Protein AF-A0A2R5GES4-F1 (afdb_monomer_lite)

Radius of gyration: 27.37 Å; chains: 1; bounding box: 61×72×70 Å

Foldseek 3Di:
DQLCQQWWFDDLFKIWHFDDLVQLVVVLVLLVDVVQCVQVVHDRDDSVVSSVVSVVQNPDPQKGKTFIFGCNPPPDPLVCPVVVNVRGFWMKMWGWDDQDPPPDDDPDDDDDRDFTEIEMDIDGSHPVCPPVCSGLLVVLRVVVCCCPRVVGFKYKYKGAPVPVVVVVSVVVLVWDFDDADPVRNITITMDGNPPPVSVVSRPPTPTPPCLCCLQPPPARLLNLLLVCCQQFVQCVQQVLDPPGPNLAHNQLLVQLVVLQVLLQVQPVHLVRQCAFEEEEEQCFLPSNQQNNQLRHVAYEYEHQDPNRLVNNVCVLPDDPPDFDWGWAAAPDRDTDIDTGDRDPSGDSVRYHYFNDALLCLVPTPVQDLVGAGAEYEDAQNQLQAQASLSSVLVNLSRHDLWHKYKYWHLLPHDCSRYNPVRRLPVVPVSVQVSCVVSQKHWDDWDWRWHWRDSHNPDIDIGTIIITMITHDND

InterPro domains:
  IPR000182 GNAT domain [PF13302] (13-176)
  IPR016181 Acyl-CoA N-acyltransferase [SSF55729] (7-182)
  IPR029063 S-adenosyl-L-methionine-dependent methyltransferase superfamily [G3DSA:3.40.50.150] (212-467)
  IPR029063 S-adenosyl-L-methionine-dependent methyltransferase superfamily [SSF53335] (268-453)
  IPR039135 N-acetyltransferase 9-like [PTHR13256] (1-202)

Secondary structure (DSSP, 8-state):
-TTTTT-EEE-SSEEEEE--GGGHHHHHHHTT-HHHHHHTT-----HHHHHHHHHHHHT-TTEEEEEEEE-TT-S-GGGGGGSHHHHEEEEEEEEEEP------S----TT-PPPPEEEEEEEE--GGGTTSSHHHHHHHHHHHHHHHTT---EEEEEEETT-HHHHHHHHHTT-EEEEEETTTTEEEEEEETT-HHHHTTS----EE-TTSTTT-TT-SHHHHHHHHHHHH-HHHHHTTSTT--GGGSSHHHHHHHHHHHHHHHHTT-HHHHTT-EEEEET-TTSHHHHHHTTTSSEEEEEES-HHHHHHHHHHHHPPTT--EEEEEE-STT-EEEEEE---TT--GGGEEEEE--TT-GGG-TT--SSS-EEEEEEES-GGG-S-HHHHHHHHHHHEEEEEEEEEEE-----TTTS-GGG---SHHHHHHHHHHHTTEEEEEEEEEEEEEEEETTEEEEEEEEEEEEEEPP-

Organism: NCBI:txid2315210

pLDDT: mean 86.31, std 15.71, range [26.31, 98.88]

Sequence (474 aa):
MRTNWETRLVGKRVVLVPYRRQHVEKYHEWMKDPALLEATASEPLSVEEEYEMQASWRDDDAKCTFIILDASESEDAMSLDSQVLDKMVGDTNLFLQEGDETSDGEEGSSDSKAPPSAEIEIMIAEKSARRKKLASESLLLMMRYGIDALKLGRFVAKIGAANAPSLALFESLGYKRVAYAEAFEEHELHWNASDKEAMKMLPALCLALDTDVESDVYETTTLVDQYMSLHFGGDQSVRSHENAPMHAVAFPVRCAQLLTDLAAQELGGKVALAKMRALDLGCAVGGASFELSKTFAQALGIDKSSSFIARAKALRDAFSGAKCEFHLAVEGGKSRNIAVELDANVRRARVEFSTGDACDLGAISAVSTSAPYHAALLANLLCRLPDPAACLQQLSSLMAPQSVILIVSPYSWMENFTPRDKWLDPGEEKVTALMDSLGFERVLVRDVPLLIREHERKYQYIVSQALGFRRRSA

Structure (mmCIF, N/CA/C/O backbone):
data_AF-A0A2R5GES4-F1
#
_entry.id   AF-A0A2R5GES4-F1
#
loop_
_atom_site.group_PDB
_atom_site.id
_atom_site.type_symbol
_atom_site.label_atom_id
_atom_site.label_alt_id
_atom_site.label_comp_id
_atom_site.label_asym_id
_atom_site.label_entity_id
_atom_site.label_seq_id
_atom_site.pdbx_PDB_ins_code
_atom_site.Cartn_x
_atom_site.Cartn_y
_atom_site.Cartn_z
_atom_site.occupancy
_atom_site.B_iso_or_equiv
_atom_site.auth_seq_id
_atom_site.auth_comp_id
_atom_site.auth_asym_id
_atom_site.auth_atom_id
_atom_site.pdbx_PDB_model_num
ATOM 1 N N . MET A 1 1 ? 7.537 -8.526 -22.724 1.00 77.81 1 MET A N 1
ATOM 2 C CA . MET A 1 1 ? 7.943 -7.872 -21.476 1.00 77.81 1 MET A CA 1
ATOM 3 C C . MET A 1 1 ? 6.838 -7.891 -20.426 1.00 77.81 1 MET A C 1
ATOM 5 O O . MET A 1 1 ? 6.860 -7.056 -19.525 1.00 77.81 1 MET A O 1
ATOM 9 N N . ARG A 1 2 ? 5.879 -8.834 -20.462 1.00 74.00 2 ARG A N 1
ATOM 10 C CA . ARG A 1 2 ? 4.813 -8.858 -19.444 1.00 74.00 2 ARG A CA 1
ATOM 11 C C . ARG A 1 2 ? 5.372 -9.119 -18.051 1.00 74.00 2 ARG A C 1
ATOM 13 O O . ARG A 1 2 ? 4.995 -8.439 -17.103 1.00 74.00 2 ARG A O 1
ATOM 20 N N . THR A 1 3 ? 6.331 -10.034 -17.952 1.00 78.31 3 THR A N 1
ATOM 21 C CA . THR A 1 3 ? 6.921 -10.470 -16.681 1.00 78.31 3 THR A CA 1
ATOM 22 C C . THR A 1 3 ? 7.711 -9.376 -15.966 1.00 78.31 3 THR A C 1
ATOM 24 O O . THR A 1 3 ? 7.807 -9.393 -14.742 1.00 78.31 3 THR A O 1
ATOM 27 N N . ASN A 1 4 ? 8.258 -8.403 -16.702 1.00 84.62 4 ASN A N 1
ATOM 28 C CA . ASN A 1 4 ? 9.015 -7.292 -16.130 1.00 84.62 4 ASN A CA 1
ATOM 29 C C . ASN A 1 4 ? 8.319 -5.930 -16.280 1.00 84.62 4 ASN A C 1
ATOM 31 O O . ASN A 1 4 ? 8.945 -4.914 -15.999 1.00 84.62 4 A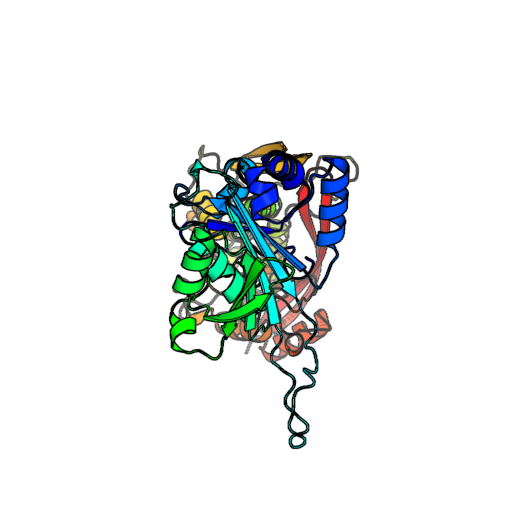SN A O 1
ATOM 35 N N . TRP A 1 5 ? 7.049 -5.886 -16.704 1.00 84.94 5 TRP A N 1
ATOM 36 C CA . TRP A 1 5 ? 6.369 -4.643 -17.104 1.00 84.94 5 TRP A CA 1
ATOM 37 C C . TRP A 1 5 ? 6.262 -3.589 -15.993 1.00 84.94 5 TRP A C 1
ATOM 39 O O . TRP A 1 5 ? 6.318 -2.386 -16.264 1.00 84.94 5 TRP A O 1
ATOM 49 N N . GLU A 1 6 ? 6.147 -4.049 -14.751 1.00 79.69 6 GLU A N 1
ATOM 50 C CA . GLU A 1 6 ? 6.107 -3.197 -13.559 1.00 79.69 6 GLU A CA 1
ATOM 51 C C . GLU A 1 6 ? 7.393 -3.321 -12.719 1.00 79.69 6 GLU A C 1
ATOM 53 O O . GLU A 1 6 ? 7.561 -2.670 -11.705 1.00 79.69 6 GLU A O 1
ATOM 58 N N . THR A 1 7 ? 8.372 -4.122 -13.144 1.00 79.44 7 THR A N 1
ATOM 59 C CA . THR A 1 7 ? 9.595 -4.353 -12.359 1.00 79.44 7 THR A CA 1
ATOM 60 C C . THR A 1 7 ? 10.596 -3.205 -12.488 1.00 79.44 7 THR A C 1
ATOM 62 O O . THR A 1 7 ? 10.817 -2.686 -13.576 1.00 79.44 7 THR A O 1
ATOM 65 N N . ARG A 1 8 ? 11.292 -2.861 -11.402 1.00 85.62 8 ARG A N 1
ATOM 66 C CA . ARG A 1 8 ? 12.355 -1.851 -11.352 1.00 85.62 8 ARG A CA 1
ATOM 67 C C . ARG A 1 8 ? 13.590 -2.322 -10.575 1.00 85.62 8 ARG A C 1
ATOM 69 O O . ARG A 1 8 ? 13.615 -2.312 -9.358 1.00 85.62 8 ARG A O 1
ATOM 76 N N . LEU A 1 9 ? 14.709 -2.618 -11.216 1.00 83.62 9 LEU A N 1
ATOM 77 C CA . LEU A 1 9 ? 15.882 -3.107 -10.470 1.00 83.62 9 LEU A CA 1
ATOM 78 C C . LEU A 1 9 ? 16.734 -1.935 -9.974 1.00 83.62 9 LEU A C 1
ATOM 80 O O . LEU A 1 9 ? 17.181 -1.121 -10.777 1.00 83.62 9 LEU A O 1
ATOM 84 N N . VAL A 1 10 ? 16.972 -1.834 -8.664 1.00 84.69 10 VAL A N 1
ATOM 85 C CA . VAL A 1 10 ? 17.703 -0.702 -8.072 1.00 84.69 10 VAL A CA 1
ATOM 86 C C . VAL A 1 10 ? 19.095 -1.155 -7.651 1.00 84.69 10 VAL A C 1
ATOM 88 O O . VAL A 1 10 ? 19.267 -1.982 -6.762 1.00 84.69 10 VAL A O 1
ATOM 91 N N . GLY A 1 11 ? 20.107 -0.598 -8.303 1.00 80.94 11 GLY A N 1
ATOM 92 C CA . GLY A 1 11 ? 21.505 -0.718 -7.918 1.00 80.94 11 GLY A CA 1
ATOM 93 C C . GLY A 1 11 ? 21.991 0.485 -7.116 1.00 80.94 11 GLY A C 1
ATOM 94 O O . GLY A 1 11 ? 21.268 1.437 -6.837 1.00 80.94 11 GLY A O 1
ATOM 95 N N . LYS A 1 12 ? 23.280 0.463 -6.789 1.00 84.38 12 LYS A N 1
ATOM 96 C CA . LYS A 1 12 ? 24.008 1.584 -6.194 1.00 84.38 12 LYS A CA 1
ATOM 97 C C . LYS A 1 12 ? 24.265 2.711 -7.197 1.00 84.38 12 LYS A C 1
ATOM 99 O O . LYS A 1 12 ? 24.336 3.866 -6.796 1.00 84.38 12 LYS A O 1
ATOM 104 N N . ARG A 1 13 ? 24.504 2.384 -8.471 1.00 88.12 13 ARG A N 1
ATOM 105 C CA . ARG A 1 13 ? 24.809 3.371 -9.527 1.00 88.12 13 ARG A CA 1
ATOM 106 C C . ARG A 1 13 ? 23.789 3.414 -10.645 1.00 88.12 13 ARG A C 1
ATOM 108 O O . ARG A 1 13 ? 23.800 4.367 -11.416 1.00 88.12 13 ARG A O 1
ATOM 115 N N . VAL A 1 14 ? 22.973 2.377 -10.776 1.00 91.81 14 VAL A N 1
ATOM 116 C CA . VAL A 1 14 ? 22.010 2.252 -11.866 1.00 91.81 14 VAL A CA 1
ATOM 117 C C . VAL A 1 14 ? 20.632 1.940 -11.331 1.00 91.81 14 VAL A C 1
ATOM 119 O O . VAL A 1 14 ? 20.495 1.276 -10.308 1.00 91.81 14 VAL A O 1
ATOM 122 N N . VAL A 1 15 ? 19.618 2.373 -12.062 1.00 91.06 15 VAL A N 1
ATOM 123 C CA . VAL A 1 15 ? 18.260 1.855 -11.925 1.00 91.06 15 VAL A CA 1
ATOM 124 C C . VAL A 1 15 ? 17.847 1.286 -13.273 1.00 91.06 15 VAL A C 1
ATOM 126 O O . VAL A 1 15 ? 18.008 1.950 -14.292 1.00 91.06 15 VAL A O 1
ATOM 129 N N . LEU A 1 16 ? 17.311 0.072 -13.280 1.00 93.62 16 LEU A N 1
ATOM 130 C CA . LEU A 1 16 ? 16.751 -0.579 -14.456 1.00 93.62 16 LEU A CA 1
ATOM 131 C C . LEU A 1 16 ? 15.234 -0.411 -14.427 1.00 93.62 16 LEU A C 1
ATOM 133 O O . LEU A 1 16 ? 14.588 -0.881 -13.494 1.00 93.62 16 LEU A O 1
ATOM 137 N N . VAL A 1 17 ? 14.664 0.266 -15.421 1.00 91.94 17 VAL A N 1
ATOM 138 C CA . VAL A 1 17 ? 13.211 0.486 -15.546 1.00 91.94 17 VAL A CA 1
ATOM 139 C C . VAL A 1 17 ? 12.668 -0.187 -16.806 1.00 91.94 17 VAL A C 1
ATOM 141 O O . VAL A 1 17 ? 13.415 -0.324 -17.774 1.00 91.94 17 VAL A O 1
ATOM 144 N N . PRO A 1 18 ? 11.395 -0.606 -16.857 1.00 92.00 18 PRO A N 1
ATOM 145 C CA . PRO A 1 18 ? 10.842 -1.272 -18.033 1.00 92.00 18 PRO A CA 1
ATOM 146 C C . PRO A 1 18 ? 10.929 -0.363 -19.263 1.00 92.00 18 PRO A C 1
ATOM 148 O O . PRO A 1 18 ? 10.672 0.841 -19.174 1.00 92.00 18 PRO A O 1
ATOM 151 N N . TYR A 1 19 ? 11.268 -0.917 -20.428 1.00 92.94 19 TYR A N 1
ATOM 152 C CA . TYR A 1 19 ? 11.208 -0.162 -21.682 1.00 92.94 19 TYR A CA 1
ATOM 153 C C . TYR A 1 19 ? 9.758 0.182 -22.048 1.00 92.94 19 TYR A C 1
ATOM 155 O O . TYR A 1 19 ? 8.929 -0.686 -22.322 1.00 92.94 19 TYR A O 1
ATOM 163 N N . ARG A 1 20 ? 9.444 1.482 -22.014 1.00 90.06 20 ARG A N 1
ATOM 164 C CA . ARG A 1 20 ? 8.110 2.050 -22.221 1.00 90.06 20 ARG A CA 1
ATOM 165 C C . ARG A 1 20 ? 8.111 2.954 -23.443 1.00 90.06 20 ARG A C 1
ATOM 167 O O . ARG A 1 20 ? 9.139 3.506 -23.822 1.00 90.06 20 ARG A O 1
ATOM 174 N N . ARG A 1 21 ? 6.914 3.195 -23.979 1.00 89.31 21 ARG A N 1
ATOM 175 C CA . ARG A 1 21 ? 6.674 4.073 -25.132 1.00 89.31 21 ARG A CA 1
ATOM 176 C C . ARG A 1 21 ? 7.374 5.437 -25.022 1.00 89.31 21 ARG A C 1
ATOM 178 O O . ARG A 1 21 ? 7.887 5.929 -26.012 1.00 89.31 21 ARG A O 1
ATOM 185 N N . GLN A 1 22 ? 7.433 6.029 -23.829 1.00 86.62 22 GLN A N 1
ATOM 186 C CA . GLN A 1 22 ? 8.081 7.330 -23.608 1.00 86.62 22 GLN A CA 1
ATOM 187 C C . GLN A 1 22 ? 9.602 7.333 -23.869 1.00 86.62 22 GLN A C 1
ATOM 189 O O . GLN A 1 22 ? 10.168 8.392 -24.092 1.00 86.62 22 GLN A O 1
ATOM 194 N N . HIS A 1 23 ? 10.268 6.172 -23.836 1.00 92.50 23 HIS A N 1
ATOM 195 C CA . HIS A 1 23 ? 11.716 6.048 -24.049 1.00 92.50 23 HIS A CA 1
ATOM 196 C C . HIS A 1 23 ? 12.098 5.978 -25.536 1.00 92.50 23 HIS A C 1
ATOM 198 O O . HIS A 1 23 ? 13.266 6.177 -25.866 1.00 92.50 23 HIS A O 1
ATOM 204 N N . VAL A 1 24 ? 11.130 5.696 -26.416 1.00 92.38 24 VAL A N 1
ATOM 205 C CA . VAL A 1 24 ? 11.356 5.383 -27.837 1.00 92.38 24 VAL A CA 1
ATOM 206 C C . VAL A 1 24 ? 12.080 6.511 -28.562 1.00 92.38 24 VAL A C 1
ATOM 208 O O . VAL A 1 24 ? 13.025 6.244 -29.290 1.00 92.38 24 VAL A O 1
ATOM 211 N N . GLU A 1 25 ? 11.709 7.772 -28.332 1.00 91.62 25 GLU A N 1
ATOM 212 C CA . GLU A 1 25 ? 12.339 8.899 -29.036 1.00 91.62 25 GLU A CA 1
ATOM 213 C C . GLU A 1 25 ? 13.836 9.000 -28.730 1.00 91.62 25 GLU A C 1
ATOM 215 O O . GLU A 1 25 ? 14.649 9.113 -29.644 1.00 91.62 25 GLU A O 1
ATOM 220 N N . LYS A 1 26 ? 14.222 8.892 -27.452 1.00 93.62 26 LYS A N 1
ATOM 221 C CA . LYS A 1 26 ? 15.638 8.917 -27.066 1.00 93.62 26 LYS A CA 1
ATOM 222 C C . LYS A 1 26 ? 16.381 7.675 -27.559 1.00 93.62 26 LYS A C 1
ATOM 224 O O . LYS A 1 26 ? 17.514 7.795 -28.016 1.00 93.62 26 LYS A O 1
ATOM 229 N N . TYR A 1 27 ? 15.749 6.504 -27.475 1.00 93.69 27 TYR A N 1
ATOM 230 C CA . TYR A 1 27 ? 16.319 5.256 -27.980 1.00 93.69 27 TYR A CA 1
ATOM 231 C C . TYR A 1 27 ? 16.599 5.343 -29.487 1.00 93.69 27 TYR A C 1
ATOM 233 O O . TYR A 1 27 ? 17.710 5.064 -29.928 1.00 93.69 27 TYR A O 1
ATOM 241 N N . HIS A 1 28 ? 15.636 5.845 -30.259 1.00 95.12 28 HIS A N 1
ATOM 242 C CA . HIS A 1 28 ? 15.771 6.067 -31.694 1.00 95.12 28 HIS A CA 1
ATOM 243 C C . HIS A 1 28 ? 16.923 7.028 -32.028 1.00 95.12 28 HIS A C 1
ATOM 245 O O . HIS A 1 28 ? 17.666 6.787 -32.976 1.00 95.12 28 HIS A O 1
ATOM 251 N N . GLU A 1 29 ? 17.138 8.090 -31.239 1.00 95.31 29 GLU A N 1
ATOM 252 C CA . GLU A 1 29 ? 18.311 8.959 -31.426 1.00 95.31 29 GLU A CA 1
ATOM 253 C C . GLU A 1 29 ? 19.642 8.215 -31.229 1.00 95.31 29 GLU A C 1
ATOM 255 O O . GLU A 1 29 ? 20.605 8.491 -31.947 1.00 95.31 29 GLU A O 1
ATOM 260 N N . TRP A 1 30 ? 19.716 7.252 -30.305 1.00 95.38 30 TRP A N 1
ATOM 261 C CA . TRP A 1 30 ? 20.906 6.408 -30.156 1.00 95.38 30 TRP A CA 1
ATOM 262 C C . TRP A 1 30 ? 21.112 5.485 -31.357 1.00 95.38 30 TRP A C 1
ATOM 264 O O . TRP A 1 30 ? 22.235 5.373 -31.849 1.00 95.38 30 TRP A O 1
ATOM 274 N N . MET A 1 31 ? 20.035 4.898 -31.882 1.00 94.44 31 MET A N 1
ATOM 275 C CA . MET A 1 31 ? 20.077 3.984 -33.032 1.00 94.44 31 MET A CA 1
ATOM 276 C C . MET A 1 31 ? 20.391 4.678 -34.368 1.00 94.44 31 MET A C 1
ATOM 278 O O . MET A 1 31 ? 20.477 4.027 -35.404 1.00 94.44 31 MET A O 1
ATOM 282 N N . LYS A 1 32 ? 20.647 5.993 -34.366 1.00 93.69 32 LYS A N 1
ATOM 283 C CA . LYS A 1 32 ? 21.234 6.717 -35.506 1.00 93.69 32 LYS A CA 1
ATOM 284 C C . LYS A 1 32 ? 22.766 6.683 -35.536 1.00 93.69 32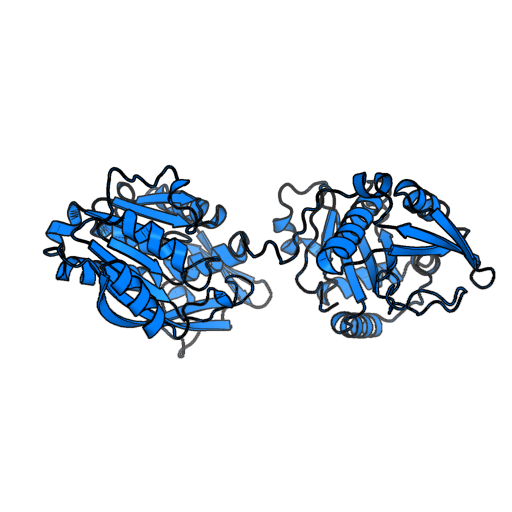 LYS A C 1
ATOM 286 O O . LYS A 1 32 ? 23.334 7.041 -36.567 1.00 93.69 32 LYS A O 1
ATOM 291 N N . ASP A 1 33 ? 23.450 6.313 -34.444 1.00 94.31 33 ASP A N 1
ATOM 292 C CA . ASP A 1 33 ? 24.921 6.208 -34.409 1.00 94.31 33 ASP A CA 1
ATOM 293 C C . ASP A 1 33 ? 25.361 4.891 -35.087 1.00 94.31 33 ASP A C 1
ATOM 295 O O . ASP A 1 33 ? 25.099 3.815 -34.541 1.00 94.31 33 ASP A O 1
ATOM 299 N N . PRO A 1 34 ? 26.071 4.931 -36.236 1.00 92.19 34 PRO A N 1
ATOM 300 C CA . PRO A 1 34 ? 26.498 3.719 -36.940 1.00 92.19 34 PRO A CA 1
ATOM 301 C C . PRO A 1 34 ? 27.367 2.794 -36.086 1.00 92.19 34 PRO A C 1
ATOM 303 O O . PRO A 1 34 ? 27.306 1.580 -36.240 1.00 92.19 34 PRO A O 1
ATOM 306 N N . ALA A 1 35 ? 28.152 3.356 -35.159 1.00 88.31 35 ALA A N 1
ATOM 307 C CA . ALA A 1 35 ? 28.992 2.557 -34.276 1.00 88.31 35 ALA A CA 1
ATOM 308 C C . ALA A 1 35 ? 28.174 1.810 -33.210 1.00 88.31 35 ALA A C 1
ATOM 310 O O . ALA A 1 35 ? 28.640 0.793 -32.700 1.00 88.31 35 ALA A O 1
ATOM 311 N N . LEU A 1 36 ? 26.988 2.315 -32.839 1.00 89.62 36 LEU A N 1
ATOM 312 C CA . LEU A 1 36 ? 26.068 1.588 -31.962 1.00 89.62 36 LEU A CA 1
ATOM 313 C C . LEU A 1 36 ? 25.367 0.473 -32.733 1.00 89.62 36 LEU A C 1
ATOM 315 O O . LEU A 1 36 ? 25.426 -0.658 -32.272 1.00 89.62 36 LEU A O 1
ATOM 319 N N . LEU A 1 37 ? 24.832 0.767 -33.924 1.00 88.69 37 LEU A N 1
ATOM 320 C CA . LEU A 1 37 ? 24.198 -0.231 -34.797 1.00 88.69 37 LEU A CA 1
ATOM 321 C C . LEU A 1 37 ? 25.122 -1.419 -35.097 1.00 88.69 37 LEU A C 1
ATOM 323 O O . LEU A 1 37 ? 24.706 -2.568 -34.989 1.00 88.69 37 LEU A O 1
ATOM 327 N N . GLU A 1 38 ? 26.391 -1.150 -35.418 1.00 86.06 38 GLU A N 1
ATOM 328 C CA . GLU A 1 38 ? 27.396 -2.197 -35.630 1.00 86.06 38 GLU A CA 1
ATOM 329 C C . GLU A 1 38 ? 27.652 -3.003 -34.347 1.00 86.06 38 GLU A C 1
ATOM 331 O O . GLU A 1 38 ? 27.684 -4.231 -34.374 1.00 86.06 38 GLU A O 1
ATOM 336 N N . ALA A 1 39 ? 27.799 -2.330 -33.201 1.00 82.31 39 ALA A N 1
ATOM 337 C CA . ALA A 1 39 ? 28.100 -2.987 -31.930 1.00 82.31 39 ALA A CA 1
ATOM 338 C C . ALA A 1 39 ? 26.936 -3.823 -31.368 1.00 82.31 39 ALA A C 1
ATOM 340 O O . ALA A 1 39 ? 27.197 -4.756 -30.607 1.00 82.31 39 ALA A O 1
ATOM 341 N N . THR A 1 40 ? 25.691 -3.487 -31.713 1.00 83.62 40 THR A N 1
ATOM 342 C CA . THR A 1 40 ? 24.469 -4.210 -31.320 1.00 83.62 40 THR A CA 1
ATOM 343 C C . THR A 1 40 ? 23.916 -5.094 -32.439 1.00 83.62 40 THR A C 1
ATOM 345 O O . THR A 1 40 ? 22.819 -5.626 -32.294 1.00 83.62 40 THR A O 1
ATOM 348 N N . ALA A 1 41 ? 24.635 -5.225 -33.562 1.00 83.75 41 ALA A N 1
ATOM 349 C CA . ALA A 1 41 ? 24.207 -5.969 -34.751 1.00 83.75 41 ALA A CA 1
ATOM 350 C C . ALA A 1 41 ? 22.760 -5.644 -35.190 1.00 83.75 41 ALA A C 1
ATOM 352 O O . ALA A 1 41 ? 21.984 -6.528 -35.544 1.00 83.75 41 ALA A O 1
ATOM 353 N N . SER A 1 42 ? 22.383 -4.364 -35.123 1.00 85.75 42 SER A N 1
ATOM 354 C CA . SER A 1 42 ? 21.017 -3.890 -35.368 1.00 85.75 42 SER A CA 1
ATOM 355 C C . SER A 1 42 ? 20.908 -3.128 -36.688 1.00 85.75 42 SER A C 1
ATOM 357 O O . SER A 1 42 ? 21.852 -2.466 -37.121 1.00 85.75 42 SER A O 1
ATOM 359 N N . GLU A 1 43 ? 19.732 -3.175 -37.313 1.00 87.69 43 GLU A N 1
ATOM 360 C CA . GLU A 1 43 ? 19.419 -2.373 -38.498 1.00 87.69 43 GLU A CA 1
ATOM 361 C C . GLU A 1 43 ? 18.753 -1.043 -38.104 1.00 87.69 43 GLU A C 1
ATOM 363 O O . GLU A 1 43 ? 18.029 -0.989 -37.108 1.00 87.69 43 GLU A O 1
ATOM 368 N N . PRO A 1 44 ? 18.981 0.047 -38.859 1.00 91.06 44 PRO A N 1
ATOM 369 C CA . PRO A 1 44 ? 18.327 1.319 -38.587 1.00 91.06 44 PRO A CA 1
ATOM 370 C C . PRO A 1 44 ? 16.831 1.244 -38.912 1.00 91.06 44 PRO A C 1
ATOM 372 O O . PRO A 1 44 ? 16.450 0.900 -40.031 1.00 91.06 44 PRO A O 1
ATOM 375 N N . LEU A 1 45 ? 15.998 1.650 -37.957 1.00 93.25 45 LEU A N 1
ATOM 376 C CA . LEU A 1 45 ? 14.547 1.753 -38.102 1.00 93.25 45 LEU A CA 1
ATOM 377 C C . LEU A 1 45 ? 14.100 3.219 -38.138 1.00 93.25 45 LEU A C 1
ATOM 379 O O . LEU A 1 45 ? 14.755 4.104 -37.580 1.00 93.25 45 LEU A O 1
ATOM 383 N N . SER A 1 46 ? 12.967 3.494 -38.781 1.00 94.56 46 SER A N 1
ATOM 384 C CA . SER A 1 46 ? 12.237 4.754 -38.596 1.00 94.56 46 SER A CA 1
ATOM 385 C C . SER A 1 46 ? 11.676 4.859 -37.174 1.00 94.56 46 SER A C 1
ATOM 387 O O . SER A 1 46 ? 11.507 3.860 -36.475 1.00 94.56 46 SER A O 1
ATOM 389 N N . VAL A 1 47 ? 11.358 6.076 -36.721 1.00 92.69 47 VAL A N 1
ATOM 390 C CA . VAL A 1 47 ? 10.799 6.270 -35.372 1.00 92.69 47 VAL A CA 1
ATOM 391 C C . VAL A 1 47 ? 9.437 5.582 -35.220 1.00 92.69 47 VAL A C 1
ATOM 393 O O . VAL A 1 47 ? 9.104 5.090 -34.143 1.00 92.69 47 VAL A O 1
ATOM 396 N N . GLU A 1 48 ? 8.648 5.503 -36.292 1.00 93.50 48 GLU A N 1
ATOM 397 C CA . GLU A 1 48 ? 7.387 4.766 -36.320 1.00 93.50 48 GLU A CA 1
ATOM 398 C C . GLU A 1 48 ? 7.605 3.257 -36.143 1.00 93.50 48 GLU A C 1
ATOM 400 O O . GLU A 1 48 ? 6.931 2.641 -35.316 1.00 93.50 48 GLU A O 1
ATOM 405 N N . GLU A 1 49 ? 8.583 2.679 -36.844 1.00 94.31 49 GLU A N 1
ATOM 406 C CA . GLU A 1 49 ? 8.957 1.265 -36.704 1.00 94.31 49 GLU A CA 1
ATOM 407 C C . GLU A 1 49 ? 9.491 0.951 -35.297 1.00 94.31 49 GLU A C 1
ATOM 409 O O . GLU A 1 49 ? 9.157 -0.089 -34.734 1.00 94.31 49 GLU A O 1
ATOM 414 N N . GLU A 1 50 ? 10.234 1.867 -34.670 1.00 92.69 50 GLU A N 1
ATOM 415 C CA . GLU A 1 50 ? 10.674 1.735 -33.271 1.00 92.69 50 GLU A CA 1
ATOM 416 C C . GLU A 1 50 ? 9.487 1.679 -32.295 1.00 92.69 50 GLU A C 1
ATOM 418 O O . GLU A 1 50 ? 9.469 0.885 -31.349 1.00 92.69 50 GLU A O 1
ATOM 423 N N . TYR A 1 51 ? 8.448 2.488 -32.530 1.00 89.00 51 TYR A N 1
ATOM 424 C CA . TYR A 1 51 ? 7.218 2.433 -31.739 1.00 89.00 51 TYR A CA 1
ATOM 425 C C . TYR A 1 51 ? 6.471 1.106 -31.915 1.00 89.00 51 TYR A C 1
ATOM 427 O O . TYR A 1 51 ? 5.927 0.580 -30.938 1.00 89.00 51 TYR A O 1
ATOM 435 N N . GLU A 1 52 ? 6.419 0.575 -33.136 1.00 91.69 52 GLU A N 1
ATOM 436 C CA . GLU A 1 52 ? 5.810 -0.725 -33.427 1.00 91.69 52 GLU A CA 1
ATOM 437 C C . GLU A 1 52 ? 6.606 -1.868 -32.786 1.00 91.69 52 GLU A C 1
ATOM 439 O O . GLU A 1 52 ? 6.026 -2.734 -32.122 1.00 91.69 52 GLU A O 1
ATOM 444 N N . MET A 1 53 ? 7.937 -1.823 -32.880 1.00 91.25 53 MET A N 1
ATOM 445 C CA . MET A 1 53 ? 8.830 -2.781 -32.239 1.00 91.25 53 MET A CA 1
ATOM 446 C C . MET A 1 53 ? 8.664 -2.750 -30.717 1.00 91.25 53 MET A C 1
ATOM 448 O O . MET A 1 53 ? 8.444 -3.801 -30.112 1.00 91.25 53 MET A O 1
ATOM 452 N N . GLN A 1 54 ? 8.661 -1.567 -30.093 1.00 92.62 54 GLN A N 1
ATOM 453 C CA . GLN A 1 54 ? 8.442 -1.425 -28.651 1.00 92.62 54 GLN A CA 1
ATOM 454 C C . GLN A 1 54 ? 7.092 -2.009 -28.218 1.00 92.62 54 GLN A C 1
ATOM 456 O O . GLN A 1 54 ? 7.015 -2.693 -27.193 1.00 92.62 54 GLN A O 1
ATOM 461 N N . ALA A 1 55 ? 6.029 -1.774 -28.992 1.00 86.81 55 ALA A N 1
ATOM 462 C CA . ALA A 1 55 ? 4.716 -2.348 -28.717 1.00 86.81 55 ALA A CA 1
ATOM 463 C C . ALA A 1 55 ? 4.727 -3.881 -28.832 1.00 86.81 55 ALA A C 1
ATOM 465 O O . ALA A 1 55 ? 4.156 -4.552 -27.974 1.00 86.81 55 ALA A O 1
ATOM 466 N N . SER A 1 56 ? 5.419 -4.437 -29.832 1.00 91.31 56 SER A N 1
ATOM 467 C CA . SER A 1 56 ? 5.560 -5.890 -29.979 1.00 91.31 56 SER A CA 1
ATOM 468 C C . SER A 1 56 ? 6.332 -6.515 -28.810 1.00 91.31 56 SER A C 1
ATOM 470 O O . SER A 1 56 ? 5.910 -7.530 -28.262 1.00 91.31 56 SER A O 1
ATOM 472 N N . TRP A 1 57 ? 7.410 -5.870 -28.349 1.00 88.38 57 TRP A N 1
ATOM 473 C CA . TRP A 1 57 ? 8.224 -6.362 -27.236 1.00 88.38 57 TRP A CA 1
ATOM 474 C C . TRP A 1 57 ? 7.489 -6.266 -25.907 1.00 88.38 57 TRP A C 1
ATOM 476 O O . TRP A 1 57 ? 7.637 -7.155 -25.067 1.00 88.38 57 TRP A O 1
ATOM 486 N N . ARG A 1 58 ? 6.655 -5.234 -25.712 1.00 83.50 58 ARG A N 1
ATOM 487 C CA . ARG A 1 58 ? 5.794 -5.114 -24.527 1.00 83.50 58 ARG A CA 1
ATOM 488 C C . ARG A 1 58 ? 5.023 -6.411 -24.285 1.00 83.50 58 ARG A C 1
ATOM 490 O O . ARG A 1 58 ? 5.057 -6.946 -23.175 1.00 83.50 58 ARG A O 1
ATOM 497 N N . ASP A 1 59 ? 4.402 -6.930 -25.336 1.00 82.00 59 ASP A N 1
ATOM 498 C CA . ASP A 1 59 ? 3.440 -8.026 -25.255 1.00 82.00 59 ASP A CA 1
ATOM 499 C C . ASP A 1 59 ? 4.082 -9.430 -25.396 1.00 82.00 59 ASP A C 1
ATOM 501 O O . ASP A 1 59 ? 3.366 -10.423 -25.312 1.00 82.00 59 ASP A O 1
ATOM 505 N N . ASP A 1 60 ? 5.414 -9.518 -25.541 1.00 85.38 60 ASP A N 1
ATOM 506 C CA . ASP A 1 60 ? 6.178 -10.766 -25.736 1.00 85.38 60 ASP A CA 1
ATOM 507 C C . ASP A 1 60 ? 6.621 -11.423 -24.408 1.00 85.38 60 ASP A C 1
ATOM 509 O O . ASP A 1 60 ? 7.499 -10.914 -23.711 1.00 85.38 60 ASP A O 1
ATOM 513 N N . ASP A 1 61 ? 6.041 -12.562 -24.032 1.00 85.00 61 ASP A N 1
ATOM 514 C CA . ASP A 1 61 ? 6.346 -13.246 -22.762 1.00 85.00 61 ASP A CA 1
ATOM 515 C C . ASP A 1 61 ? 7.765 -13.845 -22.697 1.00 85.00 61 ASP A C 1
ATOM 517 O O . ASP A 1 61 ? 8.266 -14.108 -21.602 1.00 85.00 61 ASP A O 1
ATOM 521 N N . ALA A 1 62 ? 8.445 -13.992 -23.838 1.00 89.12 62 ALA A N 1
ATOM 522 C CA . ALA A 1 62 ? 9.808 -14.508 -23.926 1.00 89.12 62 ALA A CA 1
ATOM 523 C C . ALA A 1 62 ? 10.882 -13.409 -23.852 1.00 89.12 62 ALA A C 1
ATOM 525 O O . ALA A 1 62 ? 12.073 -13.709 -23.922 1.00 89.12 62 ALA A O 1
ATOM 526 N N . LYS A 1 63 ? 10.496 -12.136 -23.701 1.00 91.56 63 LYS A N 1
ATOM 527 C CA . LYS A 1 63 ? 11.435 -11.004 -23.678 1.00 91.56 63 LYS A CA 1
ATOM 528 C C . LYS A 1 63 ? 11.310 -10.159 -22.424 1.00 91.56 63 LYS A C 1
ATOM 530 O O . LYS A 1 63 ? 10.214 -9.718 -22.064 1.00 91.56 63 LYS A O 1
ATOM 535 N N . CYS A 1 64 ? 12.450 -9.822 -21.830 1.00 93.00 64 CYS A N 1
ATOM 536 C CA . CYS A 1 64 ? 12.557 -8.816 -20.778 1.00 93.00 64 CYS A CA 1
ATOM 537 C C . CYS A 1 64 ? 13.578 -7.751 -21.173 1.00 93.00 64 CYS A C 1
ATOM 539 O O . CYS A 1 64 ? 14.766 -8.037 -21.242 1.00 93.00 64 CYS A O 1
ATOM 541 N N . THR A 1 65 ? 13.124 -6.514 -21.355 1.00 94.75 65 THR A N 1
ATOM 542 C CA . THR A 1 65 ? 13.992 -5.366 -21.650 1.00 94.75 65 THR A CA 1
ATOM 543 C C . THR A 1 65 ? 13.889 -4.338 -20.537 1.00 94.75 65 THR A C 1
ATOM 545 O O . THR A 1 65 ? 12.783 -3.952 -20.140 1.00 94.75 65 THR A O 1
ATOM 548 N N . PHE A 1 66 ? 15.033 -3.855 -20.065 1.00 96.06 66 PHE A N 1
ATOM 549 C CA . PHE A 1 66 ? 15.110 -2.710 -19.167 1.00 96.06 66 PHE A CA 1
ATOM 550 C C . PHE A 1 66 ? 15.946 -1.590 -19.771 1.00 96.06 66 PHE A C 1
ATOM 552 O O . PHE A 1 66 ? 17.012 -1.834 -20.322 1.00 96.06 66 PHE A O 1
ATOM 559 N N . ILE A 1 67 ? 15.505 -0.355 -19.563 1.00 97.00 67 ILE A N 1
ATOM 560 C CA . ILE A 1 67 ? 16.308 0.848 -19.750 1.00 97.00 67 ILE A CA 1
ATOM 561 C C . ILE A 1 67 ? 17.164 1.085 -18.508 1.00 97.00 67 ILE A C 1
ATOM 563 O O . ILE A 1 67 ? 16.675 1.038 -17.380 1.00 97.00 67 ILE A O 1
ATOM 567 N N . ILE A 1 68 ? 18.439 1.382 -18.730 1.00 97.06 68 ILE A N 1
ATOM 568 C CA . ILE A 1 68 ? 19.432 1.702 -17.710 1.00 97.06 68 ILE A CA 1
ATOM 569 C C . ILE A 1 68 ? 19.409 3.209 -17.461 1.00 97.06 68 ILE A C 1
ATOM 571 O O . ILE A 1 68 ? 19.655 3.999 -18.375 1.00 97.06 68 ILE A O 1
ATOM 575 N N . LEU A 1 69 ? 19.167 3.608 -16.214 1.00 94.44 69 LEU A N 1
ATOM 576 C CA . LEU A 1 69 ? 19.277 4.986 -15.739 1.00 94.44 69 LEU A CA 1
ATOM 577 C C . LEU A 1 69 ? 20.567 5.162 -14.927 1.00 94.44 69 LEU A C 1
ATOM 579 O O . LEU A 1 69 ? 20.853 4.340 -14.057 1.00 94.44 69 LEU A O 1
ATOM 583 N N . ASP A 1 70 ? 21.330 6.232 -15.168 1.00 93.06 70 ASP A N 1
ATOM 584 C CA . ASP A 1 70 ? 22.475 6.615 -14.329 1.00 93.06 70 ASP A CA 1
ATOM 585 C C . ASP A 1 70 ? 21.976 7.292 -13.042 1.00 93.06 70 ASP A C 1
ATOM 587 O O . ASP A 1 70 ? 21.491 8.425 -13.051 1.00 93.06 70 ASP A O 1
ATOM 591 N N . ALA A 1 71 ? 22.105 6.582 -11.923 1.00 86.75 71 ALA A N 1
ATOM 592 C CA . ALA A 1 71 ? 21.704 7.026 -10.593 1.00 86.75 71 ALA A CA 1
ATOM 593 C C . ALA A 1 71 ? 22.899 7.458 -9.723 1.00 86.75 71 ALA A C 1
ATOM 595 O O . ALA A 1 71 ? 22.732 7.704 -8.532 1.00 86.75 71 ALA A O 1
ATOM 596 N N . SER A 1 72 ? 24.107 7.575 -10.291 1.00 79.31 72 SER A N 1
ATOM 597 C CA . SER A 1 72 ? 25.339 7.821 -9.522 1.00 79.31 72 SER A CA 1
ATOM 598 C C . SER A 1 72 ? 25.373 9.143 -8.740 1.00 79.31 72 SER A C 1
ATOM 600 O O . SER A 1 72 ? 26.095 9.235 -7.749 1.00 79.31 72 SER A O 1
ATOM 602 N N . GLU A 1 73 ? 24.587 10.140 -9.154 1.00 68.81 73 GLU A N 1
ATOM 603 C CA . GLU A 1 73 ? 24.491 11.471 -8.529 1.00 68.81 73 GLU A CA 1
ATOM 604 C C . GLU A 1 73 ? 23.123 11.738 -7.870 1.00 68.81 73 GLU A C 1
ATOM 606 O O . GLU A 1 73 ? 22.820 12.874 -7.517 1.00 68.81 73 GLU A O 1
ATOM 611 N N . SER A 1 74 ? 22.262 10.723 -7.741 1.00 61.78 74 SER A N 1
ATOM 612 C CA . SER A 1 74 ? 20.907 10.895 -7.193 1.00 61.78 74 SER A CA 1
ATOM 613 C C . SER A 1 74 ? 20.865 10.487 -5.719 1.00 61.78 74 SER A C 1
ATOM 615 O O . SER A 1 74 ? 21.249 9.371 -5.383 1.00 61.78 74 SER A O 1
ATOM 617 N N . GLU A 1 75 ? 20.387 11.375 -4.840 1.00 48.09 75 GLU A N 1
ATOM 618 C CA . GLU A 1 75 ? 20.201 11.070 -3.408 1.00 48.09 75 GLU A CA 1
ATOM 619 C C . GLU A 1 75 ? 18.994 10.148 -3.157 1.00 48.09 75 GLU A C 1
ATOM 621 O O . GLU A 1 75 ? 18.952 9.455 -2.143 1.00 48.09 75 GLU A O 1
ATOM 626 N N . ASP A 1 76 ? 18.050 10.094 -4.103 1.00 53.53 76 ASP A N 1
ATOM 627 C CA . ASP A 1 76 ? 16.870 9.234 -4.051 1.00 53.53 76 ASP A CA 1
ATOM 628 C C . ASP A 1 76 ? 16.591 8.602 -5.422 1.00 53.53 76 ASP A C 1
ATOM 630 O O . ASP A 1 76 ? 16.265 9.290 -6.399 1.00 53.53 76 ASP A O 1
ATOM 634 N N . ALA A 1 77 ? 16.696 7.271 -5.482 1.00 47.50 77 ALA A N 1
ATOM 635 C CA . ALA A 1 77 ? 16.390 6.492 -6.670 1.00 47.50 77 ALA A CA 1
ATOM 636 C C . ALA A 1 77 ? 14.922 6.658 -7.088 1.00 47.50 77 ALA A C 1
ATOM 638 O O . ALA A 1 77 ? 14.641 6.590 -8.274 1.00 47.50 77 ALA A O 1
ATOM 639 N N . MET A 1 78 ? 13.962 6.885 -6.187 1.00 45.97 78 MET A N 1
ATOM 640 C CA . MET A 1 78 ? 12.532 7.015 -6.523 1.00 45.97 78 MET A CA 1
ATOM 641 C C . MET A 1 78 ? 12.168 8.364 -7.171 1.00 45.97 78 MET A C 1
ATOM 643 O O . MET A 1 78 ? 11.144 8.460 -7.841 1.00 45.97 78 MET A O 1
ATOM 647 N N . SER A 1 79 ? 13.023 9.391 -7.069 1.00 50.28 79 SER A N 1
ATOM 648 C CA . SER A 1 79 ? 12.785 10.710 -7.693 1.00 50.28 79 SER A CA 1
ATOM 649 C C . SER A 1 79 ? 12.994 10.740 -9.221 1.00 50.28 79 SER A C 1
ATOM 651 O O . SER A 1 79 ? 12.667 11.729 -9.888 1.00 50.28 79 SER A O 1
ATOM 653 N N . LEU A 1 80 ? 13.520 9.644 -9.786 1.00 55.31 80 LEU A N 1
ATOM 654 C CA . LEU A 1 80 ? 13.947 9.552 -11.183 1.00 55.31 80 LEU A CA 1
ATOM 655 C C . LEU A 1 80 ? 12.793 9.569 -12.193 1.00 55.31 80 LEU A C 1
ATOM 657 O O . LEU A 1 80 ? 13.055 9.869 -13.351 1.00 55.31 80 LEU A O 1
ATOM 661 N N . ASP A 1 81 ? 11.541 9.329 -11.791 1.00 54.78 81 ASP A N 1
ATOM 662 C CA . ASP A 1 81 ? 10.392 9.256 -12.714 1.00 54.78 81 ASP A CA 1
ATOM 663 C C . ASP A 1 81 ? 10.138 10.569 -13.478 1.00 54.78 81 ASP A C 1
ATOM 665 O O . ASP A 1 81 ? 9.709 10.562 -14.631 1.00 54.78 81 ASP A O 1
ATOM 669 N N . SER A 1 82 ? 10.481 11.708 -12.870 1.00 53.75 82 SER A N 1
ATOM 670 C CA . SER A 1 82 ? 10.402 13.028 -13.514 1.00 53.75 82 SER A CA 1
ATOM 671 C C . SER A 1 82 ? 11.594 13.350 -14.431 1.00 53.75 82 SER A C 1
ATOM 673 O O . SER A 1 82 ? 11.518 14.291 -15.216 1.00 53.75 82 SER A O 1
ATOM 675 N N . GLN A 1 83 ? 12.679 12.569 -14.348 1.00 64.62 83 GLN A N 1
ATOM 676 C CA . GLN A 1 83 ? 13.959 12.781 -15.042 1.00 64.62 83 GLN A CA 1
ATOM 677 C C . GLN A 1 83 ? 14.418 11.540 -15.830 1.00 64.62 83 GLN A C 1
ATOM 679 O O . GLN A 1 83 ? 15.586 11.446 -16.212 1.00 64.62 83 GLN A O 1
ATOM 684 N N . VAL A 1 84 ? 13.527 10.571 -16.078 1.00 73.94 84 VAL A N 1
ATOM 685 C CA . VAL A 1 84 ? 13.888 9.272 -16.680 1.00 73.94 84 VAL A CA 1
ATOM 686 C C . VAL A 1 84 ? 14.624 9.465 -17.999 1.00 73.94 84 VAL A C 1
ATOM 688 O O . VAL A 1 84 ? 15.651 8.834 -18.228 1.00 73.94 84 VAL A O 1
ATOM 691 N N . LEU A 1 85 ? 14.145 10.380 -18.844 1.00 80.62 85 LEU A N 1
ATOM 692 C CA . LEU A 1 85 ? 14.759 10.649 -20.143 1.00 80.62 85 LEU A CA 1
ATOM 693 C C . LEU A 1 85 ? 16.149 11.276 -20.017 1.00 80.62 85 LEU A C 1
ATOM 695 O O . LEU A 1 85 ? 17.046 10.903 -20.768 1.00 80.62 85 LEU A O 1
ATOM 699 N N . ASP A 1 86 ? 16.373 12.156 -19.045 1.00 84.06 86 ASP A N 1
ATOM 700 C CA . ASP A 1 86 ? 17.680 12.791 -18.839 1.00 84.06 86 ASP A CA 1
ATOM 701 C C . ASP A 1 86 ? 18.713 11.792 -18.312 1.00 84.06 86 ASP A C 1
ATOM 703 O O . ASP A 1 86 ? 19.890 11.845 -18.672 1.00 84.06 86 ASP A O 1
ATOM 707 N N . LYS A 1 87 ? 18.265 10.846 -17.481 1.00 89.56 87 LYS A N 1
ATOM 708 C CA . LYS A 1 87 ? 19.122 9.856 -16.821 1.00 89.56 87 LYS A CA 1
ATOM 709 C C . LYS A 1 87 ? 19.266 8.548 -17.594 1.00 89.56 87 LYS A C 1
ATOM 711 O O . LYS A 1 87 ? 20.126 7.750 -17.244 1.00 89.56 87 LYS A O 1
ATOM 716 N N . MET A 1 88 ? 18.469 8.322 -18.634 1.00 94.25 88 MET A N 1
ATOM 717 C CA . MET A 1 88 ? 18.547 7.157 -19.519 1.00 94.25 88 MET A CA 1
ATOM 718 C C . MET A 1 88 ? 19.902 7.111 -20.242 1.00 94.25 88 MET A C 1
ATOM 720 O O . MET A 1 88 ? 20.266 8.068 -20.921 1.00 94.25 88 MET A O 1
ATOM 724 N N . VAL A 1 89 ? 20.654 6.015 -20.085 1.00 96.81 89 VAL A N 1
ATOM 725 C CA . VAL A 1 89 ? 22.030 5.863 -20.605 1.00 96.81 89 VAL A CA 1
ATOM 726 C C . VAL A 1 89 ? 22.277 4.603 -21.438 1.00 96.81 89 VAL A C 1
ATOM 728 O O . VAL A 1 89 ? 23.318 4.506 -22.091 1.00 96.81 89 VAL A O 1
ATOM 731 N N . GLY A 1 90 ? 21.356 3.642 -21.416 1.00 97.06 90 GLY A N 1
ATOM 732 C CA . GLY A 1 90 ? 21.439 2.411 -22.197 1.00 97.06 90 GLY A CA 1
ATOM 733 C C . GLY A 1 90 ? 20.276 1.465 -21.913 1.00 97.06 90 GLY A C 1
ATOM 734 O O . GLY A 1 90 ? 19.279 1.886 -21.326 1.00 97.06 90 GLY A O 1
ATOM 735 N N . ASP A 1 91 ? 20.423 0.196 -22.273 1.00 97.38 91 ASP A N 1
ATOM 736 C CA . ASP A 1 91 ? 19.445 -0.869 -22.036 1.00 97.38 91 ASP A CA 1
ATOM 737 C C . ASP A 1 91 ? 20.115 -2.238 -21.827 1.00 97.38 91 ASP A C 1
ATOM 739 O O . ASP A 1 91 ? 21.302 -2.427 -22.102 1.00 97.38 91 ASP A O 1
ATOM 743 N N . THR A 1 92 ? 19.355 -3.190 -21.290 1.00 97.06 92 THR A N 1
ATOM 744 C CA . THR A 1 92 ? 19.741 -4.600 -21.183 1.00 97.06 92 THR A CA 1
ATOM 745 C C . THR A 1 92 ? 18.540 -5.501 -21.454 1.00 97.06 92 THR A C 1
ATOM 747 O O . THR A 1 92 ? 17.424 -5.211 -21.009 1.00 97.06 92 THR A O 1
ATOM 750 N N . ASN A 1 93 ? 18.779 -6.590 -22.183 1.00 96.44 93 ASN A N 1
ATOM 751 C CA . ASN A 1 93 ? 17.750 -7.500 -22.679 1.00 96.44 93 ASN A CA 1
ATOM 752 C C . ASN A 1 93 ? 17.998 -8.924 -22.182 1.00 96.44 93 ASN A C 1
ATOM 754 O O . ASN A 1 93 ? 19.145 -9.346 -22.042 1.00 96.44 93 ASN A O 1
ATOM 758 N N . LEU A 1 94 ? 16.916 -9.659 -21.931 1.00 95.75 94 LEU A N 1
ATOM 759 C CA . LEU A 1 94 ? 16.901 -11.111 -21.817 1.00 95.75 94 LEU A CA 1
ATOM 760 C C . LEU A 1 94 ? 15.920 -11.680 -22.838 1.00 95.75 94 LEU A C 1
ATOM 762 O O . LEU A 1 94 ? 14.744 -11.307 -22.836 1.00 95.75 94 LEU A O 1
ATOM 766 N N . PHE A 1 95 ? 16.400 -12.622 -23.643 1.00 95.00 95 PHE A N 1
ATOM 767 C CA . PHE A 1 95 ? 15.598 -13.427 -24.557 1.00 95.00 95 PHE A CA 1
ATOM 768 C C . PHE A 1 95 ? 15.542 -14.854 -24.018 1.00 95.00 95 PHE A C 1
ATOM 770 O O . PHE A 1 95 ? 16.550 -15.564 -23.997 1.00 95.00 95 PHE A O 1
ATOM 777 N N . LEU A 1 96 ? 14.375 -15.252 -23.517 1.00 91.75 96 LEU A N 1
ATOM 778 C CA . LEU A 1 96 ? 14.138 -16.580 -22.969 1.00 91.75 96 LEU A CA 1
ATOM 779 C C . LEU A 1 96 ? 14.217 -17.615 -24.088 1.00 91.75 96 LEU A C 1
ATOM 781 O O . LEU A 1 96 ? 13.547 -17.490 -25.111 1.00 91.75 96 LEU A O 1
ATOM 785 N N . GLN A 1 97 ? 15.026 -18.645 -23.874 1.00 86.75 97 GLN A N 1
ATOM 786 C CA . GLN A 1 97 ? 15.104 -19.790 -24.765 1.00 86.75 97 GLN A CA 1
ATOM 787 C C . GLN A 1 97 ? 14.226 -20.890 -24.177 1.00 86.75 97 GLN A C 1
ATOM 789 O O . GLN A 1 97 ? 14.354 -21.236 -22.996 1.00 86.75 97 GLN A O 1
ATOM 794 N N . GLU A 1 98 ? 13.315 -21.433 -24.984 1.00 66.31 98 GLU A N 1
ATOM 795 C CA . GLU A 1 98 ? 12.641 -22.673 -24.616 1.00 66.31 98 GLU A CA 1
ATOM 796 C C . GLU A 1 98 ? 13.722 -23.739 -24.426 1.00 66.31 98 GLU A C 1
ATOM 798 O O . GLU A 1 98 ? 14.684 -23.793 -25.189 1.00 66.31 98 GLU A O 1
ATOM 803 N N . GLY A 1 99 ? 13.639 -24.501 -23.333 1.00 56.78 99 GLY A N 1
ATOM 804 C CA . GLY A 1 99 ? 14.659 -25.487 -23.001 1.00 56.78 99 GLY A CA 1
ATOM 805 C C . GLY A 1 99 ? 14.717 -26.547 -24.089 1.00 56.78 99 GLY A C 1
ATOM 806 O O . GLY A 1 99 ? 13.933 -27.492 -24.044 1.00 56.78 99 GLY A O 1
ATOM 807 N N . ASP A 1 100 ? 15.623 -26.370 -25.048 1.00 44.06 100 ASP A N 1
ATOM 808 C CA . ASP A 1 100 ? 15.877 -27.357 -26.080 1.00 44.06 100 ASP A CA 1
ATOM 809 C C . ASP A 1 100 ? 16.260 -28.668 -25.397 1.00 44.06 100 ASP A C 1
ATOM 811 O O . ASP A 1 100 ? 17.155 -28.730 -24.544 1.00 44.06 100 ASP A O 1
ATOM 815 N N . GLU A 1 101 ? 15.565 -29.733 -25.787 1.00 41.22 101 GLU A N 1
ATOM 816 C CA . GLU A 1 101 ? 16.083 -31.086 -25.681 1.00 41.22 101 GLU A CA 1
ATOM 817 C C . GLU A 1 101 ? 17.355 -31.120 -26.531 1.00 41.22 101 GLU A C 1
ATOM 819 O O . GLU A 1 101 ? 17.310 -31.439 -27.716 1.00 41.22 101 GLU A O 1
ATOM 824 N N . THR A 1 102 ? 18.499 -30.713 -25.974 1.00 38.81 102 THR A N 1
ATOM 825 C CA . THR A 1 102 ? 19.766 -30.869 -26.681 1.00 38.81 102 THR A CA 1
ATOM 826 C C . THR A 1 102 ? 19.991 -32.358 -26.870 1.00 38.81 102 THR A C 1
ATOM 828 O O . THR A 1 102 ? 20.339 -33.091 -25.941 1.00 38.81 102 THR A O 1
ATOM 831 N N . SER A 1 103 ? 19.735 -32.778 -28.100 1.00 41.00 103 SER A N 1
ATOM 832 C CA . SER A 1 103 ? 20.057 -34.052 -28.700 1.00 41.00 103 SER A CA 1
ATOM 833 C C . SER A 1 103 ? 21.570 -34.190 -28.807 1.00 41.00 103 SER A C 1
ATOM 835 O O . SER A 1 103 ? 22.110 -34.057 -29.893 1.00 41.00 103 SER A O 1
ATOM 837 N N . ASP A 1 104 ? 22.248 -34.443 -27.692 1.00 38.81 104 ASP A N 1
ATOM 838 C CA . ASP A 1 104 ? 23.623 -34.941 -27.690 1.00 38.81 104 ASP A CA 1
ATOM 839 C C . ASP A 1 104 ? 23.831 -35.876 -26.489 1.00 38.81 104 ASP A C 1
ATOM 841 O O . ASP A 1 104 ? 24.277 -35.483 -25.417 1.00 38.81 104 ASP A O 1
ATOM 845 N N . GLY A 1 105 ? 23.452 -37.140 -26.711 1.00 42.22 105 GLY A N 1
ATOM 846 C CA . GLY A 1 105 ? 24.115 -38.336 -26.182 1.00 42.22 105 GLY A CA 1
ATOM 847 C C . GLY A 1 105 ? 24.189 -38.536 -24.666 1.00 42.22 105 GLY A C 1
ATOM 848 O O . GLY A 1 105 ? 25.189 -38.201 -24.050 1.00 42.22 105 GLY A O 1
ATOM 849 N N . GLU A 1 106 ? 23.204 -39.236 -24.102 1.00 34.22 106 GLU A N 1
ATOM 850 C CA . GLU A 1 106 ? 23.370 -40.589 -23.535 1.00 34.22 106 GLU A CA 1
ATOM 851 C C . GLU A 1 106 ? 21.992 -41.086 -23.059 1.00 34.22 106 GLU A C 1
ATOM 853 O O . GLU A 1 106 ? 21.364 -40.518 -22.166 1.00 34.22 106 GLU A O 1
ATOM 858 N N . GLU A 1 107 ? 21.484 -42.140 -23.704 1.00 40.66 107 GLU A N 1
ATOM 859 C CA . GLU A 1 107 ? 20.253 -42.826 -23.306 1.00 40.66 107 GLU A CA 1
ATOM 860 C C . GLU A 1 107 ? 20.408 -43.382 -21.882 1.00 40.66 107 GLU A C 1
ATOM 862 O O . GLU A 1 107 ? 21.034 -44.422 -21.679 1.00 40.66 107 GLU A O 1
ATOM 867 N N . GLY A 1 108 ? 19.838 -42.705 -20.880 1.00 40.81 108 GLY A N 1
ATOM 868 C CA . GLY A 1 108 ? 19.858 -43.256 -19.526 1.00 40.81 108 GLY A CA 1
ATOM 869 C C . GLY A 1 108 ? 19.480 -42.343 -18.365 1.00 40.81 108 GLY A C 1
ATOM 870 O O . GLY A 1 108 ? 20.165 -42.399 -17.354 1.00 40.81 108 GLY A O 1
ATOM 871 N N . SER A 1 109 ? 18.424 -41.523 -18.448 1.00 36.72 109 SER A N 1
ATOM 872 C CA . SER A 1 109 ? 17.764 -40.923 -17.264 1.00 36.72 109 SER A CA 1
ATOM 873 C C . SER A 1 109 ? 16.567 -40.065 -17.692 1.00 36.72 109 SER A C 1
ATOM 875 O O . SER A 1 109 ? 16.736 -38.991 -18.261 1.00 36.72 109 SER A O 1
ATOM 877 N N . SER A 1 110 ? 15.344 -40.521 -17.426 1.00 43.25 110 SER A N 1
ATOM 878 C CA . SER A 1 110 ? 14.103 -39.891 -17.896 1.00 43.25 110 SER A CA 1
ATOM 879 C C . SER A 1 110 ? 13.586 -38.740 -17.015 1.00 43.25 110 SER A C 1
ATOM 881 O O . SER A 1 110 ? 12.382 -38.689 -16.794 1.00 43.25 110 SER A O 1
ATOM 883 N N . ASP A 1 111 ? 14.433 -37.843 -16.488 1.00 40.62 111 ASP A N 1
ATOM 884 C CA . ASP A 1 111 ? 13.929 -36.740 -15.632 1.00 40.62 111 ASP A CA 1
ATOM 885 C C . ASP A 1 111 ? 14.774 -35.444 -15.548 1.00 40.62 111 ASP A C 1
ATOM 887 O O . ASP A 1 111 ? 14.475 -34.569 -14.736 1.00 40.62 111 ASP A O 1
ATOM 891 N N . SER A 1 112 ? 15.802 -35.231 -16.379 1.00 44.47 112 SER A N 1
ATOM 892 C CA . SER A 1 112 ? 16.604 -33.991 -16.319 1.00 44.47 112 SER A CA 1
ATOM 893 C C . SER A 1 112 ? 16.367 -33.074 -17.521 1.00 44.47 112 SER A C 1
ATOM 895 O O . SER A 1 112 ? 17.167 -33.059 -18.456 1.00 44.47 112 SER A O 1
ATOM 897 N N . LYS A 1 113 ? 15.291 -32.273 -17.499 1.00 57.62 113 LYS A N 1
ATOM 898 C CA . LYS A 1 113 ? 15.196 -31.100 -18.389 1.00 57.62 113 LYS A CA 1
ATOM 899 C C . LYS A 1 113 ? 16.372 -30.165 -18.094 1.00 57.62 113 LYS A C 1
ATOM 901 O O . LYS A 1 113 ? 16.639 -29.871 -16.927 1.00 57.62 113 LYS A O 1
ATOM 906 N N . ALA A 1 114 ? 17.069 -29.713 -19.137 1.00 62.59 114 ALA A N 1
ATOM 907 C CA . ALA A 1 114 ? 18.113 -28.703 -19.004 1.00 62.59 114 ALA A CA 1
ATOM 908 C C . ALA A 1 114 ? 17.552 -27.464 -18.275 1.00 62.59 114 ALA A C 1
ATOM 910 O O . ALA A 1 114 ? 16.373 -27.132 -18.451 1.00 62.59 114 ALA A O 1
ATOM 911 N N . PRO A 1 115 ? 18.351 -26.792 -17.426 1.00 67.00 115 PRO A N 1
ATOM 912 C CA . PRO A 1 115 ? 17.881 -25.607 -16.729 1.00 67.00 115 PRO A CA 1
ATOM 913 C C . PRO A 1 115 ? 17.479 -24.533 -17.749 1.00 67.00 115 PRO A C 1
ATOM 915 O O . PRO A 1 115 ? 18.192 -24.357 -18.742 1.00 67.00 115 PRO A O 1
ATOM 918 N N . PRO A 1 116 ? 16.381 -23.795 -17.512 1.00 87.69 116 PRO A N 1
ATOM 919 C CA . PRO A 1 116 ? 15.947 -22.746 -18.424 1.00 87.69 116 PRO A CA 1
ATOM 920 C C . PRO A 1 116 ? 17.067 -21.716 -18.602 1.00 87.69 116 PRO A C 1
ATOM 922 O O . PRO A 1 116 ? 17.744 -21.335 -17.635 1.00 87.69 116 PRO A O 1
ATOM 925 N N . SER A 1 117 ? 17.283 -21.305 -19.851 1.00 92.75 117 SER A N 1
ATOM 926 C CA . SER A 1 117 ? 18.338 -20.372 -20.227 1.00 92.75 117 SER A CA 1
ATOM 927 C C . SER A 1 117 ? 17.802 -19.151 -20.950 1.00 92.75 117 SER A C 1
ATOM 929 O O . SER A 1 117 ? 16.712 -19.169 -21.517 1.00 92.75 117 SER A O 1
ATOM 931 N N . ALA A 1 118 ? 18.580 -18.077 -20.914 1.00 95.56 118 ALA A N 1
ATOM 932 C CA . ALA A 1 118 ? 18.276 -16.869 -21.657 1.00 95.56 118 ALA A CA 1
ATOM 933 C C . ALA A 1 118 ? 19.538 -16.284 -22.280 1.00 95.56 118 ALA A C 1
ATOM 935 O O . ALA A 1 118 ? 20.615 -16.318 -21.676 1.00 95.56 118 ALA A O 1
ATOM 936 N N . GLU A 1 119 ? 19.380 -15.724 -23.471 1.00 96.31 119 GLU A N 1
ATOM 937 C CA . GLU A 1 119 ? 20.383 -14.859 -24.071 1.00 96.31 119 GLU A CA 1
ATOM 938 C C . GLU A 1 119 ? 20.309 -13.479 -23.417 1.00 96.31 119 GLU A C 1
ATOM 940 O O . GLU A 1 119 ? 19.216 -12.940 -23.248 1.00 96.31 119 GLU A O 1
ATOM 945 N N . ILE A 1 120 ? 21.450 -12.941 -22.985 1.00 97.06 120 ILE A N 1
ATOM 946 C CA . ILE A 1 120 ? 21.551 -11.645 -22.313 1.00 97.06 120 ILE A CA 1
ATOM 947 C C . ILE A 1 120 ? 22.358 -10.664 -23.157 1.00 97.06 120 ILE A C 1
ATOM 949 O O . ILE A 1 120 ? 23.474 -10.954 -23.587 1.00 97.06 120 ILE A O 1
ATOM 953 N N . GLU A 1 121 ? 21.819 -9.462 -23.313 1.00 95.81 121 GLU A N 1
ATOM 954 C CA . GLU A 1 121 ? 22.460 -8.374 -24.048 1.00 95.81 121 GLU A CA 1
ATOM 955 C C . GLU A 1 121 ? 22.515 -7.101 -23.206 1.00 95.81 121 GLU A C 1
ATOM 957 O O . GLU A 1 121 ? 21.718 -6.894 -22.281 1.00 95.81 121 GLU A O 1
ATOM 962 N N . ILE A 1 122 ? 23.469 -6.224 -23.521 1.00 96.06 122 ILE A N 1
ATOM 963 C CA . ILE A 1 122 ? 23.590 -4.916 -22.881 1.00 96.06 122 ILE A CA 1
ATOM 964 C C . ILE A 1 122 ? 24.195 -3.874 -23.818 1.00 96.06 122 ILE A C 1
ATOM 966 O O . ILE A 1 122 ? 25.194 -4.127 -24.492 1.00 96.06 122 ILE A O 1
ATOM 970 N N . MET A 1 123 ? 23.663 -2.656 -23.754 1.00 95.31 123 MET A N 1
ATOM 971 C CA . MET A 1 123 ? 24.219 -1.478 -24.405 1.00 95.31 123 MET A CA 1
ATOM 972 C C . MET A 1 123 ? 24.334 -0.318 -23.405 1.00 95.31 123 MET A C 1
ATOM 974 O O . MET A 1 123 ? 23.411 -0.030 -22.654 1.00 95.31 123 MET A O 1
ATOM 978 N N . ILE A 1 124 ? 25.463 0.404 -23.426 1.00 96.31 124 ILE A N 1
ATOM 979 C CA . ILE A 1 124 ? 25.591 1.744 -22.820 1.00 96.31 124 ILE A CA 1
ATOM 980 C C . ILE A 1 124 ? 25.779 2.757 -23.949 1.00 96.31 124 ILE A C 1
ATOM 982 O O . ILE A 1 124 ? 26.903 3.006 -24.413 1.00 96.31 124 ILE A O 1
ATOM 986 N N . ALA A 1 125 ? 24.662 3.322 -24.397 1.00 95.25 125 ALA A N 1
ATOM 987 C CA . ALA A 1 125 ? 24.605 4.238 -25.523 1.00 95.25 125 ALA A CA 1
ATOM 988 C C . ALA A 1 125 ? 25.353 5.546 -25.221 1.00 95.25 125 ALA A C 1
ATOM 990 O O . ALA A 1 125 ? 26.245 5.944 -25.976 1.00 95.25 125 ALA A O 1
ATOM 991 N N . GLU A 1 126 ? 25.092 6.151 -24.058 1.00 94.94 126 GLU A N 1
ATOM 992 C CA . GLU A 1 126 ? 25.667 7.442 -23.672 1.00 94.94 126 GLU A CA 1
ATOM 993 C C . GLU A 1 126 ? 27.177 7.345 -23.413 1.00 94.94 126 GLU A C 1
ATOM 995 O O . GLU A 1 126 ? 27.645 6.709 -22.462 1.00 94.94 126 GLU A O 1
ATOM 1000 N N . LYS A 1 127 ? 27.981 8.028 -24.239 1.00 92.38 127 LYS A N 1
ATOM 1001 C CA . LYS A 1 127 ? 29.456 7.998 -24.148 1.00 92.38 127 LYS A CA 1
ATOM 1002 C C . LYS A 1 127 ? 29.961 8.501 -22.788 1.00 92.38 127 LYS A C 1
ATOM 1004 O O . LYS A 1 127 ? 30.925 7.950 -22.259 1.00 92.38 127 LYS A O 1
ATOM 1009 N N . SER A 1 128 ? 29.282 9.488 -22.200 1.00 92.44 128 SER A N 1
ATOM 1010 C CA . SER A 1 128 ? 29.571 10.057 -20.871 1.00 92.44 128 SER A CA 1
ATOM 1011 C C . SER A 1 128 ? 29.297 9.091 -19.708 1.00 92.44 128 SER A C 1
ATOM 1013 O O . SER A 1 128 ? 29.811 9.287 -18.603 1.00 92.44 128 SER A O 1
ATOM 1015 N N . ALA A 1 129 ? 28.506 8.042 -19.942 1.00 91.88 129 ALA A N 1
ATOM 1016 C CA . ALA A 1 129 ? 28.131 7.034 -18.955 1.00 91.88 129 ALA A CA 1
ATOM 1017 C C . ALA A 1 129 ? 29.063 5.803 -18.975 1.00 91.88 129 ALA A C 1
ATOM 1019 O O . ALA A 1 129 ? 29.088 4.989 -18.045 1.00 91.88 129 ALA A O 1
ATOM 1020 N N . ARG A 1 130 ? 29.883 5.663 -20.025 1.00 91.75 130 ARG A N 1
ATOM 1021 C CA . ARG A 1 130 ? 30.833 4.553 -20.180 1.00 91.75 130 ARG A CA 1
ATOM 1022 C C . ARG A 1 130 ? 31.956 4.636 -19.147 1.00 91.75 130 ARG A C 1
ATOM 1024 O O . ARG A 1 130 ? 32.272 5.687 -18.601 1.00 91.75 130 ARG A O 1
ATOM 1031 N N . ARG A 1 131 ? 32.584 3.488 -18.867 1.00 88.94 131 ARG A N 1
ATOM 1032 C CA . ARG A 1 131 ? 33.696 3.341 -17.898 1.00 88.94 131 ARG A CA 1
ATOM 1033 C C . ARG A 1 131 ? 33.366 3.728 -16.444 1.00 88.94 131 ARG A C 1
ATOM 1035 O O . ARG A 1 131 ? 34.257 3.683 -15.603 1.00 88.94 131 ARG A O 1
ATOM 1042 N N . LYS A 1 132 ? 32.094 3.971 -16.113 1.00 91.00 132 LYS A N 1
ATOM 1043 C CA . LYS A 1 132 ? 31.592 4.208 -14.745 1.00 91.00 132 LYS A CA 1
ATOM 1044 C C . LYS A 1 132 ? 31.081 2.946 -14.027 1.00 91.00 132 LYS A C 1
ATOM 1046 O O . LYS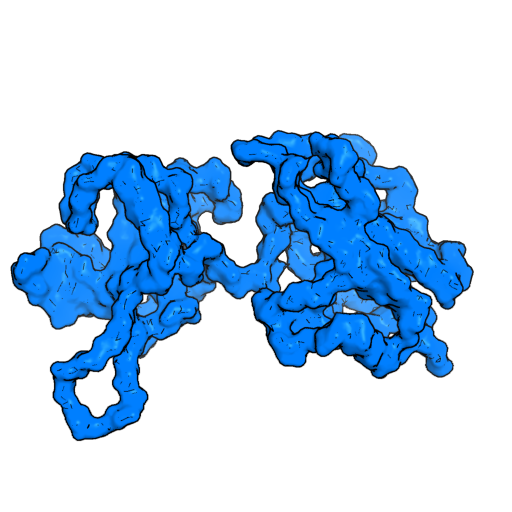 A 1 132 ? 30.469 3.040 -12.970 1.00 91.00 132 LYS A O 1
ATOM 1051 N N . LYS A 1 133 ? 31.343 1.755 -14.587 1.00 92.19 133 LYS A N 1
ATOM 1052 C CA . LYS A 1 133 ? 30.865 0.442 -14.094 1.00 92.19 133 LYS A CA 1
ATOM 1053 C C . LYS A 1 133 ? 29.335 0.250 -14.119 1.00 92.19 133 LYS A C 1
ATOM 1055 O O . LYS A 1 133 ? 28.836 -0.679 -13.492 1.00 92.19 133 LYS A O 1
ATOM 1060 N N . LEU A 1 134 ? 28.606 1.070 -14.881 1.00 94.69 134 LEU A N 1
ATOM 1061 C CA . LEU A 1 134 ? 27.150 0.939 -15.029 1.00 94.69 134 LEU A CA 1
ATOM 1062 C C . LEU A 1 134 ? 26.762 -0.367 -15.739 1.00 94.69 134 LEU A C 1
ATOM 1064 O O . LEU A 1 134 ? 25.862 -1.061 -15.282 1.00 94.69 134 LEU A O 1
ATOM 1068 N N . ALA A 1 135 ? 27.496 -0.752 -16.793 1.00 95.44 135 ALA A N 1
ATOM 1069 C CA . ALA A 1 135 ? 27.237 -1.988 -17.538 1.00 95.44 135 ALA A CA 1
ATOM 1070 C C . ALA A 1 135 ? 27.364 -3.244 -16.662 1.00 95.44 135 ALA A C 1
ATOM 1072 O O . ALA A 1 135 ? 26.453 -4.060 -16.604 1.00 95.44 135 ALA A O 1
ATOM 1073 N N . SER A 1 136 ? 28.472 -3.365 -15.920 1.00 94.12 136 SER A N 1
ATOM 1074 C CA . SER A 1 136 ? 28.694 -4.494 -15.010 1.00 94.12 136 SER A CA 1
ATOM 1075 C C . SER A 1 136 ? 27.601 -4.605 -13.952 1.00 94.12 136 SER A C 1
ATOM 1077 O O . SER A 1 136 ? 27.137 -5.697 -13.662 1.00 94.12 136 SER A O 1
ATOM 1079 N N . GLU A 1 137 ? 27.175 -3.477 -13.382 1.00 93.88 137 GLU A N 1
ATOM 1080 C CA . GLU A 1 137 ? 26.142 -3.469 -12.348 1.00 93.88 137 GLU A CA 1
ATOM 1081 C C . GLU A 1 137 ? 24.761 -3.812 -12.918 1.00 93.88 137 GLU A C 1
ATOM 1083 O O . GLU A 1 137 ? 24.025 -4.583 -12.310 1.00 93.88 137 GLU A O 1
ATOM 1088 N N . SER A 1 138 ? 24.454 -3.325 -14.123 1.00 96.12 138 SER A N 1
ATOM 1089 C CA . SER A 1 138 ? 23.210 -3.632 -14.837 1.00 96.12 138 SER A CA 1
ATOM 1090 C C . SER A 1 138 ? 23.110 -5.119 -15.185 1.00 96.12 138 SER A C 1
ATOM 1092 O O . SER A 1 138 ? 22.091 -5.736 -14.897 1.00 96.12 138 SER A O 1
ATOM 1094 N N . LEU A 1 139 ? 24.183 -5.722 -15.717 1.00 96.81 139 LEU A N 1
ATOM 1095 C CA . LEU A 1 139 ? 24.234 -7.163 -15.995 1.00 96.81 139 LEU A CA 1
ATOM 1096 C C . LEU A 1 139 ? 24.048 -7.991 -14.722 1.00 96.81 139 LEU A C 1
ATOM 1098 O O . LEU A 1 139 ? 23.284 -8.949 -14.717 1.00 96.81 139 LEU A O 1
ATOM 1102 N N . LEU A 1 140 ? 24.724 -7.622 -13.631 1.00 93.94 140 LEU A N 1
ATOM 1103 C CA . LEU A 1 140 ? 24.594 -8.320 -12.351 1.00 93.94 140 LEU A CA 1
ATOM 1104 C C . LEU A 1 140 ? 23.157 -8.264 -11.804 1.00 93.94 140 LEU A C 1
ATOM 1106 O O . LEU A 1 140 ? 22.657 -9.281 -11.324 1.00 93.94 140 LEU A O 1
ATOM 1110 N N . LEU A 1 141 ? 22.483 -7.113 -11.903 1.00 92.81 141 LEU A N 1
ATOM 1111 C CA . LEU A 1 141 ? 21.069 -6.977 -11.538 1.00 92.81 141 LEU A CA 1
ATOM 1112 C C . LEU A 1 141 ? 20.161 -7.809 -12.455 1.00 92.81 141 LEU A C 1
ATOM 1114 O O . LEU A 1 141 ? 19.304 -8.534 -11.955 1.00 92.81 141 LEU A O 1
ATOM 1118 N N . MET A 1 142 ? 20.373 -7.748 -13.773 1.00 95.19 142 MET A N 1
ATOM 1119 C CA . MET A 1 142 ? 19.574 -8.468 -14.770 1.00 95.19 142 MET A CA 1
ATOM 1120 C C . MET A 1 142 ? 19.696 -9.989 -14.621 1.00 95.19 142 MET A C 1
ATOM 1122 O O . MET A 1 142 ? 18.688 -10.692 -14.588 1.00 95.19 142 MET A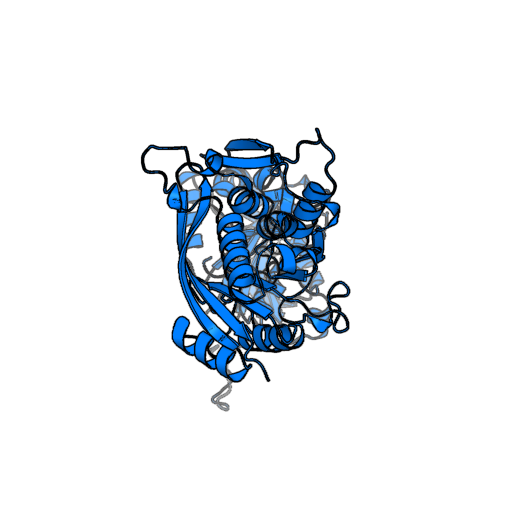 O 1
ATOM 1126 N N . MET A 1 143 ? 20.917 -10.507 -14.447 1.00 94.06 143 MET A N 1
ATOM 1127 C CA . MET A 1 143 ? 21.151 -11.933 -14.187 1.00 94.06 143 MET A CA 1
ATOM 1128 C C . MET A 1 143 ? 20.468 -12.382 -12.900 1.00 94.06 143 MET A C 1
ATOM 1130 O O . MET A 1 143 ? 19.854 -13.443 -12.835 1.00 94.06 143 MET A O 1
ATOM 1134 N N . ARG A 1 144 ? 20.541 -11.561 -11.856 1.00 91.50 144 ARG A N 1
ATOM 1135 C CA . ARG A 1 144 ? 19.953 -11.911 -10.574 1.00 91.50 144 ARG A CA 1
ATOM 1136 C C . ARG A 1 144 ? 18.419 -11.856 -10.598 1.00 91.50 144 ARG A C 1
ATOM 1138 O O . ARG A 1 144 ? 17.799 -12.750 -10.031 1.00 91.50 144 ARG A O 1
ATOM 1145 N N . TYR A 1 145 ? 17.813 -10.921 -11.339 1.00 90.75 145 TYR A N 1
ATOM 1146 C CA . TYR A 1 145 ? 16.383 -10.958 -11.681 1.00 90.75 145 TYR A CA 1
ATOM 1147 C C . TYR A 1 145 ? 16.027 -12.238 -12.448 1.00 90.75 145 TYR A C 1
ATOM 1149 O O . TYR A 1 145 ? 15.077 -12.930 -12.088 1.00 90.75 145 TYR A O 1
ATOM 1157 N N . GLY A 1 146 ? 16.823 -12.600 -13.456 1.00 91.38 146 GLY A N 1
ATOM 1158 C CA . GLY A 1 146 ? 16.627 -13.821 -14.232 1.00 91.38 146 GLY A CA 1
ATOM 1159 C C . GLY A 1 146 ? 16.629 -15.095 -13.377 1.00 91.38 146 GLY A C 1
ATOM 1160 O O . GLY A 1 146 ? 15.784 -15.966 -13.566 1.00 91.38 146 GLY A O 1
ATOM 1161 N N . ILE A 1 147 ? 17.523 -15.195 -12.392 1.00 88.75 147 ILE A N 1
ATOM 1162 C CA . ILE A 1 147 ? 17.581 -16.339 -11.467 1.00 88.75 147 ILE A CA 1
ATOM 1163 C C . ILE A 1 147 ? 16.376 -16.340 -10.521 1.00 88.75 147 ILE A C 1
ATOM 1165 O O . ILE A 1 147 ? 15.687 -17.352 -10.385 1.00 88.75 147 ILE A O 1
ATOM 1169 N N . ASP A 1 148 ? 16.109 -15.213 -9.862 1.00 83.31 148 ASP A N 1
ATOM 1170 C CA . ASP A 1 148 ? 15.136 -15.165 -8.771 1.00 83.31 148 ASP A CA 1
ATOM 1171 C C . ASP A 1 148 ? 13.690 -15.167 -9.292 1.00 83.31 148 ASP A C 1
ATOM 1173 O O . ASP A 1 148 ? 12.856 -15.922 -8.781 1.00 83.31 148 ASP A O 1
ATOM 1177 N N . ALA A 1 149 ? 13.395 -14.378 -10.329 1.00 84.00 149 ALA A N 1
ATOM 1178 C CA . ALA A 1 149 ? 12.048 -14.200 -10.872 1.00 84.00 149 ALA A CA 1
ATOM 1179 C C . ALA A 1 149 ? 11.731 -15.172 -12.016 1.00 84.00 149 ALA A C 1
ATOM 1181 O O . ALA A 1 149 ? 10.648 -15.751 -12.040 1.00 84.00 149 ALA A O 1
ATOM 1182 N N . LEU A 1 150 ? 12.678 -15.386 -12.936 1.00 87.19 150 LEU A N 1
ATOM 1183 C CA . LEU A 1 150 ? 12.467 -16.212 -14.137 1.00 87.19 150 LEU A CA 1
ATOM 1184 C C . LEU A 1 150 ? 12.993 -17.649 -13.988 1.00 87.19 150 LEU A C 1
ATOM 1186 O O . LEU A 1 150 ? 12.832 -18.464 -14.892 1.00 87.19 150 LEU A O 1
ATOM 1190 N N . LYS A 1 151 ? 13.604 -17.971 -12.839 1.00 88.12 151 LYS A N 1
ATOM 1191 C CA . LYS A 1 151 ? 14.167 -19.292 -12.509 1.00 88.12 151 LYS A CA 1
ATOM 1192 C C . LYS A 1 151 ? 15.250 -19.769 -13.479 1.00 88.12 151 LYS A C 1
ATOM 1194 O O . LYS A 1 151 ? 15.464 -20.973 -13.605 1.00 88.12 151 LYS A O 1
ATOM 1199 N N . LEU A 1 152 ? 15.957 -18.839 -14.123 1.00 90.38 152 LEU A N 1
ATOM 1200 C CA . LEU A 1 152 ? 17.036 -19.143 -15.059 1.00 90.38 152 LEU A CA 1
ATOM 1201 C C . LEU A 1 152 ? 18.224 -19.795 -14.350 1.00 90.38 152 LEU A C 1
ATOM 1203 O O . LEU A 1 152 ? 18.695 -19.312 -13.321 1.00 90.38 152 LEU A O 1
ATOM 1207 N N . GLY A 1 153 ? 18.737 -20.878 -14.934 1.00 90.06 153 GLY A N 1
ATOM 1208 C CA . GLY A 1 153 ? 19.953 -21.543 -14.459 1.00 90.06 153 GLY A CA 1
ATOM 1209 C C . GLY A 1 153 ? 21.192 -21.243 -15.302 1.00 90.06 153 GLY A C 1
ATOM 1210 O O . GLY A 1 153 ? 22.307 -21.496 -14.840 1.00 90.06 153 GLY A O 1
ATOM 1211 N N . ARG A 1 154 ? 21.019 -20.691 -16.509 1.00 94.06 154 ARG A N 1
ATOM 1212 C CA . ARG A 1 154 ? 22.114 -20.374 -17.434 1.00 94.06 154 ARG A CA 1
ATOM 1213 C C . ARG A 1 154 ? 21.835 -19.093 -18.220 1.00 94.06 154 ARG A C 1
ATOM 1215 O O . ARG A 1 154 ? 20.728 -18.895 -18.710 1.00 94.06 154 ARG A O 1
ATOM 1222 N N . PHE A 1 155 ? 22.863 -18.271 -18.386 1.00 96.25 155 PHE A N 1
ATOM 1223 C CA . PHE A 1 155 ? 22.849 -17.092 -19.250 1.00 96.25 155 PHE A CA 1
ATOM 1224 C C . PHE A 1 155 ? 23.849 -17.275 -20.384 1.00 96.25 155 PHE A C 1
ATOM 1226 O O . PHE A 1 155 ? 24.967 -17.750 -20.158 1.00 96.25 155 PHE A O 1
ATOM 1233 N N . VAL A 1 156 ? 23.439 -16.898 -21.588 1.00 96.69 156 VAL A N 1
ATOM 1234 C CA . VAL A 1 156 ? 24.232 -16.991 -22.814 1.00 96.69 156 VAL A CA 1
ATOM 1235 C C . VAL A 1 156 ? 24.473 -15.580 -23.333 1.00 96.69 156 VAL A C 1
ATOM 1237 O O . VAL A 1 156 ? 23.543 -14.790 -23.405 1.00 96.69 156 VAL A O 1
ATOM 1240 N N . ALA A 1 157 ? 25.709 -15.248 -23.681 1.00 96.31 157 ALA A N 1
ATOM 1241 C CA . ALA A 1 157 ? 26.043 -13.993 -24.341 1.00 96.31 157 ALA A CA 1
ATOM 1242 C C . ALA A 1 157 ? 26.797 -14.297 -25.633 1.00 96.31 157 ALA A C 1
ATOM 1244 O O . ALA A 1 157 ? 27.811 -15.000 -25.602 1.00 96.31 157 ALA A O 1
ATOM 1245 N N . LYS A 1 158 ? 26.312 -13.763 -26.752 1.00 94.69 158 LYS A N 1
ATOM 1246 C CA . LYS A 1 158 ? 26.980 -13.831 -28.052 1.00 94.69 158 LYS A CA 1
ATOM 1247 C C . LYS A 1 158 ? 27.606 -12.479 -28.344 1.00 94.69 158 LYS A C 1
ATOM 1249 O O . LYS A 1 158 ? 26.954 -11.444 -28.248 1.00 94.69 158 LYS A O 1
ATOM 1254 N N . ILE A 1 159 ? 28.915 -12.468 -28.563 1.00 93.31 159 ILE A N 1
ATOM 1255 C CA . ILE A 1 159 ? 29.689 -11.230 -28.643 1.00 93.31 159 ILE A CA 1
ATOM 1256 C C . ILE A 1 159 ? 30.654 -11.323 -29.817 1.00 93.31 159 ILE A C 1
ATOM 1258 O O . ILE A 1 159 ? 31.549 -12.171 -29.818 1.00 93.31 159 ILE A O 1
ATOM 1262 N N . GLY A 1 160 ? 30.522 -10.406 -30.779 1.00 92.19 160 GLY A N 1
ATOM 1263 C CA . GLY A 1 160 ? 31.427 -10.299 -31.925 1.00 92.19 160 GLY A CA 1
ATOM 1264 C C . GLY A 1 160 ? 32.902 -10.268 -31.508 1.00 92.19 160 GLY A C 1
ATOM 1265 O O . GLY A 1 160 ? 33.282 -9.582 -30.554 1.00 92.19 160 GLY A O 1
ATOM 1266 N N . ALA A 1 161 ? 33.759 -10.991 -32.230 1.00 90.81 161 ALA A N 1
ATOM 1267 C CA . ALA A 1 161 ? 35.171 -11.182 -31.885 1.00 90.81 161 ALA A CA 1
ATOM 1268 C C . ALA A 1 161 ? 35.968 -9.872 -31.809 1.00 90.81 161 ALA A C 1
ATOM 1270 O O . ALA A 1 161 ? 36.921 -9.764 -31.035 1.00 90.81 161 ALA A O 1
ATOM 1271 N N . ALA A 1 162 ? 35.556 -8.859 -32.575 1.00 89.81 162 ALA A N 1
ATOM 1272 C CA . ALA A 1 162 ? 36.152 -7.527 -32.553 1.00 89.81 162 ALA A CA 1
ATOM 1273 C C . ALA A 1 162 ? 35.779 -6.705 -31.298 1.00 89.81 162 ALA A C 1
ATOM 1275 O O . ALA A 1 162 ? 36.469 -5.739 -30.962 1.00 89.81 162 ALA A O 1
ATOM 1276 N N . ASN A 1 163 ? 34.731 -7.084 -30.555 1.00 89.00 163 ASN A N 1
ATOM 1277 C CA . ASN A 1 163 ? 34.228 -6.353 -29.388 1.00 89.00 163 ASN A CA 1
ATOM 1278 C C . ASN A 1 163 ? 34.975 -6.746 -28.097 1.00 89.00 163 ASN A C 1
ATOM 1280 O O . ASN A 1 163 ? 34.400 -7.211 -27.107 1.00 89.00 163 ASN A O 1
ATOM 1284 N N . ALA A 1 164 ? 36.293 -6.524 -28.097 1.00 91.00 164 ALA A N 1
ATOM 1285 C CA . ALA A 1 164 ? 37.175 -6.817 -26.966 1.00 91.00 164 ALA A CA 1
ATOM 1286 C C . ALA A 1 164 ? 36.704 -6.226 -25.613 1.00 91.00 164 ALA A C 1
ATOM 1288 O O . ALA A 1 164 ? 36.841 -6.915 -24.599 1.00 91.00 164 ALA A O 1
ATOM 1289 N N . PRO A 1 165 ? 36.128 -5.003 -25.539 1.00 91.06 165 PRO A N 1
ATOM 1290 C CA . PRO A 1 165 ? 35.606 -4.469 -24.282 1.00 91.06 165 PRO A CA 1
ATOM 1291 C C . PRO A 1 165 ? 34.453 -5.289 -23.691 1.00 91.06 165 PRO A C 1
ATOM 1293 O O . PRO A 1 165 ? 34.424 -5.482 -22.475 1.00 91.06 165 PRO A O 1
ATOM 1296 N N . SER A 1 166 ? 33.524 -5.771 -24.523 1.00 92.06 166 SER A N 1
ATOM 1297 C CA . SER A 1 166 ? 32.384 -6.570 -24.054 1.00 92.06 166 SER A CA 1
ATOM 1298 C C . SER A 1 166 ? 32.829 -7.972 -23.655 1.00 92.06 166 SER A C 1
ATOM 1300 O O . SER A 1 166 ? 32.452 -8.439 -22.584 1.00 92.06 166 SER A O 1
ATOM 1302 N N . LEU A 1 167 ? 33.730 -8.593 -24.424 1.00 94.44 167 LEU A N 1
ATOM 1303 C CA . LEU A 1 167 ? 34.342 -9.875 -24.050 1.00 94.44 167 LEU A CA 1
ATOM 1304 C C . LEU A 1 167 ? 34.994 -9.797 -22.660 1.00 94.44 167 LEU A C 1
ATOM 1306 O O . LEU A 1 167 ? 34.673 -10.594 -21.781 1.00 94.44 167 LEU A O 1
ATOM 1310 N N . ALA A 1 168 ? 35.829 -8.779 -22.427 1.00 94.88 168 ALA A N 1
ATOM 1311 C CA . ALA A 1 168 ? 36.481 -8.577 -21.135 1.00 94.88 168 ALA A CA 1
ATOM 1312 C C . ALA A 1 168 ? 35.481 -8.294 -19.997 1.00 94.88 168 ALA A C 1
ATOM 1314 O O . ALA A 1 168 ? 35.693 -8.728 -18.863 1.00 94.88 168 ALA A O 1
ATOM 1315 N N . LEU A 1 169 ? 34.390 -7.568 -20.278 1.00 94.69 169 LEU A N 1
ATOM 1316 C CA . LEU A 1 169 ? 33.324 -7.314 -19.309 1.00 94.69 169 LEU A CA 1
ATOM 1317 C C . LEU A 1 169 ? 32.662 -8.623 -18.868 1.00 94.69 169 LEU A C 1
ATOM 1319 O O . LEU A 1 169 ? 32.625 -8.894 -17.670 1.00 94.69 169 LEU A O 1
ATOM 1323 N N . PHE A 1 170 ? 32.174 -9.436 -19.803 1.00 96.19 170 PHE A N 1
ATOM 1324 C CA . PHE A 1 170 ? 31.474 -10.682 -19.485 1.00 96.19 170 PHE A CA 1
ATOM 1325 C C . PHE A 1 170 ? 32.392 -11.698 -18.792 1.00 96.19 170 PHE A C 1
ATOM 1327 O O . PHE A 1 170 ? 32.012 -12.273 -17.771 1.00 96.19 170 PHE A O 1
ATOM 1334 N N . GLU A 1 171 ? 33.633 -11.853 -19.257 1.00 94.75 171 GLU A N 1
ATOM 1335 C CA . GLU A 1 171 ? 34.634 -12.706 -18.599 1.00 94.75 171 GLU A CA 1
ATOM 1336 C C . GLU A 1 171 ? 34.896 -12.266 -17.151 1.00 94.75 171 GLU A C 1
ATOM 1338 O O . GLU A 1 171 ? 34.974 -13.100 -16.249 1.00 94.75 171 GLU A O 1
ATOM 1343 N N . SER A 1 172 ? 34.953 -10.953 -16.890 1.00 93.06 172 SER A N 1
ATOM 1344 C CA . SER A 1 172 ? 35.131 -10.429 -15.528 1.00 93.06 172 SER A CA 1
ATOM 1345 C C . SER A 1 172 ? 33.956 -10.722 -14.586 1.00 93.06 172 SER A C 1
ATOM 1347 O O . SER A 1 172 ? 34.139 -10.702 -13.370 1.00 93.06 172 SER A O 1
ATOM 1349 N N . LEU A 1 173 ? 32.770 -11.014 -15.134 1.00 92.06 173 LEU A N 1
ATOM 1350 C CA . LEU A 1 173 ? 31.573 -11.428 -14.392 1.00 92.06 173 LEU A CA 1
ATOM 1351 C C . LEU A 1 173 ? 31.475 -12.957 -14.228 1.00 92.06 173 LEU A C 1
ATOM 1353 O O . LEU A 1 173 ? 30.495 -13.459 -13.677 1.00 92.06 173 LEU A O 1
ATOM 1357 N N . GLY A 1 174 ? 32.481 -13.701 -14.696 1.00 92.00 174 GLY A N 1
ATOM 1358 C CA . GLY A 1 174 ? 32.563 -15.156 -14.570 1.00 92.00 174 GLY A CA 1
ATOM 1359 C C . GLY A 1 174 ? 32.015 -15.938 -15.764 1.00 92.00 174 GLY A C 1
ATOM 1360 O O . GLY A 1 174 ? 31.902 -17.161 -15.670 1.00 92.00 174 GLY A O 1
ATOM 1361 N N . TYR A 1 175 ? 31.686 -15.274 -16.878 1.00 95.62 175 TYR A N 1
ATOM 1362 C CA . TYR A 1 175 ? 31.326 -15.979 -18.108 1.00 95.62 175 TYR A CA 1
ATOM 1363 C C . TYR A 1 175 ? 32.535 -16.719 -18.685 1.00 95.62 175 TYR A C 1
ATOM 1365 O O . TYR A 1 175 ? 33.668 -16.236 -18.637 1.00 95.62 175 TYR A O 1
ATOM 1373 N N . LYS A 1 176 ? 32.283 -17.887 -19.276 1.00 94.69 176 LYS A N 1
ATOM 1374 C CA . LYS A 1 176 ? 33.299 -18.729 -19.918 1.00 94.69 176 LYS A CA 1
ATOM 1375 C C . LYS A 1 176 ? 32.976 -18.843 -21.400 1.00 94.69 176 LYS A C 1
ATOM 1377 O O . LYS A 1 176 ? 31.832 -19.117 -21.745 1.00 94.69 176 LYS A O 1
ATOM 1382 N N . ARG A 1 177 ? 33.970 -18.663 -22.272 1.00 95.44 177 ARG A N 1
ATOM 1383 C CA . ARG A 1 177 ? 33.815 -18.948 -23.707 1.00 95.44 177 ARG A CA 1
ATOM 1384 C C . ARG A 1 177 ? 33.601 -20.442 -23.897 1.00 95.44 177 ARG A C 1
ATOM 1386 O O . ARG A 1 177 ? 34.394 -21.234 -23.389 1.00 95.44 177 ARG A O 1
ATOM 1393 N N . VAL A 1 178 ? 32.553 -20.806 -24.621 1.00 94.88 178 VAL A N 1
ATOM 1394 C CA . VAL A 1 178 ? 32.189 -22.208 -24.868 1.00 94.88 178 VAL A CA 1
ATOM 1395 C C . VAL A 1 178 ? 32.223 -22.569 -26.347 1.00 94.88 178 VAL A C 1
ATOM 1397 O O . VAL A 1 178 ? 32.540 -23.708 -26.674 1.00 94.88 178 VAL A O 1
ATOM 1400 N N . ALA A 1 179 ? 31.966 -21.605 -27.233 1.00 93.75 179 ALA A N 1
ATOM 1401 C CA . ALA A 1 179 ? 31.977 -21.811 -28.674 1.00 93.75 179 ALA A CA 1
ATOM 1402 C C . ALA A 1 179 ? 32.411 -20.543 -29.427 1.00 93.75 179 ALA A C 1
ATOM 1404 O O . ALA A 1 179 ? 32.523 -19.448 -28.861 1.00 93.75 179 ALA A O 1
ATOM 1405 N N . TYR A 1 180 ? 32.691 -20.716 -30.716 1.00 94.44 180 TYR A N 1
ATOM 1406 C CA . TYR A 1 180 ? 32.941 -19.640 -31.668 1.00 94.44 180 TYR A CA 1
ATOM 1407 C C . TYR A 1 180 ? 32.130 -19.918 -32.932 1.00 94.44 180 TYR A C 1
ATOM 1409 O O . TYR A 1 180 ? 32.293 -20.978 -33.539 1.00 94.44 180 TYR A O 1
ATOM 1417 N N . ALA A 1 181 ? 31.256 -18.990 -33.311 1.00 90.44 181 ALA A N 1
ATOM 1418 C CA . ALA A 1 181 ? 30.421 -19.118 -34.494 1.00 90.44 181 ALA A CA 1
ATOM 1419 C C . ALA A 1 181 ? 31.091 -18.401 -35.673 1.00 90.44 181 ALA A C 1
ATOM 1421 O O . ALA A 1 181 ? 31.002 -17.184 -35.812 1.00 90.44 181 ALA A O 1
ATOM 1422 N N . GLU A 1 182 ? 31.766 -19.166 -36.536 1.00 90.38 182 GLU A N 1
ATOM 1423 C CA . GLU A 1 182 ? 32.549 -18.634 -37.665 1.00 90.38 182 GLU A CA 1
ATOM 1424 C C . GLU A 1 182 ? 31.689 -17.844 -38.664 1.00 90.38 182 GLU A C 1
ATOM 1426 O O . GLU A 1 182 ? 32.135 -16.835 -39.196 1.00 90.38 182 GLU A O 1
ATOM 1431 N N . ALA A 1 183 ? 30.428 -18.244 -38.859 1.00 86.88 183 ALA A N 1
ATOM 1432 C CA . ALA A 1 183 ? 29.499 -17.565 -39.766 1.00 86.88 183 ALA A CA 1
ATOM 1433 C C . ALA A 1 183 ? 29.127 -16.134 -39.329 1.00 86.88 183 ALA A C 1
ATOM 1435 O O . ALA A 1 183 ? 28.766 -15.323 -40.179 1.00 86.88 183 ALA A O 1
ATOM 1436 N N . PHE A 1 184 ? 29.214 -15.836 -38.030 1.00 85.94 184 PHE A N 1
ATOM 1437 C CA . PHE A 1 184 ? 28.867 -14.536 -37.439 1.00 85.94 184 PHE A CA 1
ATOM 1438 C C . PHE A 1 184 ? 30.085 -13.834 -36.813 1.00 85.94 184 PHE A C 1
ATOM 1440 O O . PHE A 1 184 ? 29.960 -12.754 -36.246 1.00 85.94 184 PHE A O 1
ATOM 1447 N N . GLU A 1 185 ? 31.264 -14.457 -36.902 1.00 91.88 185 GLU A N 1
ATOM 1448 C CA . GLU A 1 185 ? 32.512 -14.021 -36.271 1.00 91.88 185 GLU A CA 1
ATOM 1449 C C . GLU A 1 185 ? 32.370 -13.669 -34.774 1.00 91.88 185 GLU A C 1
ATOM 1451 O O . GLU A 1 185 ? 32.996 -12.731 -34.278 1.00 91.88 185 GLU A O 1
ATOM 1456 N N . GLU A 1 186 ? 31.580 -14.435 -34.018 1.00 93.62 186 GLU A N 1
ATOM 1457 C CA . GLU A 1 186 ? 31.259 -14.150 -32.613 1.00 93.62 186 GLU A CA 1
ATOM 1458 C C . GLU A 1 186 ? 31.666 -15.271 -31.652 1.00 93.62 186 GLU A C 1
ATOM 1460 O O . GLU A 1 186 ? 31.679 -16.459 -31.981 1.00 93.62 186 GLU A O 1
ATOM 1465 N N . HIS A 1 187 ? 32.008 -14.886 -30.424 1.00 94.44 187 HIS A N 1
ATOM 1466 C CA . HIS A 1 187 ? 32.191 -15.817 -29.321 1.00 94.44 187 HIS A CA 1
ATOM 1467 C C . HIS A 1 187 ? 30.874 -16.025 -28.584 1.00 94.44 187 HIS A C 1
ATOM 1469 O O . HIS A 1 187 ? 30.206 -15.059 -28.222 1.00 94.44 187 HIS A O 1
ATOM 1475 N N . GLU A 1 188 ? 30.579 -17.281 -28.266 1.00 96.00 188 GLU A N 1
ATOM 1476 C CA . GLU A 1 188 ? 29.503 -17.642 -27.353 1.00 96.00 188 GLU A CA 1
ATOM 1477 C C . GLU A 1 188 ? 30.075 -17.865 -25.951 1.00 96.00 188 GLU A C 1
ATOM 1479 O O . GLU A 1 188 ? 31.029 -18.631 -25.748 1.00 96.00 188 GLU A O 1
ATOM 1484 N N . LEU A 1 189 ? 29.501 -17.168 -24.976 1.00 96.69 189 LEU A N 1
ATOM 1485 C CA . LEU A 1 189 ? 29.912 -17.190 -23.585 1.00 96.69 189 LEU A CA 1
ATOM 1486 C C . LEU A 1 189 ? 28.761 -17.652 -22.697 1.00 96.69 189 LEU A C 1
ATOM 1488 O O . LEU A 1 189 ? 27.650 -17.142 -22.801 1.00 96.69 189 LEU A O 1
ATOM 1492 N N . HIS A 1 190 ? 29.036 -18.572 -21.774 1.00 95.06 190 HIS A N 1
ATOM 1493 C CA . HIS A 1 190 ? 28.046 -19.089 -20.828 1.00 95.06 190 HIS A CA 1
ATOM 1494 C C . HIS A 1 190 ? 28.379 -18.711 -19.391 1.00 95.06 190 HIS A C 1
ATOM 1496 O O . HIS A 1 190 ? 29.537 -18.748 -18.964 1.00 95.06 190 HIS A O 1
ATOM 1502 N N . TRP A 1 191 ? 27.331 -18.449 -18.620 1.00 94.62 191 TRP A N 1
ATOM 1503 C CA . TRP A 1 191 ? 27.370 -18.300 -17.172 1.00 94.62 191 TRP A CA 1
ATOM 1504 C C . TRP A 1 191 ? 26.323 -19.219 -16.546 1.00 94.62 191 TRP A C 1
ATOM 1506 O O . TRP A 1 191 ? 25.186 -19.260 -17.009 1.00 94.62 191 TRP A O 1
ATOM 1516 N N . ASN A 1 192 ? 26.692 -19.967 -15.504 1.00 91.62 192 ASN A N 1
ATOM 1517 C CA . ASN A 1 192 ? 25.825 -20.979 -14.894 1.00 91.62 192 ASN A CA 1
ATOM 1518 C C . ASN A 1 192 ? 25.592 -20.684 -13.410 1.00 91.62 192 ASN A C 1
ATOM 1520 O O . ASN A 1 192 ? 26.550 -20.552 -12.648 1.00 91.62 192 ASN A O 1
ATOM 1524 N N . ALA A 1 193 ? 24.327 -20.682 -12.981 1.00 86.56 193 ALA A N 1
ATOM 1525 C CA . ALA A 1 193 ? 23.928 -20.415 -11.594 1.00 86.56 193 ALA A CA 1
ATOM 1526 C C . ALA A 1 193 ? 24.412 -21.489 -10.602 1.00 86.56 193 ALA A C 1
ATOM 1528 O O . ALA A 1 193 ? 24.471 -21.256 -9.396 1.00 86.56 193 ALA A O 1
ATOM 1529 N N . SER A 1 194 ? 24.798 -22.671 -11.092 1.00 84.81 194 SER A N 1
ATOM 1530 C CA . SER A 1 194 ? 25.423 -23.721 -10.284 1.00 84.81 194 SER A CA 1
ATOM 1531 C C . SER A 1 194 ? 26.880 -23.417 -9.900 1.00 84.81 194 SER A C 1
ATOM 1533 O O . SER A 1 194 ? 27.421 -24.077 -9.008 1.00 84.81 194 SER A O 1
ATOM 1535 N N . ASP A 1 195 ? 27.537 -22.444 -10.545 1.00 85.25 195 ASP A N 1
ATOM 1536 C CA . ASP A 1 195 ? 28.900 -22.023 -10.208 1.00 85.25 195 ASP A CA 1
ATOM 1537 C C . ASP A 1 195 ? 28.883 -21.149 -8.940 1.00 85.25 195 ASP A C 1
ATOM 1539 O O . ASP A 1 195 ? 28.556 -19.960 -8.958 1.00 85.25 195 ASP A O 1
ATOM 1543 N N . LYS A 1 196 ? 29.223 -21.762 -7.799 1.00 78.31 196 LYS A N 1
ATOM 1544 C CA . LYS A 1 196 ? 29.152 -21.121 -6.476 1.00 78.31 196 LYS A CA 1
ATOM 1545 C C . LYS A 1 196 ? 30.058 -19.901 -6.329 1.00 78.31 196 LYS A C 1
ATOM 1547 O O . LYS A 1 196 ? 29.731 -19.026 -5.532 1.00 78.31 196 LYS A O 1
ATOM 1552 N N . GLU A 1 197 ? 31.189 -19.840 -7.033 1.00 75.75 197 GLU A N 1
ATOM 1553 C CA . GLU A 1 197 ? 32.077 -18.673 -6.959 1.00 75.75 197 GLU A CA 1
ATOM 1554 C C . GLU A 1 197 ? 31.524 -17.518 -7.793 1.00 75.75 197 GLU A C 1
ATOM 1556 O O . GLU A 1 197 ? 31.522 -16.378 -7.328 1.00 75.75 197 GLU A O 1
ATOM 1561 N N . ALA A 1 198 ? 30.962 -17.813 -8.968 1.00 73.00 198 ALA A N 1
ATOM 1562 C CA . ALA A 1 198 ? 30.285 -16.814 -9.789 1.00 73.00 198 ALA A CA 1
ATOM 1563 C C . ALA A 1 198 ? 29.031 -16.252 -9.088 1.00 73.00 198 ALA A C 1
ATOM 1565 O O . ALA A 1 198 ? 28.814 -15.040 -9.072 1.00 73.00 198 ALA A O 1
ATOM 1566 N N . MET A 1 199 ? 28.256 -17.105 -8.406 1.00 77.50 199 MET A N 1
ATOM 1567 C CA . MET A 1 199 ? 27.082 -16.699 -7.617 1.00 77.50 199 MET A CA 1
ATOM 1568 C C . MET A 1 199 ? 27.399 -15.689 -6.503 1.00 77.50 199 MET A C 1
ATOM 1570 O O . MET A 1 199 ? 26.542 -14.871 -6.174 1.00 77.50 199 MET A O 1
ATOM 1574 N N . LYS A 1 200 ? 28.613 -15.699 -5.930 1.00 76.94 200 LYS A N 1
ATOM 1575 C CA . LYS A 1 200 ? 29.026 -14.716 -4.906 1.00 76.94 200 LYS A CA 1
ATOM 1576 C C . LYS A 1 200 ? 29.204 -13.303 -5.464 1.00 76.94 200 LYS A C 1
ATOM 1578 O O . LYS A 1 200 ? 29.223 -12.354 -4.685 1.00 76.94 200 LYS A O 1
ATOM 1583 N N . MET A 1 201 ? 29.386 -13.161 -6.779 1.00 74.81 201 MET A N 1
ATOM 1584 C CA . MET A 1 201 ? 29.536 -11.857 -7.430 1.00 74.81 201 MET A CA 1
ATOM 1585 C C . MET A 1 201 ? 28.196 -11.153 -7.638 1.00 74.81 201 MET A C 1
ATOM 1587 O O . MET A 1 201 ? 28.172 -9.931 -7.800 1.00 74.81 201 MET A O 1
ATOM 1591 N N . LEU A 1 202 ? 27.089 -11.903 -7.638 1.00 74.44 202 LEU A N 1
ATOM 1592 C CA . LEU A 1 202 ? 25.762 -11.320 -7.759 1.00 74.44 202 LEU A CA 1
ATOM 1593 C C . LEU A 1 202 ? 25.445 -10.504 -6.501 1.00 74.44 202 LEU A C 1
ATOM 1595 O O . LEU A 1 202 ? 25.625 -11.004 -5.386 1.00 74.44 202 LEU A O 1
ATOM 1599 N N . PRO A 1 203 ? 24.962 -9.260 -6.648 1.00 67.81 203 PRO A N 1
ATOM 1600 C CA . PRO A 1 203 ? 24.505 -8.491 -5.508 1.00 67.81 203 PRO A CA 1
ATOM 1601 C C . PRO A 1 203 ? 23.380 -9.256 -4.802 1.00 67.81 203 PRO A C 1
ATOM 1603 O O . PRO A 1 203 ? 22.561 -9.915 -5.449 1.00 67.81 203 PRO A O 1
ATOM 1606 N N . ALA A 1 204 ? 23.323 -9.139 -3.471 1.00 50.66 204 ALA A N 1
ATOM 1607 C CA . ALA A 1 204 ? 22.064 -9.342 -2.762 1.00 50.66 204 ALA A CA 1
ATOM 1608 C C . ALA A 1 204 ? 21.118 -8.323 -3.364 1.00 50.66 204 ALA A C 1
ATOM 1610 O O . ALA A 1 204 ? 21.373 -7.119 -3.268 1.00 50.66 204 ALA A O 1
ATOM 1611 N N . LEU A 1 205 ? 20.171 -8.795 -4.154 1.00 42.28 205 LEU A N 1
ATOM 1612 C CA . LEU A 1 205 ? 19.620 -7.871 -5.102 1.00 42.28 205 LEU A CA 1
ATOM 1613 C C . LEU A 1 205 ? 18.534 -7.057 -4.427 1.00 42.28 205 LEU A C 1
ATOM 1615 O O . LEU A 1 205 ? 17.613 -7.597 -3.826 1.00 42.28 205 LEU A O 1
ATOM 1619 N N . CYS A 1 206 ? 18.686 -5.741 -4.532 1.00 36.06 206 CYS A N 1
ATOM 1620 C CA . CYS A 1 206 ? 17.566 -4.824 -4.464 1.00 36.06 206 CYS A CA 1
ATOM 1621 C C . CYS A 1 206 ? 16.756 -5.050 -5.741 1.00 36.06 206 CYS A C 1
ATOM 1623 O O . CYS A 1 206 ? 16.778 -4.267 -6.695 1.00 36.06 206 CYS A O 1
ATOM 1625 N N . LEU A 1 207 ? 16.067 -6.187 -5.781 1.00 32.28 207 LEU A N 1
ATOM 1626 C CA . LEU A 1 207 ? 14.858 -6.295 -6.553 1.00 32.28 207 LEU A CA 1
ATOM 1627 C C . LEU A 1 207 ? 13.972 -5.252 -5.878 1.00 32.28 207 LEU A C 1
ATOM 1629 O O . LEU A 1 207 ? 13.289 -5.566 -4.922 1.00 32.28 207 LEU A O 1
ATOM 1633 N N . ALA A 1 208 ? 13.881 -4.057 -6.451 1.00 32.75 208 ALA A N 1
ATOM 1634 C CA . ALA A 1 208 ? 12.524 -3.639 -6.733 1.00 32.75 208 ALA A CA 1
ATOM 1635 C C . ALA A 1 208 ? 12.061 -4.502 -7.928 1.00 32.75 208 ALA A C 1
ATOM 1637 O O . ALA A 1 208 ? 11.699 -4.053 -9.004 1.00 32.75 208 ALA A O 1
ATOM 1638 N N . LEU A 1 209 ? 11.993 -5.828 -7.735 1.00 27.30 209 LEU A N 1
ATOM 1639 C CA . LEU A 1 209 ? 10.806 -6.472 -8.243 1.00 27.30 209 LEU A CA 1
ATOM 1640 C C . LEU A 1 209 ? 9.692 -5.575 -7.744 1.00 27.30 209 LEU A C 1
ATOM 1642 O O . LEU A 1 209 ? 9.654 -5.227 -6.558 1.00 27.30 209 LEU A O 1
ATOM 1646 N N . ASP A 1 210 ? 8.738 -5.325 -8.608 1.00 30.53 210 ASP A N 1
ATOM 1647 C CA . ASP A 1 210 ? 7.393 -5.087 -8.126 1.00 30.53 210 ASP A CA 1
ATOM 1648 C C . ASP A 1 210 ? 6.835 -6.359 -7.420 1.00 30.53 210 ASP A C 1
ATOM 1650 O O . ASP A 1 210 ? 5.700 -6.772 -7.606 1.00 30.53 210 ASP A O 1
ATOM 1654 N N . THR A 1 211 ? 7.664 -7.027 -6.611 1.00 27.23 211 THR A N 1
ATOM 1655 C CA . THR A 1 211 ? 7.393 -8.108 -5.675 1.00 27.23 211 THR A CA 1
ATOM 1656 C C . THR A 1 211 ? 8.000 -7.818 -4.294 1.00 27.23 211 THR A C 1
ATOM 1658 O O . THR A 1 211 ? 7.803 -8.636 -3.411 1.00 27.23 211 THR A O 1
ATOM 1661 N N . ASP A 1 212 ? 8.654 -6.667 -4.069 1.00 26.31 212 ASP A N 1
ATOM 1662 C CA . ASP A 1 212 ? 8.709 -6.019 -2.737 1.00 26.31 212 ASP A CA 1
ATOM 1663 C C . ASP A 1 212 ? 7.607 -4.941 -2.596 1.00 26.31 212 ASP A C 1
ATOM 1665 O O . ASP A 1 212 ? 7.584 -4.108 -1.687 1.00 26.31 212 ASP A O 1
ATOM 1669 N N . VAL A 1 213 ? 6.582 -5.041 -3.449 1.00 34.25 213 VAL A N 1
ATOM 1670 C CA . VAL A 1 213 ? 5.267 -4.403 -3.266 1.00 34.25 213 VAL A CA 1
ATOM 1671 C C . VAL A 1 213 ? 4.490 -5.056 -2.103 1.00 34.25 213 VAL A C 1
ATOM 1673 O O . VAL A 1 213 ? 3.399 -4.614 -1.759 1.00 34.25 213 VAL A O 1
ATOM 1676 N N . GLU A 1 214 ? 5.055 -6.053 -1.413 1.00 33.84 214 GLU A N 1
ATOM 1677 C CA . GLU A 1 214 ? 4.506 -6.556 -0.144 1.00 33.84 214 GLU A CA 1
ATOM 1678 C C . GLU A 1 214 ? 4.920 -5.716 1.084 1.00 33.84 214 GLU A C 1
ATOM 1680 O O . GLU A 1 214 ? 4.369 -5.894 2.181 1.00 33.84 214 GLU A O 1
ATOM 1685 N N . SER A 1 215 ? 5.816 -4.728 0.932 1.00 31.44 215 SER A N 1
ATOM 1686 C CA . SER A 1 215 ? 6.089 -3.752 2.000 1.00 31.44 215 SER A CA 1
ATOM 1687 C C . SER A 1 215 ? 5.909 -2.281 1.657 1.00 31.44 215 SER A C 1
ATOM 1689 O O . SER A 1 215 ? 5.548 -1.565 2.583 1.00 31.44 215 SER A O 1
ATOM 1691 N N . ASP A 1 216 ? 6.033 -1.835 0.402 1.00 41.72 216 ASP A N 1
ATOM 1692 C CA . ASP A 1 216 ? 6.112 -0.388 0.117 1.00 41.72 216 ASP A CA 1
ATOM 1693 C C . ASP A 1 216 ? 5.273 0.106 -1.080 1.00 41.72 216 ASP A C 1
ATOM 1695 O O . ASP A 1 216 ? 5.655 1.043 -1.779 1.00 41.72 216 ASP A O 1
ATOM 1699 N N . VAL A 1 217 ? 4.051 -0.423 -1.268 1.00 38.00 217 VAL A N 1
ATOM 1700 C CA . VAL A 1 217 ? 3.039 0.189 -2.174 1.00 38.00 217 VAL A CA 1
ATOM 1701 C C . VAL A 1 217 ? 2.932 1.707 -1.918 1.00 38.00 217 VAL A C 1
ATOM 1703 O O . VAL A 1 217 ? 2.750 2.499 -2.839 1.00 38.00 217 VAL A O 1
ATOM 1706 N N . TYR A 1 218 ? 3.083 2.100 -0.650 1.00 46.47 218 TYR A N 1
ATOM 1707 C CA . TYR A 1 218 ? 2.797 3.408 -0.062 1.00 46.47 218 TYR A CA 1
ATOM 1708 C C . TYR A 1 218 ? 3.972 4.390 0.030 1.00 46.47 218 TYR A C 1
ATOM 1710 O O . TYR A 1 218 ? 3.769 5.515 0.483 1.00 46.47 218 TYR A O 1
ATOM 1718 N N . GLU A 1 219 ? 5.169 4.035 -0.441 1.00 52.41 219 GLU A N 1
ATOM 1719 C CA . GLU A 1 219 ? 6.337 4.930 -0.342 1.00 52.41 219 GLU A CA 1
ATOM 1720 C C . GLU A 1 219 ? 6.488 5.893 -1.525 1.00 52.41 219 GLU A C 1
ATOM 1722 O O . GLU A 1 219 ? 7.281 6.833 -1.471 1.00 52.41 219 GLU A O 1
ATOM 1727 N N . THR A 1 220 ? 5.715 5.722 -2.601 1.00 63.19 220 THR A N 1
ATOM 1728 C CA . THR A 1 220 ? 5.777 6.666 -3.724 1.00 63.19 220 THR A CA 1
ATOM 1729 C C . THR A 1 220 ? 5.140 8.001 -3.347 1.00 63.19 220 THR A C 1
ATOM 1731 O O . THR A 1 220 ? 4.061 8.057 -2.753 1.00 63.19 220 THR A O 1
ATOM 1734 N N . THR A 1 221 ? 5.757 9.108 -3.774 1.00 73.44 221 THR A N 1
ATOM 1735 C CA . THR A 1 221 ? 5.179 10.450 -3.564 1.00 73.44 221 THR A CA 1
ATOM 1736 C C . THR A 1 221 ? 3.767 10.544 -4.155 1.00 73.44 221 THR A C 1
ATOM 1738 O O . THR A 1 221 ? 2.882 11.131 -3.539 1.00 73.44 221 THR A O 1
ATOM 1741 N N . THR A 1 222 ? 3.518 9.892 -5.297 1.00 76.19 222 THR A N 1
ATOM 1742 C CA . THR A 1 222 ? 2.184 9.815 -5.903 1.00 76.19 222 THR A CA 1
ATOM 1743 C C . THR A 1 222 ? 1.170 9.139 -4.987 1.00 76.19 222 THR A C 1
ATOM 1745 O O . THR A 1 222 ? 0.072 9.672 -4.829 1.00 76.19 222 THR A O 1
ATOM 1748 N N . LEU A 1 223 ? 1.493 7.999 -4.365 1.00 77.12 223 LEU A N 1
ATOM 1749 C CA . LEU A 1 223 ? 0.530 7.329 -3.492 1.00 77.12 223 LEU A CA 1
ATOM 1750 C C . LEU A 1 223 ? 0.337 8.073 -2.167 1.00 77.12 223 LEU A C 1
ATOM 1752 O O . LEU A 1 223 ? -0.795 8.166 -1.691 1.00 77.12 223 LEU A O 1
ATOM 1756 N N . VAL A 1 224 ? 1.395 8.691 -1.628 1.00 85.00 224 VAL A N 1
ATOM 1757 C CA . VAL A 1 224 ? 1.294 9.661 -0.521 1.00 85.00 224 VAL A CA 1
ATOM 1758 C C . VAL A 1 224 ? 0.310 10.766 -0.875 1.00 85.00 224 VAL A C 1
ATOM 1760 O O . VAL A 1 224 ? -0.620 11.008 -0.113 1.00 85.00 224 VAL A O 1
ATOM 1763 N N . ASP A 1 225 ? 0.441 11.388 -2.041 1.00 89.31 225 ASP A N 1
ATOM 1764 C CA . ASP A 1 225 ? -0.455 12.450 -2.496 1.00 89.31 225 ASP A CA 1
ATOM 1765 C C . ASP A 1 225 ? -1.908 11.963 -2.694 1.00 89.31 225 ASP A C 1
ATOM 1767 O O . ASP A 1 225 ? -2.861 12.656 -2.320 1.00 89.31 225 ASP A O 1
ATOM 1771 N N . GLN A 1 226 ? -2.112 10.745 -3.209 1.00 90.00 226 GLN A N 1
ATOM 1772 C CA . GLN A 1 226 ? -3.445 10.140 -3.329 1.00 90.00 226 GLN A CA 1
ATOM 1773 C C . GLN A 1 226 ? -4.086 9.874 -1.959 1.00 90.00 226 GLN A C 1
ATOM 1775 O O . GLN A 1 226 ? -5.268 10.174 -1.768 1.00 90.00 226 GLN A O 1
ATOM 1780 N N . TYR A 1 227 ? -3.324 9.375 -0.982 1.00 92.75 227 TYR A N 1
ATOM 1781 C CA . TYR A 1 227 ? -3.818 9.156 0.380 1.00 92.75 227 TYR A CA 1
ATOM 1782 C C . TYR A 1 227 ? -4.008 10.470 1.142 1.00 92.75 227 TYR A C 1
ATOM 1784 O O . TYR A 1 227 ? -4.984 10.622 1.874 1.00 92.75 227 TYR A O 1
ATOM 1792 N N . MET A 1 228 ? -3.173 11.478 0.901 1.00 93.50 228 MET A N 1
ATOM 1793 C CA . MET A 1 228 ? -3.417 12.842 1.372 1.00 93.50 228 MET A CA 1
ATOM 1794 C C . MET A 1 228 ? -4.736 13.390 0.818 1.00 93.50 228 MET A C 1
ATOM 1796 O O . MET A 1 228 ? -5.524 13.965 1.566 1.00 93.50 228 MET A O 1
ATOM 1800 N N . SER A 1 229 ? -5.042 13.127 -0.455 1.00 92.38 229 SER A N 1
ATOM 1801 C CA . SER A 1 229 ? -6.326 13.479 -1.071 1.00 92.38 229 SER A CA 1
ATOM 1802 C C . SER A 1 229 ? -7.513 12.734 -0.446 1.00 92.38 229 SER A C 1
ATOM 1804 O O . SER A 1 229 ? -8.527 13.354 -0.120 1.00 92.38 229 SER A O 1
ATOM 1806 N N . LEU A 1 230 ? -7.380 11.423 -0.214 1.00 93.38 230 LEU A N 1
ATOM 1807 C CA . LEU A 1 230 ? -8.397 10.587 0.436 1.00 93.38 230 LEU A CA 1
ATOM 1808 C C . LEU A 1 230 ? -8.694 11.047 1.876 1.00 93.38 230 LEU A C 1
ATOM 1810 O O . LEU A 1 230 ? -9.852 11.048 2.301 1.00 93.38 230 LEU A O 1
ATOM 1814 N N . HIS A 1 231 ? -7.659 11.434 2.627 1.00 94.56 231 HIS A N 1
ATOM 1815 C CA . HIS A 1 231 ? -7.765 11.790 4.044 1.00 94.56 231 HIS A CA 1
ATOM 1816 C C . HIS A 1 231 ? -8.124 13.263 4.272 1.00 94.56 231 HIS A C 1
ATOM 1818 O O . HIS A 1 231 ? -8.882 13.562 5.194 1.00 94.56 231 HIS A O 1
ATOM 1824 N N . PHE A 1 232 ? -7.603 14.173 3.445 1.00 92.56 232 PHE A N 1
ATOM 1825 C CA . PHE A 1 232 ? -7.646 15.619 3.689 1.00 92.56 232 PHE A CA 1
ATOM 1826 C C . PHE A 1 232 ? -8.129 16.454 2.497 1.00 92.56 232 PHE A C 1
ATOM 1828 O O . PHE A 1 232 ? -8.323 17.657 2.640 1.00 92.56 232 PHE A O 1
ATOM 1835 N N . GLY A 1 233 ? -8.352 15.854 1.324 1.00 88.31 233 GLY A N 1
ATOM 1836 C CA . GLY A 1 233 ? -8.781 16.588 0.130 1.00 88.31 233 GLY A CA 1
ATOM 1837 C C . GLY A 1 233 ? -10.230 17.088 0.177 1.00 88.31 233 GLY A C 1
ATOM 1838 O O . GLY A 1 233 ? -10.562 18.051 -0.515 1.00 88.31 233 GLY A O 1
ATOM 1839 N N . GLY A 1 234 ? -11.086 16.460 0.994 1.00 83.81 234 GLY A N 1
ATOM 1840 C CA . GLY A 1 234 ? -12.494 16.839 1.161 1.00 83.81 234 GLY A CA 1
ATOM 1841 C C . GLY A 1 234 ? -13.234 16.964 -0.174 1.00 83.81 234 GLY A C 1
ATOM 1842 O O . GLY A 1 234 ? -13.024 16.173 -1.087 1.00 83.81 234 GLY A O 1
ATOM 1843 N N . ASP A 1 235 ? -14.064 17.994 -0.316 1.00 81.75 235 ASP A N 1
ATOM 1844 C CA . ASP A 1 235 ? -14.761 18.274 -1.577 1.00 81.75 235 ASP A CA 1
ATOM 1845 C C . ASP A 1 235 ? -13.795 18.700 -2.694 1.00 81.75 235 ASP A C 1
ATOM 1847 O O . ASP A 1 235 ? -14.057 18.480 -3.877 1.00 81.75 235 ASP A O 1
ATOM 1851 N N . GLN A 1 236 ? -12.658 19.310 -2.340 1.00 76.38 236 GLN A N 1
ATOM 1852 C CA . GLN A 1 236 ? -11.709 19.855 -3.314 1.00 76.38 236 GLN A CA 1
ATOM 1853 C C . GLN A 1 236 ? -11.007 18.774 -4.137 1.00 76.38 236 GLN A C 1
ATOM 1855 O O . GLN A 1 236 ? -10.488 19.087 -5.213 1.00 76.38 236 GLN A O 1
ATOM 1860 N N . SER A 1 237 ? -10.977 17.529 -3.654 1.00 70.62 237 SER A N 1
ATOM 1861 C CA . SER A 1 237 ? -10.417 16.405 -4.399 1.00 70.62 237 SER A CA 1
ATOM 1862 C C . SER A 1 237 ? -11.345 15.954 -5.526 1.00 70.62 237 SER A C 1
ATOM 1864 O O . SER A 1 237 ? -10.874 15.645 -6.616 1.00 70.62 237 SER A O 1
ATOM 1866 N N . VAL A 1 238 ? -12.662 15.965 -5.325 1.00 69.50 238 VAL A N 1
ATOM 1867 C CA . VAL A 1 238 ? -13.615 15.341 -6.260 1.00 69.50 238 VAL A CA 1
ATOM 1868 C C . VAL A 1 238 ? -14.441 16.328 -7.085 1.00 69.50 238 VAL A C 1
ATOM 1870 O O . VAL A 1 238 ? -15.054 15.911 -8.059 1.00 69.50 238 VAL A O 1
ATOM 1873 N N . ARG A 1 239 ? -14.447 17.628 -6.763 1.00 68.88 239 ARG A N 1
ATOM 1874 C CA . ARG A 1 239 ? -15.306 18.645 -7.410 1.00 68.88 239 ARG A CA 1
ATOM 1875 C C . ARG A 1 239 ? -14.857 19.075 -8.821 1.00 68.88 239 ARG A C 1
ATOM 1877 O O . ARG A 1 239 ? -14.915 20.254 -9.154 1.00 68.88 239 ARG A O 1
ATOM 1884 N N . SER A 1 240 ? -14.402 18.144 -9.654 1.00 67.75 240 SER A N 1
ATOM 1885 C CA . SER A 1 240 ? -14.027 18.418 -11.049 1.00 67.75 240 SER A CA 1
ATOM 1886 C C . SER A 1 240 ? -15.218 18.394 -12.011 1.00 67.75 240 SER A C 1
ATOM 1888 O O . SER A 1 240 ? -15.130 18.933 -13.113 1.00 67.75 240 SER A O 1
ATOM 1890 N N . HIS A 1 241 ? -16.344 17.789 -11.615 1.00 74.06 241 HIS A N 1
ATOM 1891 C CA . HIS A 1 241 ? -17.558 17.728 -12.429 1.00 74.06 241 HIS A CA 1
ATOM 1892 C C . HIS A 1 241 ? -18.832 17.502 -11.598 1.00 74.06 241 HIS A C 1
ATOM 1894 O O . HIS A 1 241 ? -18.783 17.087 -10.443 1.00 74.06 241 HIS A O 1
ATOM 1900 N N . GLU A 1 242 ? -19.995 17.726 -12.213 1.00 79.56 242 GLU A N 1
ATOM 1901 C CA . GLU A 1 242 ? -21.321 17.666 -11.570 1.00 79.56 242 GLU A CA 1
ATOM 1902 C C . GLU A 1 242 ? -21.674 16.273 -11.020 1.00 79.56 242 GLU A C 1
ATOM 1904 O O . GLU A 1 242 ? -22.292 16.155 -9.969 1.00 79.56 242 GLU A O 1
ATOM 1909 N N . ASN A 1 243 ? -21.215 15.212 -11.691 1.00 83.38 243 ASN A N 1
ATOM 1910 C CA . ASN A 1 243 ? -21.452 13.816 -11.290 1.00 83.38 243 ASN A CA 1
ATOM 1911 C C . ASN A 1 243 ? -20.436 13.270 -10.267 1.00 83.38 243 ASN A C 1
ATOM 1913 O O . ASN A 1 243 ? -20.251 12.057 -10.172 1.00 83.38 243 ASN A O 1
ATOM 1917 N N . ALA A 1 244 ? -19.689 14.139 -9.581 1.00 81.06 244 ALA A N 1
ATOM 1918 C CA . ALA A 1 244 ? -18.674 13.707 -8.628 1.00 81.06 244 ALA A CA 1
ATOM 1919 C C . ALA A 1 244 ? -19.324 12.901 -7.482 1.00 81.06 244 ALA A C 1
ATOM 1921 O O . ALA A 1 244 ? -20.349 13.343 -6.955 1.00 81.06 244 ALA A O 1
ATOM 1922 N N . PRO A 1 245 ? -18.765 11.755 -7.046 1.00 83.62 245 PRO A N 1
ATOM 1923 C CA . PRO A 1 245 ? -19.379 10.926 -6.008 1.00 83.62 245 PRO A CA 1
ATOM 1924 C C . PRO A 1 245 ? -19.132 11.514 -4.607 1.00 83.62 245 PRO A C 1
ATOM 1926 O O . PRO A 1 245 ? -18.388 10.977 -3.788 1.00 83.62 245 PRO A O 1
ATOM 1929 N N . MET A 1 246 ? -19.770 12.654 -4.327 1.00 87.50 246 MET A N 1
ATOM 1930 C CA . MET A 1 246 ? -19.597 13.436 -3.096 1.00 87.50 246 MET A CA 1
ATOM 1931 C C . MET A 1 246 ? -19.876 12.627 -1.825 1.00 87.50 246 MET A C 1
ATOM 1933 O O . MET A 1 246 ? -19.293 12.896 -0.783 1.00 87.50 246 MET A O 1
ATOM 1937 N N . HIS A 1 247 ? -20.724 11.598 -1.890 1.00 90.00 247 HIS A N 1
ATOM 1938 C CA . HIS A 1 247 ? -21.026 10.723 -0.752 1.00 90.00 247 HIS A CA 1
ATOM 1939 C C . HIS A 1 247 ? -19.845 9.841 -0.317 1.00 90.00 247 HIS A C 1
ATOM 1941 O O . HIS A 1 247 ? -19.903 9.235 0.754 1.00 90.00 247 HIS A O 1
ATOM 1947 N N . ALA A 1 248 ? -18.796 9.743 -1.135 1.00 91.69 248 ALA A N 1
ATOM 1948 C CA . ALA A 1 248 ? -17.631 8.900 -0.892 1.00 91.69 248 ALA A CA 1
ATOM 1949 C C . ALA A 1 248 ? -16.385 9.681 -0.421 1.00 91.69 248 ALA A C 1
ATOM 1951 O O . ALA A 1 248 ? -15.346 9.073 -0.158 1.00 91.69 248 ALA A O 1
ATOM 1952 N N . VAL A 1 249 ? -16.478 11.006 -0.249 1.00 91.56 249 VAL A N 1
ATOM 1953 C CA . VAL A 1 249 ? -15.384 11.826 0.305 1.00 91.56 249 VAL A CA 1
ATOM 1954 C C . VAL A 1 249 ? -15.219 11.624 1.813 1.00 91.56 249 VAL A C 1
ATOM 1956 O O . VAL A 1 249 ? -16.057 11.001 2.479 1.00 91.56 249 VAL A O 1
ATOM 1959 N N . ALA A 1 250 ? -14.117 12.156 2.356 1.00 92.31 250 ALA A N 1
ATOM 1960 C CA . ALA A 1 250 ? -13.809 12.161 3.788 1.00 92.31 250 ALA A CA 1
ATOM 1961 C C . ALA A 1 250 ? -13.923 10.765 4.433 1.00 92.31 250 ALA A C 1
ATOM 1963 O O . ALA A 1 250 ? -14.408 10.617 5.555 1.00 92.31 250 ALA A O 1
ATOM 1964 N N . PHE A 1 251 ? -13.513 9.724 3.702 1.00 96.06 251 PHE A N 1
ATOM 1965 C CA . PHE A 1 251 ? -13.672 8.333 4.122 1.00 96.06 251 PHE A CA 1
ATOM 1966 C C . PHE A 1 251 ? -13.060 8.049 5.508 1.00 96.06 251 PHE A C 1
ATOM 1968 O O . PHE A 1 251 ? -13.798 7.565 6.368 1.00 96.06 251 PHE A O 1
ATOM 1975 N N . PRO A 1 252 ? -11.796 8.421 5.807 1.00 97.62 252 PRO A N 1
ATOM 1976 C CA . PRO A 1 252 ? -11.206 8.153 7.123 1.00 97.62 252 PRO A CA 1
ATOM 1977 C C . PRO A 1 252 ? -11.944 8.860 8.266 1.00 97.62 252 PRO A C 1
ATOM 1979 O O . PRO A 1 252 ? -12.139 8.281 9.333 1.00 97.62 252 PRO A O 1
ATOM 1982 N N . VAL A 1 253 ? -12.420 10.086 8.026 1.00 96.88 253 VAL A N 1
ATOM 1983 C CA . VAL A 1 253 ? -13.215 10.861 8.992 1.00 96.88 253 VAL A CA 1
ATOM 1984 C C . VAL A 1 253 ? -14.542 10.157 9.281 1.00 96.88 253 VAL A C 1
ATOM 1986 O O . VAL A 1 253 ? -14.892 9.966 10.445 1.00 96.88 253 VAL A O 1
ATOM 1989 N N . ARG A 1 254 ? -15.256 9.696 8.246 1.00 97.81 254 ARG A N 1
ATOM 1990 C CA . ARG A 1 254 ? -16.515 8.953 8.418 1.00 97.81 254 ARG A CA 1
ATOM 1991 C C . ARG A 1 254 ? -16.310 7.619 9.139 1.00 97.81 254 ARG A C 1
ATOM 1993 O O . ARG A 1 254 ? -17.130 7.264 9.982 1.00 97.81 254 ARG A O 1
ATOM 2000 N N . CYS A 1 255 ? -15.210 6.912 8.875 1.00 98.69 255 CYS A N 1
ATOM 2001 C CA . CYS A 1 255 ? -14.837 5.697 9.607 1.00 98.69 255 CYS A CA 1
ATOM 2002 C C . CYS A 1 255 ? -14.573 5.976 11.097 1.00 98.69 255 CYS A C 1
ATOM 2004 O O . CYS A 1 255 ? -15.109 5.281 11.961 1.00 98.69 255 CYS A O 1
ATOM 2006 N N . ALA A 1 256 ? -13.805 7.020 11.417 1.00 98.69 256 ALA A N 1
ATOM 2007 C CA . ALA A 1 256 ? -13.526 7.420 12.797 1.00 98.69 256 ALA A CA 1
ATOM 2008 C C . ALA A 1 256 ? -14.784 7.885 13.554 1.00 98.69 256 ALA A C 1
ATOM 2010 O O . ALA A 1 256 ? -14.947 7.578 14.738 1.00 98.69 256 ALA A O 1
ATOM 2011 N N . GLN A 1 257 ? -15.696 8.588 12.879 1.00 98.50 257 GLN A N 1
ATOM 2012 C CA . GLN A 1 257 ? -16.991 8.987 13.438 1.00 98.50 257 GLN A CA 1
ATOM 2013 C C . GLN A 1 257 ? -17.876 7.772 13.718 1.00 98.50 257 GLN A C 1
ATOM 2015 O O . GLN A 1 257 ? -18.424 7.665 14.812 1.00 98.50 257 GLN A O 1
ATOM 2020 N N . LEU A 1 258 ? -17.932 6.812 12.789 1.00 98.75 258 LEU A N 1
ATOM 2021 C CA . LEU A 1 258 ? -18.662 5.559 12.977 1.00 98.75 258 LEU A CA 1
ATOM 2022 C C . LEU A 1 258 ? -18.124 4.757 14.173 1.00 98.75 258 LEU A C 1
ATOM 2024 O O . LEU A 1 258 ? -18.913 4.278 14.985 1.00 98.75 258 LEU A O 1
ATOM 2028 N N . LEU A 1 259 ? -16.797 4.668 14.330 1.00 98.81 259 LEU A N 1
ATOM 2029 C CA . LEU A 1 259 ? -16.176 4.040 15.501 1.00 98.81 259 LEU A CA 1
ATOM 2030 C C . LEU A 1 259 ? -16.489 4.809 16.791 1.00 98.81 259 LEU A C 1
ATOM 2032 O O . LEU A 1 259 ? -16.766 4.200 17.819 1.00 98.81 259 LEU A O 1
ATOM 2036 N N . THR A 1 260 ? -16.459 6.142 16.749 1.00 98.69 260 THR A N 1
ATOM 2037 C CA . THR A 1 260 ? -16.749 6.991 17.913 1.00 98.69 260 THR A CA 1
ATOM 2038 C C . THR A 1 260 ? -18.198 6.851 18.369 1.00 98.69 260 THR A C 1
ATOM 2040 O O . THR A 1 260 ? -18.455 6.787 19.570 1.00 98.69 260 THR A O 1
ATOM 2043 N N . ASP A 1 261 ? -19.146 6.788 17.437 1.00 98.56 261 ASP A N 1
ATOM 2044 C CA . ASP A 1 261 ? -20.561 6.613 17.754 1.00 98.56 261 ASP A CA 1
ATOM 2045 C C . ASP A 1 261 ? -20.840 5.195 18.274 1.00 98.56 261 ASP A C 1
ATOM 2047 O O . ASP A 1 261 ? -21.519 5.054 19.291 1.00 98.56 261 ASP A O 1
ATOM 2051 N N . LEU A 1 262 ? -20.232 4.166 17.669 1.00 98.50 262 LEU A N 1
ATOM 2052 C CA . LEU A 1 262 ? -20.263 2.794 18.187 1.00 98.50 262 LEU A CA 1
ATOM 2053 C C . LEU A 1 262 ? -19.704 2.728 19.618 1.00 98.50 262 LEU A C 1
ATOM 2055 O O . LEU A 1 262 ? -20.354 2.216 20.524 1.00 98.50 262 LEU A O 1
ATOM 2059 N N . ALA A 1 263 ? -18.521 3.297 19.853 1.00 98.25 263 ALA A N 1
ATOM 2060 C CA . ALA A 1 263 ? -17.903 3.327 21.174 1.00 98.25 263 ALA A CA 1
ATOM 2061 C C . ALA A 1 263 ? -18.755 4.109 22.185 1.00 98.25 263 ALA A C 1
ATOM 2063 O O . ALA A 1 263 ? -18.886 3.698 23.332 1.00 98.25 263 ALA A O 1
ATOM 2064 N N . ALA A 1 264 ? -19.368 5.223 21.784 1.00 97.94 264 ALA A N 1
ATOM 2065 C CA . ALA A 1 264 ? -20.235 5.995 22.666 1.00 97.94 264 ALA A CA 1
ATOM 2066 C C . ALA A 1 264 ? -21.499 5.212 23.044 1.00 97.94 264 ALA A C 1
ATOM 2068 O O . ALA A 1 264 ? -21.943 5.303 24.187 1.00 97.94 264 ALA A O 1
ATOM 2069 N N . GLN A 1 265 ? -22.062 4.443 22.113 1.00 97.25 265 GLN A N 1
ATOM 2070 C CA . GLN A 1 265 ? -23.215 3.590 22.376 1.00 97.25 265 GLN A CA 1
ATOM 2071 C C . GLN A 1 265 ? -22.869 2.461 23.356 1.00 97.25 265 GLN A C 1
ATOM 2073 O O . GLN A 1 265 ? -23.613 2.225 24.304 1.00 97.25 265 GLN A O 1
ATOM 2078 N N . GLU A 1 266 ? -21.725 1.804 23.159 1.00 96.62 266 GLU A N 1
ATOM 2079 C CA . GLU A 1 266 ? -21.379 0.583 23.896 1.00 96.62 266 GLU A CA 1
ATOM 2080 C C . GLU A 1 266 ? -20.584 0.828 25.189 1.00 96.62 266 GLU A C 1
ATOM 2082 O O . GLU A 1 266 ? -20.596 -0.014 26.083 1.00 96.62 266 GLU A O 1
ATOM 2087 N N . LEU A 1 267 ? -19.902 1.973 25.322 1.00 96.00 267 LEU A N 1
ATOM 2088 C CA . LEU A 1 267 ? -18.936 2.241 26.402 1.00 96.00 267 LEU A CA 1
ATOM 2089 C C . LEU A 1 267 ? -19.326 3.429 27.304 1.00 96.00 267 LEU A C 1
ATOM 2091 O O . LEU A 1 267 ? -18.470 4.040 27.946 1.00 96.00 267 LEU A O 1
ATOM 2095 N N . GLY A 1 268 ? -20.616 3.776 27.370 1.00 91.75 268 GLY A N 1
ATOM 2096 C CA . GLY A 1 268 ? -21.130 4.762 28.333 1.00 91.75 268 GLY A CA 1
ATOM 2097 C C . GLY A 1 268 ? -21.071 6.228 27.881 1.00 91.75 268 GLY A C 1
ATOM 2098 O O . GLY A 1 268 ? -21.016 7.137 28.711 1.00 91.75 268 GLY A O 1
ATOM 2099 N N . GLY A 1 269 ? -21.109 6.480 26.571 1.00 94.62 269 GLY A N 1
ATOM 2100 C CA . GLY A 1 269 ? -21.244 7.812 25.977 1.00 94.62 269 GLY A CA 1
ATOM 2101 C C . GLY A 1 269 ? -19.925 8.550 25.726 1.00 94.62 269 GLY A C 1
ATOM 2102 O O . GLY A 1 269 ? -18.864 8.200 26.239 1.00 94.62 269 GLY A O 1
ATOM 2103 N N . LYS A 1 270 ? -19.988 9.647 24.955 1.00 91.50 270 LYS A N 1
ATOM 2104 C CA . LYS A 1 270 ? -18.802 10.430 24.535 1.00 91.50 270 LYS A CA 1
ATOM 2105 C C . LYS A 1 270 ? -17.991 11.005 25.706 1.00 91.50 270 LYS A C 1
ATOM 2107 O O . LYS A 1 270 ? -16.783 11.177 25.585 1.00 91.50 270 LYS A O 1
ATOM 2112 N N . VAL A 1 271 ? -18.629 11.262 26.852 1.00 94.69 271 VAL A N 1
ATOM 2113 C CA . VAL A 1 271 ? -17.941 11.735 28.068 1.00 94.69 271 VAL A CA 1
ATOM 2114 C C . VAL A 1 271 ? -17.007 10.662 28.636 1.00 94.69 271 VAL A C 1
ATOM 2116 O O . VAL A 1 271 ? -15.917 10.993 29.100 1.00 94.69 271 VAL A O 1
ATOM 2119 N N . ALA A 1 272 ? -17.397 9.384 28.577 1.00 95.56 272 ALA A N 1
ATOM 2120 C CA . ALA A 1 272 ? -16.549 8.279 29.017 1.00 95.56 272 ALA A CA 1
ATOM 2121 C C . ALA A 1 272 ? -15.331 8.109 28.093 1.00 95.56 272 ALA A C 1
ATOM 2123 O O . ALA A 1 272 ? -14.208 7.941 28.574 1.00 95.56 272 ALA A O 1
ATOM 2124 N N . LEU A 1 273 ? -15.533 8.265 26.779 1.00 96.94 273 LEU A N 1
ATOM 2125 C CA . LEU A 1 273 ? -14.477 8.139 25.767 1.00 96.94 273 LEU A CA 1
ATOM 2126 C C . LEU A 1 273 ? -13.323 9.139 25.955 1.00 96.94 273 LEU A C 1
ATOM 2128 O O . LEU A 1 273 ? -12.183 8.826 25.619 1.00 96.94 273 LEU A O 1
ATOM 2132 N N . ALA A 1 274 ? -13.574 10.298 26.573 1.00 96.31 274 ALA A N 1
ATOM 2133 C CA . ALA A 1 274 ? -12.549 11.307 26.869 1.00 96.31 274 ALA A CA 1
ATOM 2134 C C . ALA A 1 274 ? -11.454 10.841 27.846 1.00 96.31 274 ALA A C 1
ATOM 2136 O O . ALA A 1 274 ? -10.480 11.562 28.059 1.00 96.31 274 ALA A O 1
ATOM 2137 N N . LYS A 1 275 ? -11.607 9.651 28.442 1.00 95.62 275 LYS A N 1
ATOM 2138 C CA . LYS A 1 275 ? -10.607 8.981 29.291 1.00 95.62 275 LYS A CA 1
ATOM 2139 C C . LYS A 1 275 ? -10.026 7.719 28.644 1.00 95.62 275 LYS A C 1
ATOM 2141 O O . LYS A 1 275 ? -9.215 7.037 29.261 1.00 95.62 275 LYS A O 1
ATOM 2146 N N . MET A 1 276 ? -10.457 7.390 27.429 1.00 97.25 276 MET A N 1
ATOM 2147 C CA . MET A 1 276 ? -10.147 6.138 26.748 1.00 97.25 276 MET A CA 1
ATOM 2148 C C . MET A 1 276 ? -9.121 6.327 25.634 1.00 97.25 276 MET A C 1
ATOM 2150 O O . MET A 1 276 ? -8.903 7.431 25.130 1.00 97.25 276 MET A O 1
ATOM 2154 N N . ARG A 1 277 ? -8.500 5.214 25.247 1.00 97.62 277 ARG A N 1
ATOM 2155 C CA . ARG A 1 277 ? -7.471 5.144 24.206 1.00 97.62 277 ARG A CA 1
ATOM 2156 C C . ARG A 1 277 ? -8.036 4.467 22.964 1.00 97.62 277 ARG A C 1
ATOM 2158 O O . ARG A 1 277 ? -8.677 3.419 23.092 1.00 97.62 277 ARG A O 1
ATOM 2165 N N . ALA A 1 278 ? -7.767 5.047 21.802 1.00 98.44 278 ALA A N 1
ATOM 2166 C CA . ALA A 1 278 ? -8.121 4.494 20.504 1.00 98.44 278 ALA A CA 1
ATOM 2167 C C . ALA A 1 278 ? -6.870 4.087 19.712 1.00 98.44 278 ALA A C 1
ATOM 2169 O O . ALA A 1 278 ? -5.829 4.742 19.811 1.00 98.44 278 ALA A O 1
ATOM 2170 N N . LEU A 1 279 ? -6.995 3.016 18.934 1.00 98.56 279 LEU A N 1
ATOM 2171 C CA . LEU A 1 279 ? -5.983 2.521 18.008 1.00 98.56 279 LEU A CA 1
ATOM 2172 C C . LEU A 1 279 ? -6.508 2.628 16.573 1.00 98.56 279 LEU A C 1
ATOM 2174 O O . LEU A 1 279 ? -7.618 2.192 16.285 1.00 98.56 279 LEU A O 1
ATOM 2178 N N . ASP A 1 280 ? -5.715 3.198 15.680 1.00 98.62 280 ASP A N 1
ATOM 2179 C CA . ASP A 1 280 ? -5.988 3.301 14.248 1.00 98.62 280 ASP A CA 1
ATOM 2180 C C . ASP A 1 280 ? -4.903 2.511 13.513 1.00 98.62 280 ASP A C 1
ATOM 2182 O O . ASP A 1 280 ? -3.751 2.940 13.441 1.00 98.62 280 ASP A O 1
ATOM 2186 N N . LEU A 1 281 ? -5.242 1.299 13.073 1.00 97.81 281 LEU A N 1
ATOM 2187 C CA . LEU A 1 281 ? -4.304 0.356 12.478 1.00 97.81 281 LEU A CA 1
ATOM 2188 C C . LEU A 1 281 ? -4.428 0.404 10.951 1.00 97.81 281 LEU A C 1
ATOM 2190 O O . LEU A 1 281 ? -5.515 0.199 10.408 1.00 97.81 281 LEU A O 1
ATOM 2194 N N . GLY A 1 282 ? -3.311 0.664 10.268 1.00 96.31 282 GLY A N 1
ATOM 2195 C CA . GLY A 1 282 ? -3.302 1.068 8.859 1.00 96.31 282 GLY A CA 1
ATOM 2196 C C . GLY A 1 282 ? -3.724 2.528 8.699 1.00 96.31 282 GLY A C 1
ATOM 2197 O O . GLY A 1 282 ? -4.567 2.846 7.862 1.00 96.31 282 GLY A O 1
ATOM 2198 N N . CYS A 1 283 ? -3.213 3.411 9.564 1.00 97.50 283 CYS A N 1
ATOM 2199 C CA . CYS A 1 283 ? -3.688 4.793 9.668 1.00 97.50 283 CYS A CA 1
ATOM 2200 C C . CYS A 1 283 ? -3.314 5.673 8.464 1.00 97.50 283 CYS A C 1
ATOM 2202 O O . CYS A 1 283 ? -3.825 6.797 8.340 1.00 97.50 283 CYS A O 1
ATOM 2204 N N . ALA A 1 284 ? -2.418 5.192 7.598 1.00 96.44 284 ALA A N 1
ATOM 2205 C CA . ALA A 1 284 ? -1.798 5.936 6.520 1.00 96.44 284 ALA A CA 1
ATOM 2206 C C . ALA A 1 284 ? -1.324 7.325 6.983 1.00 96.44 284 ALA A C 1
ATOM 2208 O O . ALA A 1 284 ? -0.553 7.463 7.932 1.00 96.44 284 ALA A O 1
ATOM 2209 N N . VAL A 1 285 ? -1.807 8.388 6.340 1.00 96.06 285 VAL A N 1
ATOM 2210 C CA . VAL A 1 285 ? -1.432 9.776 6.653 1.00 96.06 285 VAL A CA 1
ATOM 2211 C C . VAL A 1 285 ? -2.209 10.372 7.843 1.00 96.06 285 VAL A C 1
ATOM 2213 O O . VAL A 1 285 ? -2.140 11.573 8.104 1.00 96.06 285 VAL A O 1
ATOM 2216 N N . GLY A 1 286 ? -2.959 9.551 8.586 1.00 97.38 286 GLY A N 1
ATOM 2217 C CA . GLY A 1 286 ? -3.452 9.876 9.929 1.00 97.38 286 GLY A CA 1
ATOM 2218 C C . GLY A 1 286 ? -4.819 10.556 10.016 1.00 97.38 286 GLY A C 1
ATOM 2219 O O . GLY A 1 286 ? -5.242 10.936 11.105 1.00 97.38 286 GLY A O 1
ATOM 2220 N N . GLY A 1 287 ? -5.533 10.716 8.899 1.00 97.38 287 GLY A N 1
ATOM 2221 C CA . GLY A 1 287 ? -6.866 11.350 8.866 1.00 97.38 287 GLY A CA 1
ATOM 2222 C C . GLY A 1 287 ? -7.868 10.824 9.913 1.00 97.38 287 GLY A C 1
ATOM 2223 O O . GLY A 1 287 ? -8.496 11.625 10.605 1.00 97.38 287 GLY A O 1
ATOM 2224 N N . ALA A 1 288 ? -7.981 9.502 10.088 1.00 98.56 288 ALA A N 1
ATOM 2225 C CA . ALA A 1 288 ? -8.855 8.915 11.109 1.00 98.56 288 ALA A CA 1
ATOM 2226 C C . ALA A 1 288 ? -8.312 9.141 12.533 1.00 98.56 288 ALA A C 1
ATOM 2228 O O . ALA A 1 288 ? -9.061 9.561 13.415 1.00 98.56 288 ALA A O 1
ATOM 2229 N N . SER A 1 289 ? -7.006 8.970 12.750 1.00 98.69 289 SER A N 1
ATOM 2230 C CA . SER A 1 289 ? -6.333 9.265 14.024 1.00 98.69 289 SER A CA 1
ATOM 2231 C C . SER A 1 289 ? -6.561 10.712 14.502 1.00 98.69 289 SER A C 1
ATOM 2233 O O . SER A 1 289 ? -6.856 10.945 15.679 1.00 98.69 289 SER A O 1
ATOM 2235 N N . PHE A 1 290 ? -6.489 11.698 13.598 1.00 98.38 290 PHE A N 1
ATOM 2236 C CA . PHE A 1 290 ? -6.803 13.095 13.921 1.00 98.38 290 PHE A CA 1
ATOM 2237 C C . PHE A 1 290 ? -8.272 13.284 14.310 1.00 98.38 290 PHE A C 1
ATOM 2239 O O . PHE A 1 290 ? -8.549 13.993 15.280 1.00 98.38 290 PHE A O 1
ATOM 2246 N N . GLU A 1 291 ? -9.208 12.640 13.614 1.00 98.56 291 GLU A N 1
ATOM 2247 C CA . GLU A 1 291 ? -10.633 12.701 13.958 1.00 98.56 291 GLU A CA 1
ATOM 2248 C C . GLU A 1 291 ? -10.910 12.075 15.335 1.00 98.56 291 GLU A C 1
ATOM 2250 O O . GLU A 1 291 ? -11.582 12.685 16.170 1.00 98.56 291 GLU A O 1
ATOM 2255 N N . LEU A 1 292 ? -10.317 10.912 15.630 1.00 98.75 292 LEU A N 1
ATOM 2256 C CA . LEU A 1 292 ? -10.442 10.236 16.928 1.00 98.75 292 LEU A CA 1
ATOM 2257 C C . LEU A 1 292 ? -9.937 11.115 18.086 1.00 98.75 292 LEU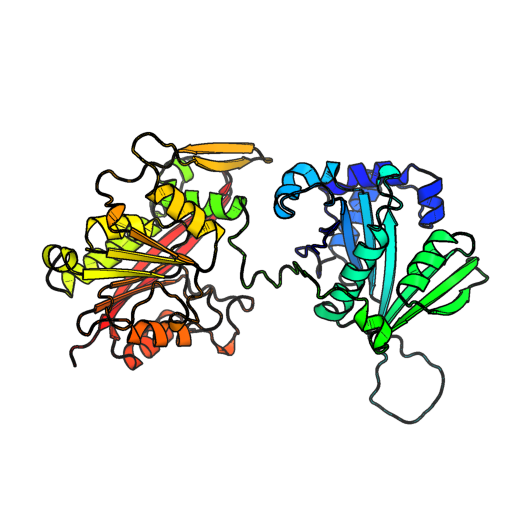 A C 1
ATOM 2259 O O . LEU A 1 292 ? -10.533 11.120 19.167 1.00 98.75 292 LEU A O 1
ATOM 2263 N N . SER A 1 293 ? -8.900 11.928 17.858 1.00 98.31 293 SER A N 1
ATOM 2264 C CA . SER A 1 293 ? -8.331 12.843 18.865 1.00 98.31 293 SER A CA 1
ATOM 2265 C C . SER A 1 293 ? -9.320 13.875 19.422 1.00 98.31 293 SER A C 1
ATOM 2267 O O . SER A 1 293 ? -9.129 14.389 20.530 1.00 98.31 293 SER A O 1
ATOM 2269 N N . LYS A 1 294 ? -10.391 14.178 18.671 1.00 98.12 294 LYS A N 1
ATOM 2270 C CA . LYS A 1 294 ? -11.450 15.101 19.099 1.00 98.12 294 LYS A CA 1
ATOM 2271 C C . LYS A 1 294 ? -12.203 14.565 20.319 1.00 98.12 294 LYS A C 1
ATOM 2273 O O . LYS A 1 294 ? -12.650 15.354 21.152 1.00 98.12 294 LYS A O 1
ATOM 2278 N N . THR A 1 295 ? -12.305 13.240 20.443 1.00 98.31 295 THR A N 1
ATOM 2279 C CA . THR A 1 295 ? -13.117 12.574 21.471 1.00 98.31 295 THR A CA 1
ATOM 2280 C C . THR A 1 295 ? -12.272 11.775 22.458 1.00 98.31 295 THR A C 1
ATOM 2282 O O . THR A 1 295 ? -12.471 11.914 23.661 1.00 98.31 295 THR A O 1
ATOM 2285 N N . PHE A 1 296 ? -11.319 10.973 21.979 1.00 98.38 296 PHE A N 1
ATOM 2286 C CA . PHE A 1 296 ? -10.518 10.087 22.825 1.00 98.38 296 PHE A CA 1
ATOM 2287 C C . PHE A 1 296 ? -9.400 10.835 23.565 1.00 98.38 296 PHE A C 1
ATOM 2289 O O . PHE A 1 296 ? -8.948 11.903 23.140 1.00 98.38 296 PHE A O 1
ATOM 2296 N N . ALA A 1 297 ? -8.948 10.272 24.691 1.00 97.38 297 ALA A N 1
ATOM 2297 C CA . ALA A 1 297 ? -7.827 10.810 25.467 1.00 97.38 297 ALA A CA 1
ATOM 2298 C C . ALA A 1 297 ? -6.498 10.679 24.710 1.00 97.38 297 ALA A C 1
ATOM 2300 O O . ALA A 1 297 ? -5.649 11.565 24.796 1.00 97.38 297 ALA A O 1
ATOM 2301 N N . GLN A 1 298 ? -6.349 9.583 23.964 1.00 97.50 298 GLN A N 1
ATOM 2302 C CA . GLN A 1 298 ? -5.213 9.297 23.094 1.00 97.50 298 GLN A CA 1
ATOM 2303 C C . GLN A 1 298 ? -5.698 8.533 21.858 1.00 97.50 298 GLN A C 1
ATOM 2305 O O . GLN A 1 298 ? -6.544 7.643 21.979 1.00 97.50 298 GLN A O 1
ATOM 2310 N N . ALA A 1 299 ? -5.133 8.852 20.698 1.00 98.12 299 ALA A N 1
ATOM 2311 C CA . ALA A 1 299 ? -5.250 8.082 19.469 1.00 98.12 299 ALA A CA 1
ATOM 2312 C C . ALA A 1 299 ? -3.841 7.719 18.980 1.00 98.12 299 ALA A C 1
ATOM 2314 O O . ALA A 1 299 ? -3.026 8.613 18.742 1.00 98.12 299 ALA A O 1
ATOM 2315 N N . LEU A 1 300 ? -3.552 6.423 18.861 1.00 98.31 300 LEU A N 1
ATOM 2316 C CA . LEU A 1 300 ? -2.318 5.929 18.251 1.00 98.31 300 LEU A CA 1
ATOM 2317 C C . LEU A 1 300 ? -2.621 5.472 16.824 1.00 98.31 300 LEU A C 1
ATOM 2319 O O . LEU A 1 300 ? -3.426 4.564 16.640 1.00 98.31 300 LEU A O 1
ATOM 2323 N N . GLY A 1 301 ? -1.970 6.088 15.842 1.00 98.38 301 GLY A N 1
ATOM 2324 C CA . GLY A 1 301 ? -1.971 5.639 14.456 1.00 98.38 301 GLY A CA 1
ATOM 2325 C C . GLY A 1 301 ? -0.743 4.783 14.153 1.00 98.38 301 GLY A C 1
ATOM 2326 O O . GLY A 1 301 ? 0.382 5.192 14.448 1.00 98.38 301 GLY A O 1
ATOM 2327 N N . ILE A 1 302 ? -0.950 3.616 13.550 1.00 97.88 302 ILE A N 1
ATOM 2328 C CA . ILE A 1 302 ? 0.121 2.714 13.115 1.00 97.88 302 ILE A CA 1
ATOM 2329 C C . ILE A 1 302 ? -0.028 2.439 11.629 1.00 97.88 302 ILE A C 1
ATOM 2331 O O . ILE A 1 302 ? -1.117 2.096 11.175 1.00 97.88 302 ILE A O 1
ATOM 2335 N N . ASP A 1 303 ? 1.069 2.532 10.891 1.00 96.31 303 ASP A N 1
ATOM 2336 C CA . ASP A 1 303 ? 1.135 2.115 9.495 1.00 96.31 303 ASP A CA 1
ATOM 2337 C C . ASP A 1 303 ? 2.506 1.504 9.192 1.00 96.31 303 ASP A C 1
ATOM 2339 O O . ASP A 1 303 ? 3.503 1.867 9.820 1.00 96.31 303 ASP A O 1
ATOM 2343 N N . LYS A 1 304 ? 2.564 0.578 8.234 1.00 89.88 304 LYS A N 1
ATOM 2344 C CA . LYS A 1 304 ? 3.827 -0.025 7.796 1.00 89.88 304 LYS A CA 1
ATOM 2345 C C . LYS A 1 304 ? 4.677 0.990 7.026 1.00 89.88 304 LYS A C 1
ATOM 2347 O O . LYS A 1 304 ? 5.897 0.958 7.147 1.00 89.88 304 LYS A O 1
ATOM 2352 N N . SER A 1 305 ? 4.038 1.920 6.312 1.00 86.62 305 SER A N 1
ATOM 2353 C CA . SER A 1 305 ? 4.715 2.926 5.497 1.00 86.62 305 SER A CA 1
ATOM 2354 C C . SER A 1 305 ? 5.382 4.010 6.339 1.00 86.62 305 SER A C 1
ATOM 2356 O O . SER A 1 305 ? 4.749 4.738 7.115 1.00 86.62 305 SER A O 1
ATOM 2358 N N . SER A 1 306 ? 6.686 4.171 6.139 1.00 87.88 306 SER A N 1
ATOM 2359 C CA . SER A 1 306 ? 7.464 5.230 6.768 1.00 87.88 306 SER A CA 1
ATOM 2360 C C . SER A 1 306 ? 7.109 6.605 6.190 1.00 87.88 306 SER A C 1
ATOM 2362 O O . SER A 1 306 ? 6.984 7.568 6.953 1.00 87.88 306 SER A O 1
ATOM 2364 N N . SER A 1 307 ? 6.837 6.689 4.883 1.00 85.56 307 SER A N 1
ATOM 2365 C CA . SER A 1 307 ? 6.447 7.927 4.197 1.00 85.56 307 SER A CA 1
ATOM 2366 C C . SER A 1 307 ? 5.091 8.460 4.657 1.00 85.56 307 SER A C 1
ATOM 2368 O O . SER A 1 307 ? 4.944 9.660 4.929 1.00 85.56 307 SER A O 1
ATOM 2370 N N . PHE A 1 308 ? 4.103 7.579 4.826 1.00 92.44 308 PHE A N 1
ATOM 2371 C CA . PHE A 1 308 ? 2.804 7.939 5.395 1.00 92.44 308 PHE A CA 1
ATOM 2372 C C . PHE A 1 308 ? 2.931 8.474 6.819 1.00 92.44 308 PHE A C 1
ATOM 2374 O O . PHE A 1 308 ? 2.432 9.562 7.125 1.00 92.44 308 PHE A O 1
ATOM 2381 N N . ILE A 1 309 ? 3.665 7.757 7.670 1.00 94.69 309 ILE A N 1
ATOM 2382 C CA . ILE A 1 309 ? 3.872 8.150 9.064 1.00 94.69 309 ILE A CA 1
ATOM 2383 C C . ILE A 1 309 ? 4.674 9.449 9.169 1.00 94.69 309 ILE A C 1
ATOM 2385 O O . ILE A 1 309 ? 4.359 10.293 10.012 1.00 94.69 309 ILE A O 1
ATOM 2389 N N . ALA A 1 310 ? 5.670 9.665 8.309 1.00 88.06 310 ALA A N 1
ATOM 2390 C CA . ALA A 1 310 ? 6.407 10.923 8.246 1.00 88.06 310 ALA A CA 1
ATOM 2391 C C . ALA A 1 310 ? 5.473 12.097 7.919 1.00 88.06 310 ALA A C 1
ATOM 2393 O O . ALA A 1 310 ? 5.523 13.135 8.585 1.00 88.06 310 ALA A O 1
ATOM 2394 N N . ARG A 1 311 ? 4.559 11.921 6.956 1.00 91.00 311 ARG A N 1
ATOM 2395 C CA . ARG A 1 311 ? 3.570 12.944 6.593 1.00 91.00 311 ARG A CA 1
ATOM 2396 C C . ARG A 1 311 ? 2.566 13.208 7.716 1.00 91.00 311 ARG A C 1
ATOM 2398 O O . ARG A 1 311 ? 2.273 14.368 8.010 1.00 91.00 311 ARG A O 1
ATOM 2405 N N . ALA A 1 312 ? 2.090 12.156 8.378 1.00 95.00 312 ALA A N 1
ATOM 2406 C CA . ALA A 1 312 ? 1.188 12.256 9.521 1.00 95.00 312 ALA A CA 1
ATOM 2407 C C . ALA A 1 312 ? 1.839 13.007 10.701 1.00 95.00 312 ALA A C 1
ATOM 2409 O O . ALA A 1 312 ? 1.232 13.906 11.289 1.00 95.00 312 ALA A O 1
ATOM 2410 N N . LYS A 1 313 ? 3.110 12.703 11.007 1.00 93.81 313 LYS A N 1
ATOM 2411 C CA . LYS A 1 313 ? 3.904 13.416 12.023 1.00 93.81 313 LYS A CA 1
ATOM 2412 C C . LYS A 1 313 ? 4.116 14.881 11.648 1.00 93.81 313 LYS A C 1
ATOM 2414 O O . LYS A 1 313 ? 3.880 15.744 12.487 1.00 93.81 313 LYS A O 1
ATOM 2419 N N . ALA A 1 314 ? 4.454 15.177 10.392 1.00 90.62 314 ALA A N 1
ATOM 2420 C CA . ALA A 1 314 ? 4.596 16.553 9.920 1.00 90.62 314 ALA A CA 1
ATOM 2421 C C . ALA A 1 314 ? 3.296 17.363 10.095 1.00 90.62 314 ALA A C 1
ATOM 2423 O O . ALA A 1 314 ? 3.335 18.484 10.594 1.00 90.62 314 ALA A O 1
ATOM 2424 N N . LEU A 1 315 ? 2.135 16.778 9.771 1.00 91.50 315 LEU A N 1
ATOM 2425 C CA . LEU A 1 315 ? 0.821 17.399 9.994 1.00 91.50 315 LEU A CA 1
ATOM 2426 C C . LEU A 1 315 ? 0.499 17.621 11.479 1.00 91.50 315 LEU A C 1
ATOM 2428 O O . LEU A 1 315 ? -0.104 18.636 11.850 1.00 91.50 315 LEU A O 1
ATOM 2432 N N . ARG A 1 316 ? 0.883 16.672 12.340 1.00 92.38 316 ARG A N 1
ATOM 2433 C CA . ARG A 1 316 ? 0.716 16.783 13.793 1.00 92.38 316 ARG A CA 1
ATOM 2434 C C . ARG A 1 316 ? 1.584 17.904 14.362 1.00 92.38 316 ARG A C 1
ATOM 2436 O O . ARG A 1 316 ? 1.101 18.648 15.209 1.00 92.38 316 ARG A O 1
ATOM 2443 N N . ASP A 1 317 ? 2.824 18.017 13.902 1.00 88.12 317 ASP A N 1
ATOM 2444 C CA . ASP A 1 317 ? 3.820 18.949 14.442 1.00 88.12 317 ASP A CA 1
ATOM 2445 C C . ASP A 1 317 ? 3.714 20.352 13.820 1.00 88.12 317 ASP A C 1
ATOM 2447 O O . ASP A 1 317 ? 4.250 21.320 14.361 1.00 88.12 317 ASP A O 1
ATOM 2451 N N . ALA A 1 318 ? 2.971 20.493 12.718 1.00 82.62 318 ALA A N 1
ATOM 2452 C CA . ALA A 1 318 ? 2.664 21.778 12.107 1.00 82.62 318 ALA A CA 1
ATOM 2453 C C . ALA A 1 318 ? 1.905 22.704 13.079 1.00 82.62 318 ALA A C 1
ATOM 2455 O O . ALA A 1 318 ? 0.788 22.417 13.528 1.00 82.62 318 ALA A O 1
ATOM 2456 N N . PHE A 1 319 ? 2.502 23.861 13.373 1.00 67.06 319 PHE A N 1
ATOM 2457 C CA . PHE A 1 319 ? 1.873 24.943 14.134 1.00 67.06 319 PHE A CA 1
ATOM 2458 C C . PHE A 1 319 ? 0.875 25.726 13.267 1.00 67.06 319 PHE A C 1
ATOM 2460 O O . PHE A 1 319 ? 0.951 25.699 12.038 1.00 67.06 319 PHE A O 1
ATOM 2467 N N . SER A 1 320 ? -0.055 26.459 13.896 1.00 55.41 320 SER A N 1
ATOM 2468 C CA . SER A 1 320 ? -0.987 27.344 13.174 1.00 55.41 320 SER A CA 1
ATOM 2469 C C . SER A 1 320 ? -0.237 28.262 12.205 1.00 55.41 320 SER A C 1
ATOM 2471 O O . SER A 1 320 ? 0.556 29.095 12.636 1.00 55.41 320 SER A O 1
ATOM 2473 N N . GLY A 1 321 ? -0.503 28.107 10.905 1.00 50.06 321 GLY A N 1
ATOM 2474 C CA . GLY A 1 321 ? 0.118 28.879 9.823 1.00 50.06 321 GLY A CA 1
ATOM 2475 C C . GLY A 1 321 ? 1.138 28.111 8.973 1.00 50.06 321 GLY A C 1
ATOM 2476 O O . GLY A 1 321 ? 1.429 28.552 7.863 1.00 50.06 321 GLY A O 1
ATOM 2477 N N . ALA A 1 322 ? 1.639 26.955 9.428 1.00 55.75 322 ALA A N 1
ATOM 2478 C CA . ALA A 1 322 ? 2.451 26.067 8.598 1.00 55.75 322 ALA A CA 1
ATOM 2479 C C . ALA A 1 322 ? 1.539 25.291 7.636 1.00 55.75 322 ALA A C 1
ATOM 2481 O O . ALA A 1 322 ? 0.727 24.468 8.060 1.00 55.75 322 ALA A O 1
ATOM 2482 N N . LYS A 1 323 ? 1.648 25.577 6.335 1.00 62.34 323 LYS A N 1
ATOM 2483 C CA . LYS A 1 323 ? 0.891 24.873 5.298 1.00 62.34 323 LYS A CA 1
ATOM 2484 C C . LYS A 1 323 ? 1.590 23.554 4.985 1.00 62.34 323 LYS A C 1
ATOM 2486 O O . LYS A 1 323 ? 2.618 23.540 4.316 1.00 62.34 323 LYS A O 1
ATOM 2491 N N . CYS A 1 324 ? 1.050 22.445 5.479 1.00 81.38 324 CYS A N 1
ATOM 2492 C CA . CYS A 1 324 ? 1.360 21.149 4.890 1.00 81.38 324 CYS A CA 1
ATOM 2493 C C . CYS A 1 324 ? 0.618 21.060 3.558 1.00 81.38 324 CYS A C 1
ATOM 2495 O O . CYS A 1 324 ? -0.591 21.266 3.528 1.00 81.38 324 CYS A O 1
ATOM 2497 N N . GLU A 1 325 ? 1.328 20.770 2.474 1.00 87.50 325 GLU A N 1
ATOM 2498 C CA . GLU A 1 325 ? 0.741 20.675 1.137 1.00 87.50 325 GLU A CA 1
ATOM 2499 C C . GLU A 1 325 ? 0.925 19.271 0.550 1.00 87.50 325 GLU A C 1
ATOM 2501 O O . GLU A 1 325 ? 1.817 18.523 0.968 1.00 87.50 325 GLU A O 1
ATOM 2506 N N . PHE A 1 326 ? 0.061 18.924 -0.404 1.00 87.50 326 PHE A N 1
ATOM 2507 C CA . PHE A 1 326 ? 0.161 17.728 -1.242 1.00 87.50 326 PHE A CA 1
ATOM 2508 C C . PHE A 1 326 ? -0.239 18.060 -2.686 1.00 87.50 326 PHE A C 1
ATOM 2510 O O . PHE A 1 326 ? -0.943 19.050 -2.925 1.00 87.50 326 PHE A O 1
ATOM 2517 N N . HIS A 1 327 ? 0.195 17.248 -3.651 1.00 87.69 327 HIS A N 1
ATOM 2518 C CA . HIS A 1 327 ? -0.092 17.490 -5.066 1.00 87.69 327 HIS A CA 1
ATOM 2519 C C . HIS A 1 327 ? -1.322 16.713 -5.528 1.00 87.69 327 HIS A C 1
ATOM 2521 O O . HIS A 1 327 ? -1.423 15.499 -5.418 1.00 87.69 327 HIS A O 1
ATOM 2527 N N . LEU A 1 328 ? -2.272 17.415 -6.129 1.00 87.31 328 LEU A N 1
ATOM 2528 C CA . LEU A 1 328 ? -3.455 16.823 -6.729 1.00 87.31 328 LEU A CA 1
ATOM 2529 C C . LEU A 1 328 ? -3.251 16.718 -8.244 1.00 87.31 328 LEU A C 1
ATOM 2531 O O . LEU A 1 328 ? -3.317 17.728 -8.944 1.00 87.31 328 LEU A O 1
ATOM 2535 N N . ALA A 1 329 ? -3.007 15.512 -8.762 1.00 84.88 329 ALA A N 1
ATOM 2536 C CA . ALA A 1 329 ? -2.788 15.286 -10.196 1.00 84.88 329 ALA A CA 1
ATOM 2537 C C . ALA A 1 329 ? -4.004 15.710 -11.042 1.00 84.88 329 ALA A C 1
ATOM 2539 O O . ALA A 1 329 ? -5.142 15.443 -10.667 1.00 84.88 329 ALA A O 1
ATOM 2540 N N . VAL A 1 330 ? -3.803 16.365 -12.181 1.00 85.56 330 VAL A N 1
ATOM 2541 C CA . VAL A 1 330 ? -4.880 16.893 -13.037 1.00 85.56 330 VAL A CA 1
ATOM 2542 C C . VAL A 1 330 ? -5.000 16.051 -14.308 1.00 85.56 330 VAL A C 1
ATOM 2544 O O . VAL A 1 330 ? -5.873 15.187 -14.389 1.00 85.56 330 VAL A O 1
ATOM 2547 N N . GLU A 1 331 ? -4.082 16.247 -15.254 1.00 82.69 331 GLU A N 1
ATOM 2548 C CA . GLU A 1 331 ? -3.924 15.472 -16.489 1.00 82.69 331 GLU A CA 1
ATOM 2549 C C . GLU A 1 331 ? -2.515 15.689 -17.063 1.00 82.69 331 GLU A C 1
ATOM 2551 O O . GLU A 1 331 ? -1.897 16.725 -16.809 1.00 82.69 331 GLU A O 1
ATOM 2556 N N . GLY A 1 332 ? -2.001 14.724 -17.835 1.00 74.50 332 GLY A N 1
ATOM 2557 C CA . GLY A 1 332 ? -0.748 14.884 -18.589 1.00 74.50 332 GLY A CA 1
ATOM 2558 C C . GLY A 1 332 ? 0.456 15.325 -17.746 1.00 74.50 332 GLY A C 1
ATOM 2559 O O . GLY A 1 332 ? 1.201 16.202 -18.169 1.00 74.50 332 GLY A O 1
ATOM 2560 N N . GLY A 1 333 ? 0.595 14.794 -16.525 1.00 73.38 333 GLY A N 1
ATOM 2561 C CA . GLY A 1 333 ? 1.680 15.142 -15.594 1.00 73.38 333 GLY A CA 1
ATOM 2562 C C . GLY A 1 333 ? 1.505 16.467 -14.839 1.00 73.38 333 GLY A C 1
ATOM 2563 O O . GLY A 1 333 ? 2.323 16.794 -13.985 1.00 73.38 333 GLY A O 1
ATOM 2564 N N . LYS A 1 334 ? 0.436 17.231 -15.098 1.00 81.88 334 LYS A N 1
ATOM 2565 C CA . LYS A 1 334 ? 0.133 18.461 -14.351 1.00 81.88 334 LYS A CA 1
ATOM 2566 C C . LYS A 1 334 ? -0.439 18.133 -12.977 1.00 81.88 334 LYS A C 1
ATOM 2568 O O . LYS A 1 334 ? -1.221 17.192 -12.830 1.00 81.88 334 LYS A O 1
ATOM 2573 N N . SER A 1 335 ? -0.133 18.965 -11.988 1.00 87.12 335 SER A N 1
ATOM 2574 C CA . SER A 1 335 ? -0.682 18.863 -10.638 1.00 87.12 335 SER A CA 1
ATOM 2575 C C . SER A 1 335 ? -1.057 20.235 -10.070 1.00 87.12 335 SER A C 1
ATOM 2577 O O . SER A 1 335 ? -0.629 21.278 -10.565 1.00 87.12 335 SER A O 1
ATOM 2579 N N . ARG A 1 336 ? -1.911 20.230 -9.044 1.00 88.12 336 ARG A N 1
ATOM 2580 C CA . ARG A 1 336 ? -2.310 21.409 -8.267 1.00 88.12 336 ARG A CA 1
ATOM 2581 C C . ARG A 1 336 ? -1.958 21.194 -6.801 1.00 88.12 336 ARG A C 1
ATOM 2583 O O . ARG A 1 336 ? -2.356 20.180 -6.240 1.00 88.12 336 ARG A O 1
ATOM 2590 N N . ASN A 1 337 ? -1.315 22.164 -6.162 1.00 88.69 337 ASN A N 1
ATOM 2591 C CA . ASN A 1 337 ? -1.025 22.087 -4.730 1.00 88.69 337 ASN A CA 1
ATOM 2592 C C . ASN A 1 337 ? -2.288 22.323 -3.901 1.00 88.69 337 ASN A C 1
ATOM 2594 O O . ASN A 1 337 ? -3.044 23.264 -4.157 1.00 88.69 337 ASN A O 1
ATOM 2598 N N . ILE A 1 338 ? -2.493 21.482 -2.892 1.00 87.00 338 ILE A N 1
ATOM 2599 C CA . ILE A 1 338 ? -3.571 21.606 -1.914 1.00 87.00 338 ILE A CA 1
ATOM 2600 C C . ILE A 1 338 ? -2.951 21.771 -0.536 1.00 87.00 338 ILE A C 1
ATOM 2602 O O . ILE A 1 338 ? -2.192 20.911 -0.093 1.00 87.00 338 ILE A O 1
ATOM 2606 N N . ALA A 1 339 ? -3.304 22.856 0.150 1.00 87.62 339 ALA A N 1
ATOM 2607 C CA . ALA A 1 339 ? -2.979 23.028 1.557 1.00 87.62 339 ALA A CA 1
ATOM 2608 C C . ALA A 1 339 ? -3.926 22.190 2.422 1.00 87.62 339 ALA A C 1
ATOM 2610 O O . ALA A 1 339 ? -5.144 22.222 2.246 1.00 87.62 339 ALA A O 1
ATOM 2611 N N . VAL A 1 340 ? -3.355 21.452 3.367 1.00 88.50 340 VAL A N 1
ATOM 2612 C CA . VAL A 1 340 ? -4.091 20.682 4.362 1.00 88.50 340 VAL A CA 1
ATOM 2613 C C . VAL A 1 340 ? -4.394 21.562 5.559 1.00 88.50 340 VAL A C 1
ATOM 2615 O O . VAL A 1 340 ? -3.489 22.081 6.216 1.00 88.50 340 VAL A O 1
ATOM 2618 N N . GLU A 1 341 ? -5.676 21.659 5.888 1.00 84.75 341 GLU A N 1
ATOM 2619 C CA . GLU A 1 341 ? -6.153 22.297 7.107 1.00 84.75 341 GLU A CA 1
ATOM 2620 C C . GLU A 1 341 ? -6.825 21.248 7.993 1.00 84.75 341 GLU A C 1
ATOM 2622 O O . GLU A 1 341 ? -7.816 20.623 7.615 1.00 84.75 341 GLU A O 1
ATOM 2627 N N . LEU A 1 342 ? -6.265 21.034 9.186 1.00 89.44 342 LEU A N 1
ATOM 2628 C CA . LEU A 1 342 ? -6.902 20.194 10.196 1.00 89.44 342 LEU A CA 1
ATOM 2629 C C . LEU A 1 342 ? -8.055 20.964 10.849 1.00 89.44 342 LEU A C 1
ATOM 2631 O O . LEU A 1 342 ? -7.924 22.148 11.163 1.00 89.44 342 LEU A O 1
ATOM 2635 N N . ASP A 1 343 ? -9.159 20.268 11.115 1.00 90.62 343 ASP A N 1
ATOM 2636 C CA . ASP A 1 343 ? -10.302 20.804 11.857 1.00 90.62 343 ASP A CA 1
ATOM 2637 C C . ASP A 1 343 ? -9.858 21.390 13.211 1.00 90.62 343 ASP A C 1
ATOM 2639 O O . ASP A 1 343 ? -9.071 20.785 13.943 1.00 90.62 343 ASP A O 1
ATOM 2643 N N . ALA A 1 344 ? -10.387 22.562 13.572 1.00 91.31 344 ALA A N 1
ATOM 2644 C CA . ALA A 1 344 ? -10.016 23.291 14.788 1.00 91.31 344 ALA A CA 1
ATOM 2645 C C . ALA A 1 344 ? -10.247 22.503 16.099 1.00 91.31 344 ALA A C 1
ATOM 2647 O O . ALA A 1 344 ? -9.666 22.814 17.144 1.00 91.31 344 ALA A O 1
ATOM 2648 N N . ASN A 1 345 ? -11.092 21.472 16.067 1.00 94.56 345 ASN A N 1
ATOM 2649 C CA . ASN A 1 345 ? -11.361 20.603 17.205 1.00 94.56 345 ASN A CA 1
ATOM 2650 C C . ASN A 1 345 ? -10.328 19.484 17.375 1.00 94.56 345 ASN A C 1
ATOM 2652 O O . ASN A 1 345 ? -10.290 18.871 18.443 1.00 94.56 345 ASN A O 1
ATOM 2656 N N . VAL A 1 346 ? -9.476 19.229 16.375 1.00 95.19 346 VAL A N 1
ATOM 2657 C CA . VAL A 1 346 ? -8.394 18.240 16.469 1.00 95.19 346 VAL A CA 1
ATOM 2658 C C . VAL A 1 346 ? -7.466 18.595 17.630 1.00 95.19 346 VAL A C 1
ATOM 2660 O O . VAL A 1 346 ? -7.098 19.752 17.853 1.00 95.19 346 VAL A O 1
ATOM 2663 N N . ARG A 1 347 ? -7.077 17.580 18.403 1.00 96.06 347 ARG A N 1
ATOM 2664 C CA . ARG A 1 347 ? -6.186 17.718 19.557 1.00 96.06 347 ARG A CA 1
ATOM 2665 C C . ARG A 1 347 ? -4.867 17.019 19.246 1.00 96.06 347 ARG A C 1
ATOM 2667 O O . ARG A 1 347 ? -4.652 15.892 19.669 1.00 96.06 347 ARG A O 1
ATOM 2674 N N . ARG A 1 348 ? -3.966 17.712 18.539 1.00 94.50 348 ARG A N 1
ATOM 2675 C CA . ARG A 1 348 ? -2.647 17.194 18.102 1.00 94.50 348 ARG A CA 1
ATOM 2676 C C . ARG A 1 348 ? -1.851 16.509 19.218 1.00 94.50 348 ARG A C 1
ATOM 2678 O O . ARG A 1 348 ? -1.302 15.441 18.998 1.00 94.50 348 ARG A O 1
ATOM 2685 N N . ALA A 1 349 ? -1.860 17.075 20.428 1.00 95.50 349 ALA A N 1
ATOM 2686 C CA . ALA A 1 349 ? -1.170 16.518 21.598 1.00 95.50 349 ALA A CA 1
ATOM 2687 C C . ALA A 1 349 ? -1.715 15.154 22.073 1.00 95.50 349 ALA A C 1
ATOM 2689 O O . ALA A 1 349 ? -1.084 14.499 22.894 1.00 95.50 349 ALA A O 1
ATOM 2690 N N . ARG A 1 350 ? -2.891 14.737 21.589 1.00 96.81 350 ARG A N 1
ATOM 2691 C CA . ARG A 1 350 ? -3.495 13.428 21.870 1.00 96.81 350 ARG A CA 1
ATOM 2692 C C . ARG A 1 350 ? -3.201 12.398 20.779 1.00 96.81 350 ARG A C 1
ATOM 2694 O O . ARG A 1 350 ? -3.672 11.273 20.896 1.00 96.81 350 ARG A O 1
ATOM 2701 N N . VAL A 1 351 ? -2.486 12.776 19.717 1.00 97.19 351 VAL A N 1
ATOM 2702 C CA . VAL A 1 351 ? -2.210 11.908 18.568 1.00 97.19 351 VAL A CA 1
ATOM 2703 C C . VAL A 1 351 ? -0.752 11.489 18.562 1.00 97.19 351 VAL A C 1
ATOM 2705 O O . VAL A 1 351 ? 0.157 12.320 18.609 1.00 97.19 351 VAL A O 1
ATOM 2708 N N . GLU A 1 352 ? -0.533 10.191 18.439 1.00 97.19 352 GLU A N 1
ATOM 2709 C CA . GLU A 1 352 ? 0.780 9.596 18.249 1.00 97.19 352 GLU A CA 1
ATOM 2710 C C . GLU A 1 352 ? 0.788 8.764 16.969 1.00 97.19 352 GLU A C 1
ATOM 2712 O O . GLU A 1 352 ? -0.237 8.210 16.580 1.00 97.19 352 GLU A O 1
ATOM 2717 N N . PHE A 1 353 ? 1.942 8.698 16.309 1.00 97.62 353 PHE A N 1
ATOM 2718 C CA . PHE A 1 353 ? 2.125 7.929 15.085 1.00 97.62 353 PHE A CA 1
ATOM 2719 C C . PHE A 1 353 ? 3.378 7.070 15.190 1.00 97.62 353 PHE A C 1
ATOM 2721 O O . PHE A 1 353 ? 4.449 7.584 15.538 1.00 97.62 353 PHE A O 1
ATOM 2728 N N . SER A 1 354 ? 3.264 5.797 14.827 1.00 96.19 354 SER A N 1
ATOM 2729 C CA . SER A 1 354 ? 4.392 4.870 14.757 1.00 96.19 354 SER A CA 1
ATOM 2730 C C . SER A 1 354 ? 4.397 4.119 13.437 1.00 96.19 354 SER A C 1
ATOM 2732 O O . SER A 1 354 ? 3.353 3.693 12.957 1.00 96.19 354 SER A O 1
ATOM 2734 N N . THR A 1 355 ? 5.592 3.918 12.890 1.00 94.56 355 THR A N 1
ATOM 2735 C CA . THR A 1 355 ? 5.793 2.938 11.824 1.00 94.56 355 THR A CA 1
ATOM 2736 C C . THR A 1 355 ? 5.814 1.548 12.452 1.00 94.56 355 THR A C 1
ATOM 2738 O O . THR A 1 355 ? 6.410 1.379 13.520 1.00 94.56 355 THR A O 1
ATOM 2741 N N . GLY A 1 356 ? 5.148 0.573 11.840 1.00 90.56 356 GLY A N 1
ATOM 2742 C CA . GLY A 1 356 ? 5.137 -0.802 12.332 1.00 90.56 356 GLY A CA 1
ATOM 2743 C C . GLY A 1 356 ? 4.227 -1.731 11.536 1.00 90.56 356 GLY A C 1
ATOM 2744 O O . GLY A 1 356 ? 3.278 -1.287 10.891 1.00 90.56 356 GLY A O 1
ATOM 2745 N N . ASP A 1 357 ? 4.524 -3.028 11.589 1.00 89.50 357 ASP A N 1
ATOM 2746 C CA . ASP A 1 357 ? 3.750 -4.052 10.891 1.00 89.50 357 ASP A CA 1
ATOM 2747 C C . ASP A 1 357 ? 2.513 -4.450 11.711 1.00 89.50 357 ASP A C 1
ATOM 2749 O O . ASP A 1 357 ? 2.613 -4.898 12.853 1.00 89.50 357 ASP A O 1
ATOM 2753 N N . ALA A 1 358 ? 1.330 -4.322 11.112 1.00 89.62 358 ALA A N 1
ATOM 2754 C CA . ALA A 1 358 ? 0.071 -4.755 11.712 1.00 89.62 358 ALA A CA 1
ATOM 2755 C C . ALA A 1 358 ? 0.001 -6.276 11.963 1.00 89.62 358 ALA A C 1
ATOM 2757 O O . ALA A 1 358 ? -0.847 -6.727 12.736 1.00 89.62 358 ALA A O 1
ATOM 2758 N N . CYS A 1 359 ? 0.878 -7.060 11.328 1.00 88.62 359 CYS A N 1
ATOM 2759 C CA . CYS A 1 359 ? 1.046 -8.492 11.564 1.00 88.62 359 CYS A CA 1
ATOM 2760 C C . CYS A 1 359 ? 2.016 -8.813 12.714 1.00 88.62 359 CYS A C 1
ATOM 2762 O O . CYS A 1 359 ? 2.095 -9.975 13.108 1.00 88.62 359 CYS A O 1
ATOM 2764 N N . ASP A 1 360 ? 2.716 -7.824 13.276 1.00 90.31 360 ASP A N 1
ATOM 2765 C CA . ASP A 1 360 ? 3.608 -7.982 14.432 1.00 90.31 360 ASP A CA 1
ATOM 2766 C C . ASP A 1 360 ? 3.464 -6.791 15.395 1.00 90.31 360 ASP A C 1
ATOM 2768 O O . ASP A 1 360 ? 4.363 -5.969 15.591 1.00 90.31 360 ASP A O 1
ATOM 2772 N N . LEU A 1 361 ? 2.283 -6.683 16.010 1.00 89.56 361 LEU A N 1
ATOM 2773 C CA . LEU A 1 361 ? 1.961 -5.579 16.919 1.00 89.56 361 LEU A CA 1
ATOM 2774 C C . LEU A 1 361 ? 2.825 -5.595 18.187 1.00 89.56 361 LEU A C 1
ATOM 2776 O O . LEU A 1 361 ? 3.006 -4.554 18.816 1.00 89.56 361 LEU A O 1
ATOM 2780 N N . GLY A 1 362 ? 3.353 -6.763 18.565 1.00 86.00 362 GLY A N 1
ATOM 2781 C CA . GLY A 1 362 ? 4.217 -6.929 19.733 1.00 86.00 362 GLY A CA 1
ATOM 2782 C C . GLY A 1 362 ? 5.602 -6.300 19.566 1.00 86.00 362 GLY A C 1
ATOM 2783 O O . GLY A 1 362 ? 6.203 -5.896 20.562 1.00 86.00 362 GLY A O 1
ATOM 2784 N N . ALA A 1 363 ? 6.094 -6.171 18.332 1.00 87.88 363 ALA A N 1
ATOM 2785 C CA . ALA A 1 363 ? 7.372 -5.524 18.039 1.00 87.88 363 ALA A CA 1
ATOM 2786 C C . ALA A 1 363 ? 7.303 -3.984 18.049 1.00 87.88 363 ALA A C 1
ATOM 2788 O O . ALA A 1 363 ? 8.338 -3.312 18.073 1.00 87.88 363 ALA A O 1
ATOM 2789 N N . ILE A 1 364 ? 6.102 -3.399 18.043 1.00 89.00 364 ILE A N 1
ATOM 2790 C CA . ILE A 1 364 ? 5.914 -1.949 17.945 1.00 89.00 364 ILE A CA 1
ATOM 2791 C C . ILE A 1 364 ? 6.025 -1.319 19.334 1.00 89.00 364 ILE A C 1
ATOM 2793 O O . ILE A 1 364 ? 5.131 -1.447 20.163 1.00 89.00 364 ILE A O 1
ATOM 2797 N N . SER A 1 365 ? 7.089 -0.553 19.579 1.00 86.56 365 SER A N 1
ATOM 2798 C CA . SER A 1 365 ? 7.370 0.047 20.896 1.00 86.56 365 SER A CA 1
ATOM 2799 C C . SER A 1 365 ? 6.280 0.995 21.419 1.00 86.56 365 SER A C 1
ATOM 2801 O O . SER A 1 365 ? 6.117 1.131 22.631 1.00 86.56 365 SER A O 1
ATOM 2803 N N . ALA A 1 366 ? 5.517 1.634 20.527 1.00 87.00 366 ALA A N 1
ATOM 2804 C CA . ALA A 1 366 ? 4.379 2.483 20.888 1.00 87.00 366 ALA A CA 1
ATOM 2805 C C . ALA A 1 366 ? 3.152 1.679 21.371 1.00 87.00 366 ALA A C 1
ATOM 2807 O O . ALA A 1 366 ? 2.255 2.224 22.022 1.00 87.00 366 ALA A O 1
ATOM 2808 N N . VAL A 1 367 ? 3.090 0.378 21.068 1.00 87.31 367 VAL A N 1
ATOM 2809 C CA . VAL A 1 367 ? 2.027 -0.518 21.526 1.00 87.31 367 VAL A CA 1
ATOM 2810 C C . VAL A 1 367 ? 2.388 -1.039 22.913 1.00 87.31 367 VAL A C 1
ATOM 2812 O O . VAL A 1 367 ? 3.320 -1.812 23.097 1.00 87.31 367 VAL A O 1
ATOM 2815 N N . SER A 1 368 ? 1.614 -0.623 23.913 1.00 80.06 368 SER A N 1
ATOM 2816 C CA . SER A 1 368 ? 1.770 -1.111 25.282 1.00 80.06 368 SER A CA 1
ATOM 2817 C C . SER A 1 368 ? 0.713 -2.158 25.617 1.00 80.06 368 SER A C 1
ATOM 2819 O O . SER A 1 368 ? -0.482 -1.880 25.543 1.00 80.06 368 SER A O 1
ATOM 2821 N N . THR A 1 369 ? 1.149 -3.331 26.076 1.00 73.31 369 THR A N 1
ATOM 2822 C CA . THR A 1 369 ? 0.266 -4.375 26.624 1.00 73.31 369 THR A CA 1
ATOM 2823 C C . THR A 1 369 ? -0.218 -4.058 28.042 1.00 73.31 369 THR A C 1
ATOM 2825 O O . THR A 1 369 ? -1.219 -4.610 28.489 1.00 73.31 369 THR A O 1
ATOM 2828 N N . SER A 1 370 ? 0.450 -3.142 28.755 1.00 77.50 370 SER A N 1
ATOM 2829 C CA . SER A 1 370 ? 0.054 -2.712 30.104 1.00 77.50 370 SER A CA 1
ATOM 2830 C C . SER A 1 370 ? -1.013 -1.613 30.101 1.00 77.50 370 SER A C 1
ATOM 2832 O O . SER A 1 370 ? -1.616 -1.336 31.138 1.00 77.50 370 SER A O 1
ATOM 2834 N N . ALA A 1 371 ? -1.281 -1.010 28.940 1.00 85.25 371 ALA A N 1
ATOM 2835 C CA . ALA A 1 371 ? -2.348 -0.043 28.733 1.00 85.25 371 ALA A CA 1
ATOM 2836 C C . ALA A 1 371 ? -3.239 -0.523 27.573 1.00 85.25 371 ALA A C 1
ATOM 2838 O O . ALA A 1 371 ? -2.887 -0.307 26.416 1.00 85.25 371 ALA A O 1
ATOM 2839 N N . PRO A 1 372 ? -4.391 -1.160 27.831 1.00 92.44 372 PRO A N 1
ATOM 2840 C CA . PRO A 1 372 ? -5.244 -1.661 26.758 1.00 92.44 372 PRO A CA 1
ATOM 2841 C C . PRO A 1 372 ? -5.998 -0.538 26.022 1.00 92.44 372 PRO A C 1
ATOM 2843 O O . PRO A 1 372 ? -6.219 0.560 26.553 1.00 92.44 372 PRO A O 1
ATOM 2846 N N . TYR A 1 373 ? -6.414 -0.816 24.786 1.00 97.38 373 TYR A N 1
ATOM 2847 C CA . TYR A 1 373 ? -7.235 0.073 23.957 1.00 97.38 373 TYR A CA 1
ATOM 2848 C C . TYR A 1 373 ? -8.726 -0.212 24.140 1.00 97.38 373 TYR A C 1
ATOM 2850 O O . TYR A 1 373 ? -9.135 -1.339 24.399 1.00 97.38 373 TYR A O 1
ATOM 2858 N N . HIS A 1 374 ? -9.560 0.815 24.000 1.00 98.06 374 HIS A N 1
ATOM 2859 C CA . HIS A 1 374 ? -11.015 0.694 24.168 1.00 98.06 374 HIS A CA 1
ATOM 2860 C C . HIS A 1 374 ? -11.747 0.736 22.824 1.00 98.06 374 HIS A C 1
ATOM 2862 O O . HIS A 1 374 ? -12.853 0.223 22.704 1.00 98.06 374 HIS A O 1
ATOM 2868 N N . ALA A 1 375 ? -11.124 1.326 21.807 1.00 98.62 375 ALA A N 1
ATOM 2869 C CA . ALA A 1 375 ? -11.644 1.399 20.453 1.00 98.62 375 ALA A CA 1
ATOM 2870 C C . ALA A 1 375 ? -10.509 1.104 19.467 1.00 98.62 375 ALA A C 1
ATOM 2872 O O . ALA A 1 375 ? -9.413 1.636 19.641 1.00 98.62 375 ALA A O 1
ATOM 2873 N N . ALA A 1 376 ? -10.756 0.277 18.453 1.00 98.69 376 ALA A N 1
ATOM 2874 C CA . ALA A 1 376 ? -9.799 0.049 17.373 1.00 98.69 376 ALA A CA 1
ATOM 2875 C C . ALA A 1 376 ? -10.457 0.178 15.997 1.00 98.69 376 ALA A C 1
ATOM 2877 O O . ALA A 1 376 ? -11.596 -0.254 15.811 1.00 98.69 376 ALA A O 1
ATOM 2878 N N . LEU A 1 377 ? -9.731 0.761 15.045 1.00 98.88 377 LEU A N 1
ATOM 2879 C CA . LEU A 1 377 ? -10.126 0.914 13.650 1.00 98.88 377 LEU A CA 1
ATOM 2880 C C . LEU A 1 377 ? -9.162 0.149 12.741 1.00 98.88 377 LEU A C 1
ATOM 2882 O O . LEU A 1 377 ? -7.952 0.300 12.875 1.00 98.88 377 LEU A O 1
ATOM 2886 N N . LEU A 1 378 ? -9.706 -0.615 11.793 1.00 98.62 378 LEU A N 1
ATOM 2887 C CA . LEU A 1 378 ? -8.979 -1.134 10.632 1.00 98.62 378 LEU A CA 1
ATOM 2888 C C . LEU A 1 378 ? -9.715 -0.671 9.373 1.00 98.62 378 LEU A C 1
ATOM 2890 O O . LEU A 1 378 ? -10.630 -1.350 8.901 1.00 98.62 378 LEU A O 1
ATOM 2894 N N . ALA A 1 379 ? -9.363 0.503 8.850 1.00 97.44 379 ALA A N 1
ATOM 2895 C CA . ALA A 1 379 ? -10.033 1.082 7.689 1.00 97.44 379 ALA A CA 1
ATOM 2896 C C . ALA A 1 379 ? -9.278 0.769 6.391 1.00 97.44 379 ALA A C 1
ATOM 2898 O O . ALA A 1 379 ? -8.189 1.277 6.165 1.00 97.44 379 ALA A O 1
ATOM 2899 N N . ASN A 1 380 ? -9.878 -0.049 5.521 1.00 91.00 380 ASN A N 1
ATOM 2900 C CA . ASN A 1 380 ? -9.304 -0.495 4.245 1.00 91.00 380 ASN A CA 1
ATOM 2901 C C . ASN A 1 380 ? -7.950 -1.229 4.379 1.00 91.00 380 ASN A C 1
ATOM 2903 O O . ASN A 1 380 ? -7.138 -1.220 3.457 1.00 91.00 380 ASN A O 1
ATOM 2907 N N . LEU A 1 381 ? -7.722 -1.880 5.526 1.00 93.00 381 LEU A N 1
ATOM 2908 C CA . LEU A 1 381 ? -6.477 -2.593 5.830 1.00 93.00 381 LEU A CA 1
ATOM 2909 C C . LEU A 1 381 ? -6.598 -4.114 5.669 1.00 93.00 381 LEU A C 1
ATOM 2911 O O . LEU A 1 381 ? -5.701 -4.737 5.117 1.00 93.00 381 LEU A O 1
ATOM 2915 N N . LEU A 1 382 ? -7.688 -4.722 6.157 1.00 93.62 382 LEU A N 1
ATOM 2916 C CA . LEU A 1 382 ? -7.759 -6.172 6.411 1.00 93.62 382 LEU A CA 1
ATOM 2917 C C . LEU A 1 382 ? -7.348 -7.037 5.205 1.00 93.62 382 LEU A C 1
ATOM 2919 O O . LEU A 1 382 ? -6.574 -7.974 5.354 1.00 93.62 382 LEU A O 1
ATOM 2923 N N . CYS A 1 383 ? -7.833 -6.700 4.009 1.00 86.88 383 CYS A N 1
ATOM 2924 C CA . CYS A 1 383 ? -7.566 -7.440 2.771 1.00 86.88 383 CYS A CA 1
ATOM 2925 C C . CYS A 1 383 ? -6.208 -7.115 2.118 1.00 86.88 383 CYS A C 1
ATOM 2927 O O . CYS A 1 383 ? -5.986 -7.464 0.962 1.00 86.88 383 CYS A O 1
ATOM 2929 N N . ARG A 1 384 ? -5.333 -6.392 2.826 1.00 86.44 384 ARG A N 1
ATOM 2930 C CA . ARG A 1 384 ? -3.955 -6.057 2.429 1.00 86.44 384 ARG A CA 1
ATOM 2931 C C . ARG A 1 384 ? -2.914 -6.665 3.372 1.00 86.44 384 ARG A C 1
ATOM 2933 O O . ARG A 1 384 ? -1.734 -6.367 3.242 1.00 86.44 384 ARG A O 1
ATOM 2940 N N . LEU A 1 385 ? -3.350 -7.474 4.337 1.00 87.44 385 LEU A N 1
ATOM 2941 C CA . LEU A 1 385 ? -2.474 -8.106 5.317 1.00 87.44 385 LEU A CA 1
ATOM 2942 C C . LEU A 1 385 ? -2.041 -9.502 4.843 1.00 87.44 385 LEU A C 1
ATOM 2944 O O . LEU A 1 385 ? -2.908 -10.274 4.429 1.00 87.44 385 LEU A O 1
ATOM 2948 N N . PRO A 1 386 ? -0.762 -9.880 5.011 1.00 88.56 386 PRO A N 1
ATOM 2949 C CA . PRO A 1 386 ? -0.293 -11.255 4.808 1.00 88.56 386 PRO A CA 1
ATOM 2950 C C . PRO A 1 386 ? -1.031 -12.291 5.650 1.00 88.56 386 PRO A C 1
ATOM 2952 O O . PRO A 1 386 ? -1.226 -13.427 5.220 1.00 88.56 386 PRO A O 1
ATOM 2955 N N . ASP A 1 387 ? -1.448 -11.912 6.859 1.00 94.00 387 ASP A N 1
ATOM 2956 C CA . ASP A 1 387 ? -2.205 -12.780 7.753 1.00 94.00 387 ASP A CA 1
ATOM 2957 C C . ASP A 1 387 ? -3.278 -11.987 8.525 1.00 94.00 387 ASP A C 1
ATOM 2959 O O . ASP A 1 387 ? -3.050 -11.527 9.651 1.00 94.00 387 ASP A O 1
ATOM 2963 N N . PRO A 1 388 ? -4.469 -11.784 7.929 1.00 95.94 388 PRO A N 1
ATOM 2964 C CA . PRO A 1 388 ? -5.542 -11.019 8.559 1.00 95.94 388 PRO A CA 1
ATOM 2965 C C . PRO A 1 388 ? -6.044 -11.674 9.852 1.00 95.94 388 PRO A C 1
ATOM 2967 O O . PRO A 1 388 ? -6.435 -10.971 10.785 1.00 95.94 388 PRO A O 1
ATOM 2970 N N . ALA A 1 389 ? -6.019 -13.008 9.940 1.00 96.56 389 ALA A N 1
ATOM 2971 C CA . ALA A 1 389 ? -6.463 -13.725 11.127 1.00 96.56 389 ALA A CA 1
ATOM 2972 C C . ALA A 1 389 ? -5.498 -13.514 12.300 1.00 96.56 389 ALA A C 1
ATOM 2974 O O . ALA A 1 389 ? -5.942 -13.193 13.405 1.00 96.56 389 ALA A O 1
ATOM 2975 N N . ALA A 1 390 ? -4.188 -13.624 12.055 1.00 95.12 390 ALA A N 1
ATOM 2976 C CA . ALA A 1 390 ? -3.168 -13.364 13.066 1.00 95.12 390 ALA A CA 1
ATOM 2977 C C . ALA A 1 390 ? -3.203 -11.909 13.560 1.00 95.12 390 ALA A C 1
ATOM 2979 O O . ALA A 1 390 ? -3.068 -11.664 14.761 1.00 95.12 390 ALA A O 1
ATOM 2980 N N . CYS A 1 391 ? -3.443 -10.944 12.665 1.00 96.38 391 CYS A N 1
ATOM 2981 C CA . CYS A 1 391 ? -3.620 -9.540 13.038 1.00 96.38 391 CYS A CA 1
ATOM 2982 C C . CYS A 1 391 ? -4.807 -9.350 14.002 1.00 96.38 391 CYS A C 1
ATOM 2984 O O . CYS A 1 391 ? -4.652 -8.747 15.065 1.00 96.38 391 CYS A O 1
ATOM 2986 N N . LEU A 1 392 ? -5.979 -9.918 13.686 1.00 97.88 392 LEU A N 1
ATOM 2987 C CA . LEU A 1 392 ? -7.170 -9.814 14.543 1.00 97.88 392 LEU A CA 1
ATOM 2988 C C . LEU A 1 392 ? -6.988 -10.519 15.896 1.00 97.88 392 LEU A C 1
ATOM 2990 O O . LEU A 1 392 ? -7.432 -10.004 16.925 1.00 97.88 392 LEU A O 1
ATOM 2994 N N . GLN A 1 393 ? -6.286 -11.655 15.924 1.00 96.44 393 GLN A N 1
ATOM 2995 C CA . GLN A 1 393 ? -5.925 -12.351 17.162 1.00 96.44 393 GLN A CA 1
ATOM 2996 C C . GLN A 1 393 ? -5.031 -11.485 18.057 1.00 96.44 393 GLN A C 1
ATOM 2998 O O . GLN A 1 393 ? -5.345 -11.293 19.234 1.00 96.44 393 GLN A O 1
ATOM 3003 N N . GLN A 1 394 ? -3.960 -10.906 17.509 1.00 95.44 394 GLN A N 1
ATOM 3004 C CA . GLN A 1 394 ? -3.084 -9.998 18.255 1.00 95.44 394 GLN A CA 1
ATOM 3005 C C . GLN A 1 394 ? -3.846 -8.772 18.748 1.00 95.44 394 GLN A C 1
ATOM 3007 O O . GLN A 1 394 ? -3.774 -8.440 19.932 1.00 95.44 394 GLN A O 1
ATOM 3012 N N . LEU A 1 395 ? -4.641 -8.148 17.877 1.00 96.44 395 LEU A N 1
ATOM 3013 C CA . LEU A 1 395 ? -5.454 -6.995 18.237 1.00 96.44 395 LEU A CA 1
ATOM 3014 C C . LEU A 1 395 ? -6.386 -7.308 19.412 1.00 96.44 395 LEU A C 1
ATOM 3016 O O . LEU A 1 395 ? -6.445 -6.525 20.355 1.00 96.44 395 LEU A O 1
ATOM 3020 N N . SER A 1 396 ? -7.053 -8.469 19.410 1.00 95.94 396 SER A N 1
ATOM 3021 C CA . SER A 1 396 ? -7.962 -8.876 20.493 1.00 95.94 396 SER A CA 1
ATOM 3022 C C . SER A 1 396 ? -7.293 -8.871 21.877 1.00 95.94 396 SER A C 1
ATOM 3024 O O . SER A 1 396 ? -7.926 -8.500 22.871 1.00 95.94 396 SER A O 1
ATOM 3026 N N . SER A 1 397 ? -5.998 -9.205 21.940 1.00 94.12 397 SER A N 1
ATOM 3027 C CA . SER A 1 397 ? -5.207 -9.219 23.178 1.00 94.12 397 SER A CA 1
ATOM 3028 C C . SER A 1 397 ? -4.852 -7.817 23.692 1.00 94.12 397 SER A C 1
ATOM 3030 O O . SER A 1 397 ? -4.651 -7.634 24.891 1.00 94.12 397 SER A O 1
ATOM 3032 N N . LEU A 1 398 ? -4.835 -6.815 22.806 1.00 95.50 398 LEU A N 1
ATOM 3033 C CA . LEU A 1 398 ? -4.551 -5.414 23.132 1.00 95.50 398 LEU A CA 1
ATOM 3034 C C . LEU A 1 398 ? -5.799 -4.640 23.572 1.00 95.50 398 LEU A C 1
ATOM 3036 O O . LEU A 1 398 ? -5.694 -3.514 24.068 1.00 95.50 398 LEU A O 1
ATOM 3040 N N . MET A 1 399 ? -6.987 -5.214 23.379 1.00 96.81 399 MET A N 1
ATOM 3041 C CA . MET A 1 399 ? -8.242 -4.564 23.731 1.00 96.81 399 MET A CA 1
ATOM 3042 C C . MET A 1 399 ? -8.581 -4.732 25.215 1.00 96.81 399 MET A C 1
ATOM 3044 O O . MET A 1 399 ? -8.306 -5.760 25.835 1.00 96.81 399 MET A O 1
ATOM 3048 N N . ALA A 1 400 ? -9.253 -3.736 25.788 1.00 95.94 400 ALA A N 1
ATOM 3049 C CA . ALA A 1 400 ? -9.792 -3.764 27.143 1.00 95.94 400 ALA A CA 1
ATOM 3050 C C . ALA A 1 400 ? -11.025 -4.691 27.237 1.00 95.94 400 ALA A C 1
ATOM 3052 O O . ALA A 1 400 ? -11.635 -5.003 26.207 1.00 95.94 400 ALA A O 1
ATOM 3053 N N . PRO A 1 401 ? -11.444 -5.122 28.443 1.00 93.81 401 PRO A N 1
ATOM 3054 C CA . PRO A 1 401 ? -12.681 -5.890 28.625 1.00 93.81 401 PRO A CA 1
ATOM 3055 C C . PRO A 1 401 ? -13.935 -5.169 28.105 1.00 93.81 401 PRO A C 1
ATOM 3057 O O . PRO A 1 401 ? -14.804 -5.803 27.525 1.00 93.81 401 PRO A O 1
ATOM 3060 N N . GLN A 1 402 ? -14.001 -3.841 28.259 1.00 94.00 402 GLN A N 1
ATOM 3061 C CA . GLN A 1 402 ? -15.043 -2.995 27.668 1.00 94.00 402 GLN A CA 1
ATOM 3062 C C . GLN A 1 402 ? -14.461 -2.274 26.456 1.00 94.00 402 GLN A C 1
ATOM 3064 O O . GLN A 1 402 ? -13.813 -1.233 26.590 1.00 94.00 402 GLN A O 1
ATOM 3069 N N . SER A 1 403 ? -14.630 -2.869 25.279 1.00 98.00 403 SER A N 1
ATOM 3070 C CA . SER A 1 403 ? -14.051 -2.340 24.050 1.00 98.00 403 SER A CA 1
ATOM 3071 C C . SER A 1 403 ? -14.877 -2.648 22.810 1.00 98.00 403 SER A C 1
ATOM 3073 O O . SER A 1 403 ? -15.717 -3.552 22.798 1.00 98.00 403 SER A O 1
ATOM 3075 N N . VAL A 1 404 ? -14.604 -1.880 21.757 1.00 98.75 404 VAL A N 1
ATOM 3076 C CA . VAL A 1 404 ? -15.180 -2.060 20.427 1.00 98.75 404 VAL A CA 1
ATOM 3077 C C . VAL A 1 404 ? -14.097 -2.081 19.349 1.00 98.75 404 VAL A C 1
ATOM 3079 O O . VAL A 1 404 ? -13.050 -1.446 19.486 1.00 98.75 404 VAL A O 1
ATOM 3082 N N . ILE A 1 405 ? -14.361 -2.797 18.260 1.00 98.81 405 ILE A N 1
ATOM 3083 C CA . ILE A 1 405 ? -13.510 -2.843 17.066 1.00 98.81 405 ILE A CA 1
ATOM 3084 C C . ILE A 1 405 ? -14.386 -2.538 15.852 1.00 98.81 405 ILE A C 1
ATOM 3086 O O . ILE A 1 405 ? -15.463 -3.114 15.709 1.00 98.81 405 ILE A O 1
ATOM 3090 N N . LEU A 1 406 ? -13.926 -1.650 14.973 1.00 98.88 406 LEU A N 1
ATOM 3091 C CA . LEU A 1 406 ? -14.542 -1.393 13.676 1.00 98.88 406 LEU A CA 1
ATOM 3092 C C . LEU A 1 406 ? -13.591 -1.841 12.564 1.00 98.88 406 LEU A C 1
ATOM 3094 O O . LEU A 1 406 ? -12.498 -1.297 12.408 1.00 98.88 406 LEU A O 1
ATOM 3098 N N . ILE A 1 407 ? -14.028 -2.820 11.778 1.00 98.81 407 ILE A N 1
ATOM 3099 C CA . ILE A 1 407 ? -13.314 -3.318 10.602 1.00 98.81 407 ILE A CA 1
ATOM 3100 C C . ILE A 1 407 ? -14.046 -2.795 9.374 1.00 98.81 407 ILE A C 1
ATOM 3102 O O . ILE A 1 407 ? -15.240 -3.032 9.237 1.00 98.81 407 ILE A O 1
ATOM 3106 N N . VAL A 1 408 ? -13.354 -2.096 8.477 1.00 98.44 408 VAL A N 1
ATOM 3107 C CA . VAL A 1 408 ? -13.936 -1.582 7.231 1.00 98.44 408 VAL A CA 1
ATOM 3108 C C . VAL A 1 408 ? -13.153 -2.164 6.063 1.00 98.44 408 VAL A C 1
ATOM 3110 O O . VAL A 1 408 ? -11.991 -1.814 5.872 1.00 98.44 408 VAL A O 1
ATOM 3113 N N . SER A 1 409 ? -13.754 -3.069 5.290 1.00 96.69 409 SER A N 1
ATOM 3114 C CA . SER A 1 409 ? -13.061 -3.770 4.204 1.00 96.69 409 SER A CA 1
ATOM 3115 C C . SER A 1 409 ? -13.961 -3.978 2.984 1.00 96.69 409 SER A C 1
ATOM 3117 O O . SER A 1 409 ? -15.142 -4.276 3.146 1.00 96.69 409 SER A O 1
ATOM 3119 N N . PRO A 1 410 ? -13.421 -3.851 1.759 1.00 93.62 410 PRO A N 1
ATOM 3120 C CA . PRO A 1 410 ? -14.125 -4.229 0.538 1.00 93.62 410 PRO A CA 1
ATOM 3121 C C . PRO A 1 410 ? -13.960 -5.715 0.179 1.00 93.62 410 PRO A C 1
ATOM 3123 O O . PRO A 1 410 ? -14.473 -6.143 -0.849 1.00 93.62 410 PRO A O 1
ATOM 3126 N N . TYR A 1 411 ? -13.205 -6.489 0.975 1.00 93.00 411 TYR A N 1
ATOM 3127 C CA . TYR A 1 411 ? -12.917 -7.912 0.736 1.00 93.00 411 TYR A CA 1
ATOM 3128 C C . TYR A 1 411 ? -12.363 -8.216 -0.665 1.00 93.00 411 TYR A C 1
ATOM 3130 O O . TYR A 1 411 ? -12.557 -9.301 -1.202 1.00 93.00 411 TYR A O 1
ATOM 3138 N N . SER A 1 412 ? -11.646 -7.265 -1.266 1.00 85.31 412 SER A N 1
ATOM 3139 C CA . SER A 1 412 ? -11.120 -7.368 -2.634 1.00 85.31 412 SER A CA 1
ATOM 3140 C C . SER A 1 412 ? -9.898 -8.280 -2.766 1.00 85.31 412 SER A C 1
ATOM 3142 O O . SER A 1 412 ? -9.102 -8.040 -3.659 1.00 85.31 412 SER A O 1
ATOM 3144 N N . TRP A 1 413 ? -9.705 -9.227 -1.843 1.00 83.75 413 TRP A N 1
ATOM 3145 C CA . TRP A 1 413 ? -8.509 -10.051 -1.647 1.00 83.75 413 TRP A CA 1
ATOM 3146 C C . TRP A 1 413 ? -7.640 -10.251 -2.893 1.00 83.75 413 TRP A C 1
ATOM 3148 O O . TRP A 1 413 ? -8.124 -10.645 -3.954 1.00 83.75 413 TRP A O 1
ATOM 3158 N N . MET A 1 414 ? -6.336 -10.026 -2.747 1.00 73.44 414 MET A N 1
ATOM 3159 C CA . MET A 1 414 ? -5.371 -10.266 -3.814 1.00 73.44 414 MET A CA 1
ATOM 3160 C C . MET A 1 414 ? -4.217 -11.111 -3.284 1.00 73.44 414 MET A C 1
ATOM 3162 O O . MET A 1 414 ? -3.713 -10.873 -2.185 1.00 73.44 414 MET A O 1
ATOM 3166 N N . GLU A 1 415 ? -3.810 -12.104 -4.077 1.00 78.06 415 GLU A N 1
ATOM 3167 C CA . GLU A 1 415 ? -2.787 -13.088 -3.695 1.00 78.06 415 GLU A CA 1
ATOM 3168 C C . GLU A 1 415 ? -1.398 -12.461 -3.490 1.00 78.06 415 GLU A C 1
ATOM 3170 O O . GLU A 1 415 ? -0.576 -13.044 -2.798 1.00 78.06 415 GLU A O 1
ATOM 3175 N N . ASN A 1 416 ? -1.171 -11.251 -4.016 1.00 67.44 416 ASN A N 1
ATOM 3176 C CA . ASN A 1 416 ? 0.038 -10.454 -3.784 1.00 67.44 416 ASN A CA 1
ATOM 3177 C C . ASN A 1 416 ? 0.063 -9.713 -2.434 1.00 67.44 416 ASN A C 1
ATOM 3179 O O . ASN A 1 416 ? 0.992 -8.959 -2.187 1.00 67.44 416 ASN A O 1
ATOM 3183 N N . PHE A 1 417 ? -0.990 -9.820 -1.621 1.00 71.50 417 PHE A N 1
ATOM 3184 C CA . PHE A 1 417 ? -0.997 -9.310 -0.247 1.00 71.50 417 PHE A CA 1
ATOM 3185 C C . PHE A 1 417 ? -1.310 -10.405 0.749 1.00 71.50 417 PHE A C 1
ATOM 3187 O O . PHE A 1 417 ? -0.732 -10.434 1.827 1.00 71.50 417 PHE A O 1
ATOM 3194 N N . THR A 1 418 ? -2.275 -11.263 0.424 1.00 79.56 418 THR A N 1
ATOM 3195 C CA . THR A 1 418 ? -2.756 -12.311 1.317 1.00 79.56 418 THR A CA 1
ATOM 3196 C C . THR A 1 418 ? -2.737 -13.628 0.551 1.00 79.56 418 THR A C 1
ATOM 3198 O O . THR A 1 418 ? -3.487 -13.754 -0.421 1.00 79.56 418 THR A O 1
ATOM 3201 N N . PRO A 1 419 ? -1.957 -14.634 0.983 1.00 86.12 419 PRO A N 1
ATOM 3202 C CA . PRO A 1 419 ? -2.044 -15.983 0.439 1.00 86.12 419 PRO A CA 1
ATOM 3203 C C . PRO A 1 419 ? -3.490 -16.488 0.433 1.00 86.12 419 PRO A C 1
ATOM 3205 O O . PRO A 1 419 ? -4.250 -16.241 1.375 1.00 86.12 419 PRO A O 1
ATOM 3208 N N . ARG A 1 420 ? -3.892 -17.176 -0.640 1.00 88.00 420 ARG A N 1
ATOM 3209 C CA . ARG A 1 420 ? -5.297 -17.548 -0.886 1.00 88.00 420 ARG A CA 1
ATOM 3210 C C . ARG A 1 420 ? -5.924 -18.374 0.239 1.00 88.00 420 ARG A C 1
ATOM 3212 O O . ARG A 1 420 ? -7.106 -18.230 0.540 1.00 88.00 420 ARG A O 1
ATOM 3219 N N . ASP A 1 421 ? -5.136 -19.229 0.877 1.00 94.25 421 ASP A N 1
ATOM 3220 C CA . ASP A 1 421 ? -5.535 -20.060 2.015 1.00 94.25 421 ASP A CA 1
ATOM 3221 C C . ASP A 1 421 ? -5.822 -19.251 3.292 1.00 94.25 421 ASP A C 1
ATOM 3223 O O . ASP A 1 421 ? -6.528 -19.731 4.180 1.00 94.25 421 ASP A O 1
ATOM 3227 N N . LYS A 1 422 ? -5.342 -18.005 3.365 1.00 93.88 422 LYS A N 1
ATOM 3228 C CA . LYS A 1 422 ? -5.552 -17.081 4.488 1.00 93.88 422 LYS A CA 1
ATOM 3229 C C . LYS A 1 422 ? -6.694 -16.086 4.273 1.00 93.88 422 LYS A C 1
ATOM 3231 O O . LYS A 1 422 ? -6.940 -15.239 5.134 1.00 93.88 422 LYS A O 1
ATOM 3236 N N . TRP A 1 423 ? -7.413 -16.165 3.154 1.00 94.81 423 TRP A N 1
ATOM 3237 C CA . TRP A 1 423 ? -8.538 -15.270 2.885 1.00 94.81 423 TRP A CA 1
ATOM 3238 C C . TRP A 1 423 ? -9.698 -15.528 3.853 1.00 94.81 423 TRP A C 1
ATOM 3240 O O . TRP A 1 423 ? -10.224 -16.644 3.969 1.00 94.81 423 TRP A O 1
ATOM 3250 N N . LEU A 1 424 ? -10.171 -14.463 4.504 1.00 94.88 424 LEU A N 1
ATOM 3251 C CA . LEU A 1 424 ? -11.405 -14.486 5.290 1.00 94.88 424 LEU A CA 1
ATOM 3252 C C . LEU A 1 424 ? -12.606 -1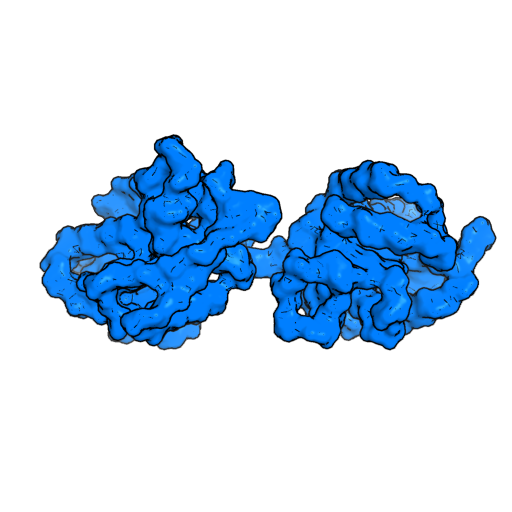4.281 4.353 1.00 94.88 424 LEU A C 1
ATOM 3254 O O . LEU A 1 424 ? -13.292 -13.275 4.445 1.00 94.88 424 LEU A O 1
ATOM 3258 N N . ASP A 1 425 ? -12.817 -15.222 3.429 1.00 90.88 425 ASP A N 1
ATOM 3259 C CA . ASP A 1 425 ? -13.901 -15.229 2.435 1.00 90.88 425 ASP A CA 1
ATOM 3260 C C . ASP A 1 425 ? -14.872 -16.427 2.613 1.00 90.88 425 ASP A C 1
ATOM 3262 O O . ASP A 1 425 ? -14.376 -17.552 2.765 1.00 90.88 425 ASP A O 1
ATOM 3266 N N . PRO A 1 426 ? -16.216 -16.257 2.615 1.00 91.00 426 PRO A N 1
ATOM 3267 C CA . PRO A 1 426 ? -16.974 -15.009 2.448 1.00 91.00 426 PRO A CA 1
ATOM 3268 C C . PRO A 1 426 ? -16.690 -13.967 3.537 1.00 91.00 426 PRO A C 1
ATOM 3270 O O . PRO A 1 426 ? -16.728 -14.289 4.726 1.00 91.00 426 PRO A O 1
ATOM 3273 N N . GLY A 1 427 ? -16.416 -12.727 3.113 1.00 90.38 427 GLY A N 1
ATOM 3274 C CA . GLY A 1 427 ? -15.961 -11.602 3.947 1.00 90.38 427 GLY A CA 1
ATOM 3275 C C . GLY A 1 427 ? -16.693 -11.438 5.277 1.00 90.38 427 GLY A C 1
ATOM 3276 O O . GLY A 1 427 ? -16.115 -11.597 6.353 1.00 90.38 427 GLY A O 1
ATOM 3277 N N . GLU A 1 428 ? -17.986 -11.124 5.196 1.00 94.25 428 GLU A N 1
ATOM 3278 C CA . GLU A 1 428 ? -18.828 -10.852 6.363 1.00 94.25 428 GLU A CA 1
ATOM 3279 C C . GLU A 1 428 ? -18.893 -12.044 7.326 1.00 94.25 428 GLU A C 1
ATOM 3281 O O . GLU A 1 428 ? -18.702 -11.887 8.535 1.00 94.25 428 GLU A O 1
ATOM 3286 N N . GLU A 1 429 ? -19.136 -13.242 6.792 1.00 97.00 429 GLU A N 1
ATOM 3287 C CA . GLU A 1 429 ? -19.355 -14.461 7.571 1.00 97.00 429 GLU A CA 1
ATOM 3288 C C . GLU A 1 429 ? -18.078 -14.918 8.277 1.00 97.00 429 GLU A C 1
ATOM 3290 O O . GLU A 1 429 ? -18.092 -15.139 9.490 1.00 97.00 429 GLU A O 1
ATOM 3295 N N . LYS A 1 430 ? -16.954 -15.018 7.551 1.00 97.62 430 LYS A N 1
ATOM 3296 C CA . LYS A 1 430 ? -15.689 -15.485 8.132 1.00 97.62 430 LYS A CA 1
ATOM 3297 C C . LYS A 1 430 ? -15.093 -14.486 9.112 1.00 97.62 430 LYS A C 1
ATOM 3299 O O . LYS A 1 430 ? -14.593 -14.910 10.154 1.00 97.62 430 LYS A O 1
ATOM 3304 N N . VAL A 1 431 ? -15.160 -13.181 8.827 1.00 98.12 431 VAL A N 1
ATOM 3305 C CA . VAL A 1 431 ? -14.711 -12.166 9.793 1.00 98.12 431 VAL A CA 1
ATOM 3306 C C . VAL A 1 431 ? -15.583 -12.208 11.043 1.00 98.12 431 VAL A C 1
ATOM 3308 O O . VAL A 1 431 ? -15.044 -12.210 12.146 1.00 98.12 431 VAL A O 1
ATOM 3311 N N . THR A 1 432 ? -16.908 -12.313 10.898 1.00 98.44 432 THR A N 1
ATOM 3312 C CA . THR A 1 432 ? -17.814 -12.406 12.054 1.00 98.44 432 THR A CA 1
ATOM 3313 C C . THR A 1 432 ? -17.530 -13.650 12.892 1.00 98.44 432 THR A C 1
ATOM 3315 O O . THR A 1 432 ? -17.352 -13.525 14.099 1.00 98.44 432 THR A O 1
ATOM 3318 N N . ALA A 1 433 ? -17.395 -14.826 12.271 1.00 98.38 433 ALA A N 1
ATOM 3319 C CA . ALA A 1 433 ? -17.100 -16.073 12.975 1.00 98.38 433 ALA A CA 1
ATOM 3320 C C . ALA A 1 433 ? -15.751 -16.035 13.713 1.00 98.38 433 ALA A C 1
ATOM 3322 O O . ALA A 1 433 ? -15.649 -16.496 14.853 1.00 98.38 433 ALA A O 1
ATOM 3323 N N . LEU A 1 434 ? -14.716 -15.459 13.090 1.00 98.44 434 LEU A N 1
ATOM 3324 C CA . LEU A 1 434 ? -13.419 -15.273 13.736 1.00 98.44 434 LEU A CA 1
ATOM 3325 C C . LEU A 1 434 ? -13.538 -14.328 14.937 1.00 98.44 434 LEU A C 1
ATOM 3327 O O . LEU A 1 434 ? -13.096 -14.682 16.026 1.00 98.44 434 LEU A O 1
ATOM 3331 N N . MET A 1 435 ? -14.165 -13.163 14.774 1.00 98.50 435 MET A N 1
ATOM 3332 C CA . MET A 1 435 ? -14.346 -12.209 15.871 1.00 98.50 435 MET A CA 1
ATOM 3333 C C . MET A 1 435 ? -15.183 -12.799 17.016 1.00 98.50 435 MET A C 1
ATOM 3335 O O . MET A 1 435 ? -14.807 -12.643 18.179 1.00 98.50 435 MET A O 1
ATOM 3339 N N . ASP A 1 436 ? -16.234 -13.565 16.710 1.00 98.12 436 ASP A N 1
ATOM 3340 C CA . ASP A 1 436 ? -17.024 -14.293 17.708 1.00 98.12 436 ASP A CA 1
ATOM 3341 C C . ASP A 1 436 ? -16.156 -15.268 18.513 1.00 98.12 436 ASP A C 1
ATOM 3343 O O . ASP A 1 436 ? -16.240 -15.292 19.744 1.00 98.12 436 ASP A O 1
ATOM 3347 N N . SER A 1 437 ? -15.262 -16.013 17.848 1.00 98.06 437 SER A N 1
ATOM 3348 C CA . SER A 1 437 ? -14.308 -16.911 18.521 1.00 98.06 437 SER A CA 1
ATOM 3349 C C . SER A 1 437 ? -13.307 -16.172 19.421 1.00 98.06 437 SER A C 1
ATOM 3351 O O . SER A 1 437 ? -12.819 -16.739 20.397 1.00 98.06 437 SER A O 1
ATOM 3353 N N . LEU A 1 438 ? -13.052 -14.889 19.139 1.00 97.75 438 LEU A N 1
ATOM 3354 C CA . LEU A 1 438 ? -12.203 -13.998 19.936 1.00 97.75 438 LEU A CA 1
ATOM 3355 C C . LEU A 1 438 ? -12.979 -13.267 21.049 1.00 97.75 438 LEU A C 1
ATOM 3357 O O . LEU A 1 438 ? -12.422 -12.407 21.734 1.00 97.75 438 LEU A O 1
ATOM 3361 N N . GLY A 1 439 ? -14.257 -13.602 21.255 1.00 97.81 439 GLY A N 1
ATOM 3362 C CA . GLY A 1 439 ? -15.101 -13.015 22.298 1.00 97.81 439 GLY A CA 1
ATOM 3363 C C . GLY A 1 439 ? -15.729 -11.675 21.914 1.00 97.81 439 GLY A C 1
ATOM 3364 O O . GLY A 1 439 ? -16.131 -10.913 22.796 1.00 97.81 439 GLY A O 1
ATOM 3365 N N . PHE A 1 440 ? -15.825 -11.375 20.620 1.00 98.44 440 PHE A N 1
ATOM 3366 C CA . PHE A 1 440 ? -16.423 -10.153 20.097 1.00 98.44 440 PHE A CA 1
ATOM 3367 C C . PHE A 1 440 ? -17.706 -10.463 19.333 1.00 98.44 440 PHE A C 1
ATOM 3369 O O . PHE A 1 440 ? -17.675 -11.163 18.331 1.00 98.44 440 PHE A O 1
ATOM 3376 N N . GLU A 1 441 ? -18.832 -9.909 19.773 1.00 97.75 441 GLU A N 1
ATOM 3377 C CA . GLU A 1 441 ? -20.100 -10.038 19.057 1.00 97.75 441 GLU A CA 1
ATOM 3378 C C . GLU A 1 441 ? -20.292 -8.879 18.076 1.00 97.75 441 GLU A C 1
ATOM 3380 O O . GLU A 1 441 ? -19.973 -7.721 18.370 1.00 97.75 441 GLU A O 1
ATOM 3385 N N . ARG A 1 442 ? -20.833 -9.176 16.897 1.00 98.31 442 ARG A N 1
ATOM 3386 C CA . ARG A 1 442 ? -21.132 -8.153 15.896 1.00 98.31 442 ARG A CA 1
ATOM 3387 C C . ARG A 1 442 ? -22.390 -7.372 16.272 1.00 98.31 442 ARG A C 1
ATOM 3389 O O . ARG A 1 442 ? -23.451 -7.956 16.468 1.00 98.31 442 ARG A O 1
ATOM 3396 N N . VAL A 1 443 ? -22.289 -6.046 16.276 1.00 98.19 443 VAL A N 1
ATOM 3397 C CA . VAL A 1 443 ? -23.387 -5.125 16.629 1.00 98.19 443 VAL A CA 1
ATOM 3398 C C . VAL A 1 443 ? -23.700 -4.099 15.536 1.00 98.19 443 VAL A C 1
ATOM 3400 O O . VAL A 1 443 ? -24.710 -3.403 15.616 1.00 98.19 443 VAL A O 1
ATOM 3403 N N . LEU A 1 444 ? -22.860 -3.998 14.502 1.00 98.12 444 LEU A N 1
ATOM 3404 C CA . LEU A 1 444 ? -23.031 -3.037 13.415 1.00 98.12 444 LEU A CA 1
ATOM 3405 C C . LEU A 1 444 ? -22.593 -3.632 12.072 1.00 98.12 444 LEU A C 1
ATOM 3407 O O . LEU A 1 444 ? -21.549 -4.275 11.987 1.00 98.12 444 LEU A O 1
ATOM 3411 N N . VAL A 1 445 ? -23.377 -3.350 11.030 1.00 98.06 445 VAL A N 1
ATOM 3412 C CA . VAL A 1 445 ? -23.043 -3.559 9.614 1.00 98.06 445 VAL A CA 1
ATOM 3413 C C . VAL A 1 445 ? -23.462 -2.316 8.842 1.00 98.06 445 VAL A C 1
ATOM 3415 O O . VAL A 1 445 ? -24.574 -1.818 9.043 1.00 98.06 445 VAL A O 1
ATOM 3418 N N . ARG A 1 446 ? -22.594 -1.788 7.979 1.00 97.50 446 ARG A N 1
ATOM 3419 C CA . ARG A 1 446 ? -22.918 -0.632 7.133 1.00 97.50 446 ARG A CA 1
ATOM 3420 C C . ARG A 1 446 ? -21.990 -0.540 5.930 1.00 97.50 446 ARG A C 1
ATOM 3422 O O . ARG A 1 446 ? -20.803 -0.785 6.074 1.00 97.50 446 ARG A O 1
ATOM 3429 N N . ASP A 1 447 ? -22.489 -0.061 4.798 1.00 97.75 447 ASP A N 1
ATOM 3430 C CA . ASP A 1 447 ? -21.628 0.305 3.673 1.00 97.75 447 ASP A CA 1
ATOM 3431 C C . ASP A 1 447 ? -21.004 1.688 3.869 1.00 97.75 447 ASP A C 1
ATOM 3433 O O . ASP A 1 447 ? -21.677 2.667 4.211 1.00 97.75 447 ASP A O 1
ATOM 3437 N N . VAL A 1 448 ? -19.703 1.781 3.614 1.00 97.31 448 VAL A N 1
ATOM 3438 C CA . VAL A 1 448 ? -18.924 3.017 3.676 1.00 97.31 448 VAL A CA 1
ATOM 3439 C C . VAL A 1 448 ? -18.145 3.166 2.365 1.00 97.31 448 VAL A C 1
ATOM 3441 O O . VAL A 1 448 ? -17.033 2.651 2.232 1.00 97.31 448 VAL A O 1
ATOM 3444 N N . PRO A 1 449 ? -18.719 3.868 1.370 1.00 95.81 449 PRO A N 1
ATOM 3445 C CA . PRO A 1 449 ? -18.046 4.124 0.101 1.00 95.81 449 PRO A CA 1
ATOM 3446 C C . PRO A 1 449 ? -16.791 4.975 0.277 1.00 95.81 449 PRO A C 1
ATOM 3448 O O . PRO A 1 449 ? -16.787 5.876 1.114 1.00 95.81 449 PRO A O 1
ATOM 3451 N N . LEU A 1 450 ? -15.768 4.756 -0.541 1.00 93.25 450 LEU A N 1
ATOM 3452 C CA . LEU A 1 450 ? -14.590 5.609 -0.641 1.00 93.25 450 LEU A CA 1
ATOM 3453 C C . LEU A 1 450 ? -14.200 5.879 -2.092 1.00 93.25 450 LEU A C 1
ATOM 3455 O O . LEU A 1 450 ? -14.588 5.154 -3.012 1.00 93.25 450 LEU A O 1
ATOM 3459 N N . LEU A 1 451 ? -13.406 6.932 -2.267 1.00 90.50 451 LEU A N 1
ATOM 3460 C CA . LEU A 1 451 ? -12.805 7.306 -3.538 1.00 90.50 451 LEU A CA 1
ATOM 3461 C C . LEU A 1 451 ? -11.311 7.513 -3.382 1.00 90.50 451 LEU A C 1
ATOM 3463 O O . LEU A 1 451 ? -10.886 8.399 -2.642 1.00 90.50 451 LEU A O 1
ATOM 3467 N N . ILE A 1 452 ? -10.533 6.765 -4.155 1.00 88.75 452 ILE A N 1
ATOM 3468 C CA . ILE A 1 452 ? -9.122 7.074 -4.379 1.00 88.75 452 ILE A CA 1
ATOM 3469 C C . ILE A 1 452 ? -9.034 7.770 -5.729 1.00 88.75 452 ILE A C 1
ATOM 3471 O O . ILE A 1 452 ? -9.452 7.234 -6.756 1.00 88.75 452 ILE A O 1
ATOM 3475 N N . ARG A 1 453 ? -8.553 9.008 -5.727 1.00 87.44 453 ARG A N 1
ATOM 3476 C CA . ARG A 1 453 ? -8.461 9.821 -6.935 1.00 87.44 453 ARG A CA 1
ATOM 3477 C C . ARG A 1 453 ? -7.073 9.696 -7.541 1.00 87.44 453 ARG A C 1
ATOM 3479 O O . ARG A 1 453 ? -6.114 10.154 -6.934 1.00 87.44 453 ARG A O 1
ATOM 3486 N N . GLU A 1 454 ? -6.993 9.193 -8.767 1.00 84.56 454 GLU A N 1
ATOM 3487 C CA . GLU A 1 454 ? -5.730 9.120 -9.506 1.00 84.56 454 GLU A CA 1
ATOM 3488 C C . GLU A 1 454 ? -5.415 10.450 -10.195 1.00 84.56 454 GLU A C 1
ATOM 3490 O O . GLU A 1 454 ? -4.327 10.989 -10.034 1.00 84.56 454 GLU A O 1
ATOM 3495 N N . HIS A 1 455 ? -6.382 11.023 -10.915 1.00 86.81 455 HIS A N 1
ATOM 3496 C CA . HIS A 1 455 ? -6.280 12.352 -11.524 1.00 86.81 455 HIS A CA 1
ATOM 3497 C C . HIS A 1 455 ? -7.682 12.960 -11.725 1.00 86.81 455 HIS A C 1
ATOM 3499 O O . HIS A 1 455 ? -8.668 12.398 -11.256 1.00 86.81 455 HIS A O 1
ATOM 3505 N N . GLU A 1 456 ? -7.815 14.115 -12.389 1.00 85.56 456 GLU A N 1
ATOM 3506 C CA . GLU A 1 456 ? -9.068 14.901 -12.410 1.00 85.56 456 GLU A CA 1
ATOM 3507 C C . GLU A 1 456 ? -10.303 14.158 -12.936 1.00 85.56 456 GLU A C 1
ATOM 3509 O O . GLU A 1 456 ? -11.432 14.499 -12.579 1.00 85.56 456 GLU A O 1
ATOM 3514 N N . ARG A 1 457 ? -10.091 13.130 -13.760 1.00 84.31 457 ARG A N 1
ATOM 3515 C CA . ARG A 1 457 ? -11.153 12.369 -14.427 1.00 84.31 457 ARG A CA 1
ATOM 3516 C C . ARG A 1 457 ? -11.059 10.857 -14.209 1.00 84.31 457 ARG A C 1
ATOM 3518 O O . ARG A 1 457 ? -11.771 10.117 -14.881 1.00 84.31 457 ARG A O 1
ATOM 3525 N N . LYS A 1 458 ? -10.193 10.389 -13.303 1.00 85.31 458 LYS A N 1
ATOM 3526 C CA . LYS A 1 458 ? -10.021 8.961 -13.002 1.00 85.31 458 LYS A CA 1
ATOM 3527 C C . LYS A 1 458 ? -10.023 8.731 -11.498 1.00 85.31 458 LYS A C 1
ATOM 3529 O O . LYS A 1 458 ? -9.183 9.260 -10.767 1.00 85.31 458 LYS A O 1
ATOM 3534 N N . TYR A 1 459 ? -10.978 7.916 -11.070 1.00 85.50 459 TYR A N 1
ATOM 3535 C CA . TYR A 1 459 ? -11.227 7.573 -9.680 1.00 85.50 459 TYR A CA 1
ATOM 3536 C C . TYR A 1 459 ? -11.385 6.065 -9.547 1.00 85.50 459 TYR A C 1
ATOM 3538 O O . TYR A 1 459 ? -11.992 5.424 -10.405 1.00 85.50 459 TYR A O 1
ATOM 3546 N N . GLN A 1 460 ? -10.920 5.525 -8.431 1.00 87.38 460 GLN A N 1
ATOM 3547 C CA . GLN A 1 460 ? -11.296 4.203 -7.959 1.00 87.38 460 GLN A CA 1
ATOM 3548 C C . GLN A 1 460 ? -12.437 4.381 -6.963 1.00 87.38 460 GLN A C 1
ATOM 3550 O O . GLN A 1 460 ? -12.249 4.967 -5.895 1.00 87.38 460 GLN A O 1
ATOM 3555 N N . TYR A 1 461 ? -13.629 3.921 -7.338 1.00 91.12 461 TYR A N 1
ATOM 3556 C CA . TYR A 1 461 ? -14.796 3.901 -6.463 1.00 91.12 461 TYR A CA 1
ATOM 3557 C C . TYR A 1 461 ? -14.917 2.530 -5.811 1.00 91.12 461 TYR A C 1
ATOM 3559 O O . TYR A 1 461 ? -15.011 1.519 -6.504 1.00 91.12 461 TYR A O 1
ATOM 3567 N N . ILE A 1 462 ? -14.912 2.504 -4.481 1.00 92.12 462 ILE A N 1
ATOM 3568 C CA . ILE A 1 462 ? -14.924 1.271 -3.694 1.00 92.12 462 ILE A CA 1
ATOM 3569 C C . ILE A 1 462 ? -16.032 1.391 -2.653 1.00 92.12 462 ILE A C 1
ATOM 3571 O O . ILE A 1 462 ? -16.145 2.414 -1.982 1.00 92.12 462 ILE A O 1
ATOM 3575 N N . VAL A 1 463 ? -16.847 0.350 -2.495 1.00 95.06 463 VAL A N 1
ATOM 3576 C CA . VAL A 1 463 ? -17.833 0.263 -1.410 1.00 95.06 463 VAL A CA 1
ATOM 3577 C C . VAL A 1 463 ? -17.327 -0.751 -0.398 1.00 95.06 463 VAL A C 1
ATOM 3579 O O . VAL A 1 463 ? -17.375 -1.951 -0.645 1.00 95.06 463 VAL A O 1
ATOM 3582 N N . SER A 1 464 ? -16.800 -0.258 0.721 1.00 96.12 464 SER A N 1
ATOM 3583 C CA . SER A 1 464 ? -16.308 -1.112 1.801 1.00 96.12 464 SER A CA 1
ATOM 3584 C C . SER A 1 464 ? -17.420 -1.399 2.798 1.00 96.12 464 SER A C 1
ATOM 3586 O O . SER A 1 464 ? -18.163 -0.491 3.171 1.00 96.12 464 SER A O 1
ATOM 3588 N N . GLN A 1 465 ? -17.496 -2.630 3.291 1.00 98.12 465 GLN A N 1
ATOM 3589 C CA . GLN A 1 465 ? -18.399 -2.984 4.374 1.00 98.12 465 GLN A CA 1
ATOM 3590 C C . GLN A 1 465 ? -17.717 -2.709 5.717 1.00 98.12 465 GLN A C 1
ATOM 3592 O O . GLN A 1 465 ? -16.600 -3.156 5.973 1.00 98.12 465 GLN A O 1
ATOM 3597 N N . ALA A 1 466 ? -18.391 -1.956 6.578 1.00 98.62 466 ALA A N 1
ATOM 3598 C CA . ALA A 1 466 ? -18.016 -1.724 7.959 1.00 98.62 466 ALA A CA 1
ATOM 3599 C C . ALA A 1 466 ? -18.731 -2.722 8.871 1.00 98.62 466 ALA A C 1
ATOM 3601 O O . ALA A 1 466 ? -19.960 -2.716 8.958 1.00 98.62 466 ALA A O 1
ATOM 3602 N N . LEU A 1 467 ? -17.954 -3.531 9.584 1.00 98.75 467 LEU A N 1
ATOM 3603 C CA . LEU A 1 467 ? -18.404 -4.431 10.635 1.00 98.75 467 LEU A CA 1
ATOM 3604 C C . LEU A 1 467 ? -17.929 -3.907 11.987 1.00 98.75 467 LEU A C 1
ATOM 3606 O O . LEU A 1 467 ? -16.727 -3.788 12.236 1.00 98.75 467 LEU A O 1
ATOM 3610 N N . GLY A 1 468 ? -18.881 -3.571 12.852 1.00 98.69 468 GLY A N 1
ATOM 3611 C CA . GLY A 1 468 ? -18.607 -3.132 14.215 1.00 98.69 468 GLY A CA 1
ATOM 3612 C C . GLY A 1 468 ? -18.870 -4.248 15.211 1.00 98.69 468 GLY A C 1
ATOM 3613 O O . GLY A 1 468 ? -19.920 -4.895 15.181 1.00 98.69 468 GLY A O 1
ATOM 3614 N N . PHE A 1 469 ? -17.916 -4.436 16.110 1.00 98.81 469 PHE A N 1
ATOM 3615 C CA . PHE A 1 469 ? -17.905 -5.499 17.096 1.00 98.81 469 PHE A CA 1
ATOM 3616 C C . PHE A 1 469 ? -17.763 -4.935 18.503 1.00 98.81 469 PHE A C 1
ATOM 3618 O O . PHE A 1 469 ? -16.963 -4.027 18.731 1.00 98.81 469 PHE A O 1
ATOM 3625 N N . ARG A 1 470 ? -18.495 -5.515 19.452 1.00 98.31 470 ARG A N 1
ATOM 3626 C CA . ARG A 1 470 ? -18.368 -5.253 20.887 1.00 98.31 470 ARG A CA 1
ATOM 3627 C C . ARG A 1 470 ? -17.764 -6.471 21.571 1.00 98.31 470 ARG A C 1
ATOM 3629 O O . ARG A 1 470 ? -18.170 -7.597 21.298 1.00 98.31 470 ARG A O 1
ATOM 3636 N N . ARG A 1 471 ? -16.835 -6.258 22.501 1.00 97.69 471 ARG A N 1
ATOM 3637 C CA . ARG A 1 471 ? -16.341 -7.344 23.353 1.00 97.69 471 ARG A CA 1
ATOM 3638 C C . ARG A 1 471 ? -17.425 -7.794 24.329 1.00 97.69 471 ARG A C 1
ATOM 3640 O O . ARG A 1 471 ? -18.009 -6.963 25.023 1.00 97.69 471 ARG A O 1
ATOM 3647 N N . ARG A 1 472 ? -17.680 -9.100 24.402 1.00 93.94 472 ARG A N 1
ATOM 3648 C CA . ARG A 1 472 ? -18.620 -9.662 25.378 1.00 93.94 472 ARG A CA 1
ATOM 3649 C C . ARG A 1 472 ? -18.071 -9.434 26.784 1.00 93.94 472 ARG A C 1
ATOM 3651 O O . ARG A 1 472 ? -16.884 -9.649 27.036 1.00 93.94 472 ARG A O 1
ATOM 3658 N N . SER A 1 473 ? -18.939 -9.012 27.696 1.00 81.06 473 SER A N 1
ATOM 3659 C CA . SER A 1 473 ? -18.624 -9.032 29.123 1.00 81.06 473 SER A CA 1
ATOM 3660 C C . SER A 1 473 ? -18.302 -10.472 29.524 1.00 81.06 473 SER A C 1
ATOM 3662 O O . SER A 1 473 ? -19.063 -11.377 29.177 1.00 81.06 473 SER A O 1
ATOM 3664 N N . ALA A 1 474 ? -17.158 -10.666 30.183 1.00 57.91 474 ALA A N 1
ATOM 3665 C CA . ALA A 1 474 ? -16.746 -11.963 30.716 1.00 57.91 474 ALA A CA 1
ATOM 3666 C C . ALA A 1 474 ? -17.736 -12.497 31.759 1.00 57.91 474 ALA A C 1
ATOM 3668 O O . ALA A 1 474 ? -18.319 -11.660 32.494 1.00 57.91 474 ALA A O 1
#